Protein 5HLD (pdb70)

Foldseek 3Di:
DCCVVVVVVVVLVVLLVVVCVQVVPPVDQAFEWEWAAKDKAAAFAQAALVQVVLQLVLQQADEDCDDDAASYWYDDPFKIWHFQAWDCDLVHGDHTFTWMFGDDPRGTHFIAGPVVRDTDRIDIHGTATADTPQAPVLEHWDADALVLADPLLVVLVVPVDLLVLCCQRPHVHVVSVSSSVSVPVPDPPSNSVSSVQGRQFQDDDPPHTHDHQQSNCCVPPNDGNRPADNLRSLLSSQSVVSLVSSCVSDVVVHVVSSVDHQVQLVVQVVVVCCVFFNPVQSSFGHKYFYWNEASLLAVLLLCLLLPVFVVLCVVLVNPDKWKWKWKAWLAAQGTHYTAQTSCRVDDDGRQLAPVFAFFFLLLLLLLLLLQLLPQVGHDQLDKFFFDWDWDADPDPDTDTDAFPVSDTDPVRIDGNLVCSLASGDRRLLRSDVVSAQVSSLLLLVLLPADPVQDDRDSCSSGTSGTGRNSSSQQSLSCLSNLQKRNHHHTGQFMAHPVSDTSDHDDTDIHRRGHSQSSLQSQLSLLSSCCPYVNNVNCVVCVQLSKRKTWGADPQRQKTWMWIDGQTITMIMIMHGPVSHHSVDTNNRGRVSSVSSSCVSHPTHRHDRDRDPQWDWFAAAPSSFTAPDHHPDTGIGRHPDVCVRVVRVD

B-factor: mean 61.42, std 32.15, range [8.36, 188.17]

Secondary structure (DSSP, 8-state):
-TTHHHHHHHHHHHHHTHHHHHHSS----PPPEEE----EE-TT-S--HHHHHHHHHHTTPEE-SS--SSSEEEE-SSEEEEEE---B-SS-B---EEEEEEEETTEEEEEEETTTTEE-S-EE-PPPEEEE---SSSEE-----GGGS-HHHHHHHSS---HHHHHHHH---HHHHHHHHHHHHHS-HHHHHHHHTTTSEEEEETTEEEESHHHHHHHHTSS-GGG--HHHHHHHHHT--HHHHHHHHHHH--TTTTT---HHHHHHHHHHHHHHT-SSTTTSSS-EEEE---HHHHHHHHHHHHHHHHHHHHHTT-S--EEEEEEEETTT-BEEEEE-SS-SSS-S--HHHH--EE-GGGGHHHHHHHHHT-TTT--SS-EEE-S---EE-SSS-EE----TTS---TTSEEEHHHHHHHT-HHHHHHHHHHH-HHHHHHHHHHHT--GGG---SGGGGTT--EE-HHHHHHHHHHHHTTSEE---BSEEEEE-TTS-EEEE-----EE-S-HHHHHHHHHHHHHHHHTSTTHHHHHH-GGG--B--EEE-GGG-EEEEEEE-SSEEEEEEEE-TT----S--TTTTHHHHHHHHHHTS-PPP--PPP-TTEEEEEE-TT--EESS--SEEEEEE-SS-THHHHHH-

InterPro domains:
  IPR001264 Glycosyl transferase, family 51 [PF00912] (209-379)
  IPR001460 Penicillin-binding protein, transpeptidase [PF00905] (473-714)
  IPR011813 Penicillin-binding protein 1B [PIRSF002799] (51-820)
  IPR011813 Penicillin-binding protein 1B [TIGR02071] (68-795)
  IPR012338 Beta-lactamase/transpeptidase-like [G3DSA:3.40.710.10] (103-769)
  IPR012338 Beta-lactamase/transpeptidase-like [SSF56601] (362-777)
  IPR023346 Lysozyme-like domain superfamily [SSF53955] (196-403)
  IPR028166 Bifunctional transglycosylase second domain [PF14814] (113-197)
  IPR032730 Transglycosylase PBP1b, N-terminal transmembrane domain [PF14812] (1-79)
  IPR036950 Transglycosylase domain [G3DSA:1.10.3810.10] (201-404)
  IPR050396 Glycosyltransferase 51/Transpeptidase [PTHR32282] (46-830)

Organism: Escherichia coli (strain K12) (NCBI:txid83333)

GO terms:
  GO:0008955 peptidoglycan glycosyltransferase activity (F, EXP)
  GO:0005515 protein binding (F, IPI)
  GO:0005886 plasma membrane (C, IDA)
  GO:0030288 outer membrane-bounded periplasmic space (C, IDA)
  GO:0008658 penicillin binding (F, IDA)
  GO:0008955 peptidoglycan glycosyltransferase activity (F, IDA)
  GO:0009002 serine-type D-Ala-D-Ala carboxypeptidase activity (F, IDA)
  GO:0071433 cell wall repair (P, IDA)
  GO:0009252 peptidoglycan biosynthetic process (P, IDA)
  GO:0046677 response to antibiotic (P, IMP)
  GO:0009252 peptidoglycan biosynthetic process (P, IMP)
  GO:0051518 positive regulation of bipolar cell growth (P, IDA)
  GO:0016020 membrane (C, HDA)

CATH classification: 1.10.3810.10 (+1 more: 3.40.710.10)

Radius of gyration: 30.56 Å; Cα contacts (8 Å, |Δi|>4): 1353; chains: 1; bounding box: 87×51×104 Å

Structure (mmCIF, N/CA/C/O backbone):
data_5HLD
#
_entry.id   5HLD
#
_cell.length_a   62.340
_cell.length_b   63.940
_cell.length_c   294.630
_cell.angle_alpha   90.00
_cell.angle_beta   90.00
_cell.angle_gamma   90.00
#
_symmetry.space_group_name_H-M   'P 2 21 21'
#
loop_
_entity.id
_entity.type
_entity.pdbx_description
1 polymer 'Penicillin-binding protein 1B'
2 non-polymer '(2S)-5-methylidene-2-{(1R)-2-oxo-1-[(thiophen-2-ylacetyl)amino]ethyl}-5,6-dihydro-2H-1,3-thiazine-4-carboxylic acid'
3 non-polymer MOENOMYCIN
4 water water
#
loop_
_atom_site.group_PDB
_atom_site.id
_atom_site.type_symbol
_atom_site.lab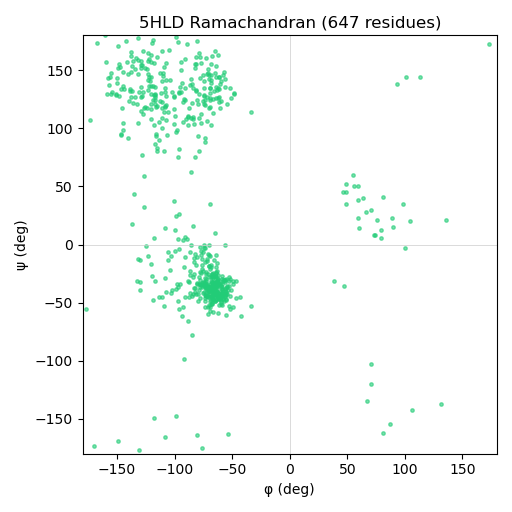el_atom_id
_atom_site.label_alt_id
_atom_site.label_comp_id
_atom_site.label_asym_id
_atom_site.label_entity_id
_atom_site.label_seq_id
_atom_site.pdbx_PDB_ins_code
_atom_site.Cartn_x
_atom_site.Cartn_y
_atom_site.Cartn_z
_atom_site.occupancy
_atom_site.B_iso_or_equiv
_atom_site.auth_seq_id
_atom_site.auth_comp_id
_atom_site.auth_asym_id
_atom_site.auth_atom_id
_atom_site.pdbx_PDB_model_num
ATOM 1 N N . ALA A 1 16 ? 62.515 35.821 -5.525 1.00 138.88 73 ALA A N 1
ATOM 2 C CA . ALA A 1 16 ? 62.096 36.740 -4.473 1.00 138.64 73 ALA A CA 1
ATOM 3 C C . ALA A 1 16 ? 62.229 36.081 -3.097 1.00 142.35 73 ALA A C 1
ATOM 4 O O . ALA A 1 16 ? 61.284 35.460 -2.598 1.00 141.89 73 ALA A O 1
ATOM 6 N N . ILE A 1 17 ? 63.426 36.211 -2.493 1.00 138.77 74 ILE A N 1
ATOM 7 C CA . ILE A 1 17 ? 63.749 35.642 -1.182 1.00 138.41 74 ILE A CA 1
ATOM 8 C C . ILE A 1 17 ? 63.104 36.401 0.006 1.00 141.30 74 ILE A C 1
ATOM 9 O O . ILE A 1 17 ? 63.232 35.980 1.159 1.00 140.79 74 ILE A O 1
ATOM 14 N N . VAL A 1 18 ? 62.351 37.477 -0.314 1.00 137.14 75 VAL A N 1
ATOM 15 C CA . VAL A 1 18 ? 61.605 38.341 0.611 1.00 136.47 75 VAL A CA 1
ATOM 16 C C . VAL A 1 18 ? 60.520 37.525 1.335 1.00 138.77 75 VAL A C 1
ATOM 17 O O . VAL A 1 18 ? 60.221 37.815 2.491 1.00 138.43 75 VAL A O 1
ATOM 21 N N . PHE A 1 19 ? 59.963 36.490 0.659 1.00 133.94 76 PHE A N 1
ATOM 22 C CA . PHE A 1 19 ? 58.925 35.593 1.181 1.00 133.05 76 PHE A CA 1
ATOM 23 C C . PHE A 1 19 ? 59.270 34.970 2.534 1.00 134.87 76 PHE A C 1
ATOM 24 O O . PHE A 1 19 ? 58.424 34.967 3.427 1.00 134.42 76 PHE A O 1
ATOM 32 N N . ALA A 1 20 ? 60.522 34.489 2.695 1.00 129.78 77 ALA A N 1
ATOM 33 C CA . ALA A 1 20 ? 61.024 33.880 3.933 1.00 128.73 77 ALA A CA 1
ATOM 34 C C . ALA A 1 20 ? 61.208 34.900 5.080 1.00 130.42 77 ALA A C 1
ATOM 35 O O . ALA A 1 20 ? 61.605 34.513 6.181 1.00 129.92 77 ALA A O 1
ATOM 37 N N . VAL A 1 21 ? 60.906 36.193 4.821 1.00 125.36 78 VAL A N 1
ATOM 38 C CA . VAL A 1 21 ? 60.977 37.290 5.795 1.00 124.42 78 VAL A CA 1
ATOM 39 C C . VAL A 1 21 ? 59.551 37.644 6.264 1.00 126.74 78 VAL A C 1
ATOM 40 O O . VAL A 1 21 ? 59.356 37.837 7.466 1.00 126.32 78 VAL A O 1
ATOM 44 N N . LEU A 1 22 ? 58.554 37.697 5.341 1.00 122.06 79 LEU A N 1
ATOM 45 C CA . LEU A 1 22 ? 57.171 37.968 5.755 1.00 121.32 79 LEU A CA 1
ATOM 46 C C . LEU A 1 22 ? 56.448 36.791 6.433 1.00 124.35 79 LEU A C 1
ATOM 47 O O . LEU A 1 22 ? 55.498 37.013 7.188 1.00 123.83 79 LEU A O 1
ATOM 52 N N . ILE A 1 23 ? 56.912 35.548 6.178 1.00 120.31 80 ILE A N 1
ATOM 53 C CA . ILE A 1 23 ? 56.363 34.342 6.815 1.00 119.84 80 ILE A CA 1
ATOM 54 C C . ILE A 1 23 ? 57.019 34.147 8.188 1.00 123.18 80 ILE A C 1
ATOM 55 O O . ILE A 1 23 ? 56.399 33.582 9.089 1.00 122.65 80 ILE A O 1
ATOM 60 N N . ALA A 1 24 ? 58.272 34.633 8.336 1.00 119.52 81 ALA A N 1
ATOM 61 C CA . ALA A 1 24 ? 59.040 34.589 9.580 1.00 119.26 81 ALA A CA 1
ATOM 62 C C . ALA A 1 24 ? 58.470 35.605 10.570 1.00 122.72 81 ALA A C 1
ATOM 63 O O . ALA A 1 24 ? 58.407 35.307 11.764 1.00 122.37 81 ALA A O 1
ATOM 65 N N . ILE A 1 25 ? 58.036 36.794 10.073 1.00 118.81 82 ILE A N 1
ATOM 66 C CA . ILE A 1 25 ? 57.416 37.833 10.907 1.00 118.42 82 ILE A CA 1
ATOM 67 C C . ILE A 1 25 ? 55.994 37.429 11.324 1.00 122.08 82 ILE A C 1
ATOM 68 O O . ILE A 1 25 ? 55.507 37.891 12.358 1.00 121.54 82 ILE A O 1
ATOM 73 N N . TYR A 1 26 ? 55.350 36.531 10.536 1.00 118.66 83 TYR A N 1
ATOM 74 C CA . TYR A 1 26 ? 54.032 35.972 10.849 1.00 118.49 83 TYR A CA 1
ATOM 75 C C . TYR A 1 26 ? 54.191 34.982 12.010 1.00 122.28 83 TYR A C 1
ATOM 76 O O . TYR A 1 26 ? 53.319 34.919 12.873 1.00 121.90 83 TYR A O 1
ATOM 85 N N . GLY A 1 27 ? 55.325 34.272 12.034 1.00 118.79 84 GLY A N 1
ATOM 86 C CA . GLY A 1 27 ? 55.696 33.323 13.082 1.00 118.61 84 GLY A CA 1
ATOM 87 C C . GLY A 1 27 ? 55.935 33.990 14.420 1.00 122.65 84 GLY A C 1
ATOM 88 O O . GLY A 1 27 ? 55.640 33.405 15.465 1.00 122.28 84 GLY A O 1
ATOM 89 N N . VAL A 1 28 ? 56.465 35.230 14.393 1.00 119.38 85 VAL A N 1
ATOM 90 C CA . VAL A 1 28 ? 56.708 36.053 15.583 1.00 119.35 85 VAL A CA 1
ATOM 91 C C . VAL A 1 28 ? 55.359 36.665 16.021 1.00 124.04 85 VAL A C 1
ATOM 92 O O . VAL A 1 28 ? 55.127 36.838 17.220 1.00 123.79 85 VAL A O 1
ATOM 96 N N . TYR A 1 29 ? 54.448 36.924 15.052 1.00 120.96 86 TYR A N 1
ATOM 97 C CA . TYR A 1 29 ? 53.107 37.438 15.350 1.00 120.90 86 TYR A CA 1
ATOM 98 C C . TYR A 1 29 ? 52.068 36.332 15.599 1.00 124.02 86 TYR A C 1
ATOM 99 O O . TYR A 1 29 ? 50.884 36.620 15.801 1.00 123.57 86 TYR A O 1
ATOM 108 N N . LEU A 1 30 ? 52.534 35.065 15.605 1.00 119.90 87 LEU A N 1
ATOM 109 C CA . LEU A 1 30 ? 51.770 33.869 15.956 1.00 119.35 87 LEU A CA 1
ATOM 110 C C . LEU A 1 30 ? 52.201 33.518 17.372 1.00 121.90 87 LEU A C 1
ATOM 111 O O . LEU A 1 30 ? 51.362 33.163 18.196 1.00 121.61 87 LEU A O 1
ATOM 116 N N . ASP A 1 31 ? 53.517 33.679 17.661 1.00 117.22 88 ASP A N 1
ATOM 117 C CA . ASP A 1 31 ? 54.134 33.471 18.973 1.00 116.45 88 ASP A CA 1
ATOM 118 C C . ASP A 1 31 ? 53.562 34.482 19.978 1.00 118.76 88 ASP A C 1
ATOM 119 O O . ASP A 1 31 ? 53.575 34.218 21.179 1.00 118.25 88 ASP A O 1
ATOM 124 N N . GLN A 1 32 ? 53.040 35.622 19.474 1.00 114.19 89 GLN A N 1
ATOM 125 C CA . GLN A 1 32 ? 52.387 36.669 20.258 1.00 113.43 89 GLN A CA 1
ATOM 126 C C . GLN A 1 32 ? 51.003 36.169 20.714 1.00 115.30 89 GLN A C 1
ATOM 127 O O . GLN A 1 32 ? 50.617 36.403 21.862 1.00 114.77 89 GLN A O 1
ATOM 133 N N . LYS A 1 33 ? 50.268 35.482 19.809 1.00 110.39 90 LYS A N 1
ATOM 134 C CA . LYS A 1 33 ? 48.932 34.919 20.047 1.00 109.51 90 LYS A CA 1
ATOM 135 C C . LYS A 1 33 ? 48.964 33.689 20.964 1.00 111.69 90 LYS A C 1
ATOM 136 O O . LYS A 1 33 ? 48.050 33.513 21.771 1.00 111.23 90 LYS A O 1
ATOM 142 N N . ILE A 1 34 ? 50.020 32.849 20.848 1.00 106.82 91 ILE A N 1
ATOM 143 C CA . ILE A 1 34 ? 50.227 31.645 21.671 1.00 105.88 91 ILE A CA 1
ATOM 144 C C . ILE A 1 34 ? 50.756 32.054 23.081 1.00 108.11 91 ILE A C 1
ATOM 145 O O . ILE A 1 34 ? 50.848 31.217 23.982 1.00 107.57 91 ILE A O 1
ATOM 150 N N . ARG A 1 35 ? 51.035 33.363 23.273 1.00 103.57 92 ARG A N 1
ATOM 151 C CA . ARG A 1 35 ? 51.472 33.957 24.538 1.00 102.82 92 ARG A CA 1
ATOM 152 C C . ARG A 1 35 ? 50.275 34.550 25.287 1.00 105.22 92 ARG A C 1
ATOM 153 O O . ARG A 1 35 ? 50.025 34.149 26.420 1.00 104.82 92 ARG A O 1
ATOM 161 N N . SER A 1 36 ? 49.511 35.467 24.637 1.00 100.56 93 SER A N 1
ATOM 162 C CA . SER A 1 36 ? 48.314 36.125 25.189 1.00 99.76 93 SER A CA 1
ATOM 163 C C . SER A 1 36 ? 47.279 35.126 25.733 1.00 101.87 93 SER A C 1
ATOM 164 O O . SER A 1 36 ? 46.531 35.452 26.659 1.00 101.65 93 SER A O 1
ATOM 167 N N . ARG A 1 37 ? 47.256 33.909 25.161 1.00 96.67 94 ARG A N 1
ATOM 168 C CA . ARG A 1 37 ? 46.355 32.836 25.553 1.00 95.61 94 ARG A CA 1
ATOM 169 C C . ARG A 1 37 ? 46.950 31.971 26.676 1.00 98.28 94 ARG A C 1
ATOM 170 O O . ARG A 1 37 ? 46.412 31.989 27.783 1.00 98.10 94 ARG A O 1
ATOM 178 N N . ILE A 1 38 ? 48.055 31.239 26.397 1.00 93.64 95 ILE A N 1
ATOM 179 C CA . ILE A 1 38 ? 48.724 30.321 27.335 1.00 92.92 95 ILE A CA 1
ATOM 180 C C . ILE A 1 38 ? 49.340 30.991 28.586 1.00 96.22 95 ILE A C 1
ATOM 181 O O . ILE A 1 38 ? 49.395 30.362 29.647 1.00 95.97 95 ILE A O 1
ATOM 186 N N . ASP A 1 39 ? 49.729 32.274 28.484 1.00 92.11 96 ASP A N 1
ATOM 187 C CA . ASP A 1 39 ? 50.244 33.020 29.633 1.00 91.72 96 ASP A CA 1
ATOM 188 C C . ASP A 1 39 ? 49.083 33.828 30.229 1.00 94.99 96 ASP A C 1
ATOM 189 O O . ASP A 1 39 ? 48.889 35.006 29.905 1.00 94.75 96 ASP A O 1
ATOM 194 N N . GLY A 1 40 ? 48.287 33.146 31.049 1.00 90.76 97 GLY A N 1
ATOM 195 C CA . GLY A 1 40 ? 47.103 33.698 31.697 1.00 90.18 97 GLY A CA 1
ATOM 196 C C . GLY A 1 40 ? 45.895 32.797 31.542 1.00 92.95 97 GLY A C 1
ATOM 197 O O . GLY A 1 40 ? 46.015 31.572 31.670 1.00 92.47 97 GLY A O 1
ATOM 198 N N . LYS A 1 41 ? 44.722 33.398 31.256 1.00 88.66 98 LYS A N 1
ATOM 199 C CA . LYS A 1 41 ? 43.466 32.664 31.078 1.00 87.98 98 LYS A CA 1
ATOM 200 C C . LYS A 1 41 ? 43.430 31.864 29.772 1.00 90.05 98 LYS A C 1
ATOM 201 O O . LYS A 1 41 ? 43.314 32.441 28.684 1.00 89.55 98 LYS A O 1
ATOM 207 N N . VAL A 1 42 ? 43.561 30.529 29.896 1.00 85.07 99 VAL A N 1
ATOM 208 C CA . VAL A 1 42 ? 43.534 29.582 28.775 1.00 84.13 99 VAL A CA 1
ATOM 209 C C . VAL A 1 42 ? 42.062 29.257 28.471 1.00 86.33 99 VAL A C 1
ATOM 210 O O . VAL A 1 42 ? 41.662 29.245 27.304 1.00 86.03 99 VAL A O 1
ATOM 214 N N . TRP A 1 43 ? 41.261 29.019 29.533 1.00 81.14 100 TRP A N 1
ATOM 215 C CA . TRP A 1 43 ? 39.836 28.695 29.441 1.00 79.97 100 TRP A CA 1
ATOM 216 C C . TRP A 1 43 ? 39.005 29.428 30.493 1.00 81.27 100 TRP A C 1
ATOM 217 O O . TRP A 1 43 ? 39.542 29.895 31.501 1.00 80.63 100 TRP A O 1
ATOM 228 N N . GLN A 1 44 ? 37.679 29.488 30.263 1.00 76.08 101 GLN A N 1
ATOM 229 C CA . GLN A 1 44 ? 36.701 30.034 31.198 1.00 75.03 101 GLN A CA 1
ATOM 230 C C . GLN A 1 44 ? 36.152 28.788 31.917 1.00 76.60 101 GLN A C 1
ATOM 231 O O . GLN A 1 44 ? 35.072 28.284 31.588 1.00 76.63 101 GLN A O 1
ATOM 237 N N . LEU A 1 45 ? 36.975 28.238 32.836 1.00 70.59 102 LEU A N 1
ATOM 238 C CA . LEU A 1 45 ? 36.692 27.022 33.596 1.00 69.23 102 LEU A CA 1
ATOM 239 C C . LEU A 1 45 ? 35.436 27.159 34.467 1.00 70.73 102 LEU A C 1
ATOM 240 O O . LEU A 1 45 ? 35.405 28.017 35.355 1.00 70.41 102 LEU A O 1
ATOM 245 N N . PRO A 1 46 ? 34.387 26.335 34.211 1.00 65.16 103 PRO A N 1
ATOM 246 C CA . PRO A 1 46 ? 33.150 26.437 35.008 1.00 64.08 103 PRO A CA 1
ATOM 247 C C . PRO A 1 46 ? 33.315 26.110 36.491 1.00 65.12 103 PRO A C 1
ATOM 248 O O . PRO A 1 46 ? 34.218 25.360 36.876 1.00 64.57 103 PRO A O 1
ATOM 252 N N . ALA A 1 47 ? 32.433 26.689 37.320 1.00 59.27 104 ALA A N 1
ATOM 253 C CA . ALA A 1 47 ? 32.426 26.514 38.767 1.00 57.70 104 ALA A CA 1
ATOM 254 C C . ALA A 1 47 ? 32.021 25.097 39.155 1.00 59.13 104 ALA A C 1
ATOM 255 O O . ALA A 1 47 ? 30.990 24.597 38.696 1.00 58.29 104 ALA A O 1
ATOM 257 N N . ALA A 1 48 ? 32.868 24.442 39.969 1.00 54.06 105 ALA A N 1
ATOM 258 C CA . ALA A 1 48 ? 32.674 23.078 40.446 1.00 52.85 105 ALA A CA 1
ATOM 259 C C . ALA A 1 48 ? 31.925 23.062 41.778 1.00 54.55 105 ALA A C 1
ATOM 260 O O . ALA A 1 48 ? 32.354 23.705 42.740 1.00 53.61 105 ALA A O 1
ATOM 262 N N . VAL A 1 49 ? 30.792 22.333 41.818 1.00 49.65 106 VAL A N 1
ATOM 263 C CA . VAL A 1 49 ? 29.923 22.213 42.994 1.00 48.83 106 VAL A CA 1
ATOM 264 C C . VAL A 1 49 ? 30.168 20.892 43.740 1.00 49.74 106 VAL A C 1
ATOM 265 O O . VAL A 1 49 ? 29.947 19.819 43.182 1.00 49.64 106 VAL A O 1
ATOM 269 N N . TYR A 1 50 ? 30.633 20.989 44.998 1.00 43.63 107 TYR A N 1
ATOM 270 C CA . TYR A 1 50 ? 30.926 19.843 45.866 1.00 42.63 107 TYR A CA 1
ATOM 271 C C . TYR A 1 50 ? 29.917 19.712 47.011 1.00 43.29 107 TYR A C 1
ATOM 272 O O . TYR A 1 50 ? 29.353 20.716 47.455 1.00 42.64 107 TYR A O 1
ATOM 281 N N . GLY A 1 51 ? 29.723 18.486 47.491 1.00 37.37 108 GLY A N 1
ATOM 282 C CA . GLY A 1 51 ? 28.825 18.204 48.606 1.00 36.14 108 GLY A CA 1
ATOM 283 C C . GLY A 1 51 ? 29.457 18.492 49.953 1.00 37.28 108 GLY A C 1
ATOM 284 O O . GLY A 1 51 ? 30.483 19.181 50.029 1.00 35.36 108 GLY A O 1
ATOM 285 N N . ARG A 1 52 ? 28.849 17.964 51.031 1.00 33.70 109 ARG A N 1
ATOM 286 C CA . ARG A 1 52 ? 29.356 18.139 52.393 1.00 33.55 109 ARG A CA 1
ATOM 287 C C . ARG A 1 52 ? 30.686 17.387 52.604 1.00 38.00 109 ARG A C 1
ATOM 288 O O . ARG A 1 52 ? 30.878 16.295 52.058 1.00 37.30 109 ARG A O 1
ATOM 296 N N . MET A 1 53 ? 31.612 18.004 53.358 1.00 35.07 110 MET A N 1
ATOM 297 C CA . MET A 1 53 ? 32.909 17.414 53.700 1.00 34.80 110 MET A CA 1
ATOM 298 C C . MET A 1 53 ? 32.767 16.815 55.088 1.00 36.40 110 MET A C 1
ATOM 299 O O . MET A 1 53 ? 32.809 17.542 56.084 1.00 35.91 110 MET A O 1
ATOM 304 N N . VAL A 1 54 ? 32.545 15.493 55.148 1.00 31.88 111 VAL A N 1
ATOM 305 C CA . VAL A 1 54 ? 32.318 14.763 56.397 1.00 30.99 111 VAL A CA 1
ATOM 306 C C . VAL A 1 54 ? 33.625 14.443 57.116 1.00 36.97 111 VAL A C 1
ATOM 307 O O . VAL A 1 54 ? 34.505 13.798 56.547 1.00 36.14 111 VAL A O 1
ATOM 311 N N . ASN A 1 55 ? 33.735 14.875 58.383 1.00 35.37 112 ASN A N 1
ATOM 312 C CA . ASN A 1 55 ? 34.902 14.594 59.215 1.00 35.39 112 ASN A CA 1
ATOM 313 C C . ASN A 1 55 ? 34.627 13.439 60.163 1.00 39.89 112 ASN A C 1
ATOM 314 O O . ASN A 1 55 ? 33.843 13.569 61.106 1.00 39.15 112 ASN A O 1
ATOM 319 N N . LEU A 1 56 ? 35.287 12.306 59.910 1.00 38.09 113 LEU A N 1
ATOM 320 C CA . LEU A 1 56 ? 35.192 11.117 60.752 1.00 38.61 113 LEU A CA 1
ATOM 321 C C . LEU A 1 56 ? 36.016 11.374 61.998 1.00 42.72 113 LEU A C 1
ATOM 322 O O . LEU A 1 56 ? 36.997 12.105 61.931 1.00 40.81 113 LEU A O 1
ATOM 327 N N . GLU A 1 57 ? 35.579 10.848 63.147 1.00 42.03 114 GLU A N 1
ATOM 328 C CA . GLU A 1 57 ? 36.234 11.102 64.428 1.00 43.15 114 GLU A CA 1
ATOM 329 C C . GLU A 1 57 ? 36.062 9.904 65.383 1.00 50.44 114 GLU A C 1
ATOM 330 O O . GLU A 1 57 ? 34.977 9.326 65.384 1.00 50.88 114 GLU A O 1
ATOM 336 N N . PRO A 1 58 ? 37.075 9.538 66.230 1.00 48.25 115 PRO A N 1
ATOM 337 C CA . PRO A 1 58 ? 36.874 8.442 67.202 1.00 48.40 115 PRO A CA 1
ATOM 338 C C . PRO A 1 58 ? 35.674 8.682 68.122 1.00 54.27 115 PRO A C 1
ATOM 339 O O . PRO A 1 58 ? 35.416 9.824 68.510 1.00 54.12 115 PRO A O 1
ATOM 343 N N . ASP A 1 59 ? 34.936 7.599 68.450 1.00 52.39 116 ASP A N 1
ATOM 344 C CA . ASP A 1 59 ? 33.727 7.565 69.292 1.00 52.91 116 ASP A CA 1
ATOM 345 C C . ASP A 1 59 ? 32.449 8.132 68.645 1.00 58.58 116 ASP A C 1
ATOM 346 O O . ASP A 1 59 ? 31.416 8.230 69.307 1.00 58.45 116 ASP A O 1
ATOM 351 N N . MET A 1 60 ? 32.509 8.450 67.339 1.00 56.40 117 MET A N 1
ATOM 352 C CA . MET A 1 60 ? 31.368 8.955 66.573 1.00 56.51 117 MET A CA 1
ATOM 353 C C . MET A 1 60 ? 30.385 7.810 66.281 1.00 61.60 117 MET A C 1
ATOM 354 O O . MET A 1 60 ? 30.808 6.720 65.882 1.00 60.81 117 MET A O 1
ATOM 359 N N . THR A 1 61 ? 29.078 8.074 66.479 1.00 58.93 118 THR A N 1
ATOM 360 C CA . THR A 1 61 ? 28.000 7.107 66.276 1.00 58.92 118 THR A CA 1
ATOM 361 C C . THR A 1 61 ? 27.717 6.850 64.791 1.00 63.23 118 THR A C 1
ATOM 362 O O . THR A 1 61 ? 26.892 7.527 64.176 1.00 62.99 118 THR A O 1
ATOM 366 N N . ILE A 1 62 ? 28.439 5.874 64.223 1.00 60.33 119 ILE A N 1
ATOM 367 C CA . ILE A 1 62 ? 28.341 5.405 62.837 1.00 60.19 119 ILE A CA 1
ATOM 368 C C . ILE A 1 62 ? 28.734 3.921 62.793 1.00 63.75 119 ILE A C 1
ATOM 369 O O . ILE A 1 62 ? 29.757 3.545 63.371 1.00 63.94 119 ILE A O 1
ATOM 374 N N . SER A 1 63 ? 27.901 3.077 62.163 1.00 59.62 120 SER A N 1
ATOM 375 C CA . SER A 1 63 ? 28.176 1.640 62.078 1.00 58.94 120 SER A CA 1
ATOM 376 C C . SER A 1 63 ? 29.009 1.290 60.839 1.00 62.23 120 SER A C 1
ATOM 377 O O . SER A 1 63 ? 29.270 2.162 60.003 1.00 61.38 120 SER A O 1
ATOM 380 N N . LYS A 1 64 ? 29.442 0.016 60.745 1.00 58.75 121 LYS A N 1
ATOM 381 C CA . LYS A 1 64 ? 30.238 -0.530 59.643 1.00 58.15 121 LYS A CA 1
ATOM 382 C C . LYS A 1 64 ? 29.458 -0.441 58.322 1.00 60.39 121 LYS A C 1
ATOM 383 O O . LYS A 1 64 ? 30.014 0.012 57.325 1.00 59.77 121 LYS A O 1
ATOM 389 N N . ASN A 1 65 ? 28.163 -0.843 58.339 1.00 55.97 122 ASN A N 1
ATOM 390 C CA . ASN A 1 65 ? 27.244 -0.828 57.195 1.00 55.18 122 ASN A CA 1
ATOM 391 C C . ASN A 1 65 ? 26.929 0.604 56.744 1.00 57.97 122 ASN A C 1
ATOM 392 O O . ASN A 1 65 ? 26.822 0.871 55.541 1.00 56.91 122 ASN A O 1
ATOM 397 N N . GLU A 1 66 ? 26.785 1.518 57.725 1.00 54.18 123 GLU A N 1
ATOM 398 C CA . GLU A 1 66 ? 26.509 2.943 57.543 1.00 53.62 123 GLU A CA 1
ATOM 399 C C . GLU A 1 66 ? 27.703 3.630 56.874 1.00 55.57 123 GLU A C 1
ATOM 400 O O . GLU A 1 66 ? 27.508 4.552 56.084 1.00 54.98 123 GLU A O 1
ATOM 406 N N . MET A 1 67 ? 28.931 3.173 57.195 1.00 50.92 124 MET A N 1
ATOM 407 C CA . MET A 1 67 ? 30.186 3.688 56.649 1.00 50.01 124 MET A CA 1
ATOM 408 C C . MET A 1 67 ? 30.405 3.225 55.202 1.00 52.44 124 MET A C 1
ATOM 409 O O . MET A 1 67 ? 30.848 4.028 54.388 1.00 52.67 124 MET A O 1
ATOM 414 N N . VAL A 1 68 ? 30.080 1.949 54.877 1.00 48.07 125 VAL A N 1
ATOM 415 C CA . VAL A 1 68 ? 30.189 1.369 53.521 1.00 47.37 125 VAL A CA 1
ATOM 416 C C . VAL A 1 68 ? 29.278 2.159 52.567 1.00 50.56 125 VAL A C 1
ATOM 417 O O . VAL A 1 68 ? 29.706 2.530 51.475 1.00 50.62 125 VAL A O 1
ATOM 421 N N . LYS A 1 69 ? 28.040 2.443 53.013 1.00 46.50 126 LYS A N 1
ATOM 422 C CA . LYS A 1 69 ? 27.036 3.223 52.295 1.00 45.79 126 LYS A CA 1
ATOM 423 C C . LYS A 1 69 ? 27.528 4.650 52.081 1.00 49.00 126 LYS A C 1
ATOM 424 O O . LYS A 1 69 ? 27.376 5.177 50.976 1.00 49.13 126 LYS A O 1
ATOM 430 N N . LEU A 1 70 ? 28.132 5.267 53.130 1.00 44.42 127 LEU A N 1
ATOM 431 C CA . LEU A 1 70 ? 28.694 6.621 53.077 1.00 43.84 127 LEU A CA 1
ATOM 432 C C . LEU A 1 70 ? 29.838 6.670 52.068 1.00 47.71 127 LEU A C 1
ATOM 433 O O . LEU A 1 70 ? 29.910 7.620 51.289 1.00 47.54 127 LEU A O 1
ATOM 438 N N . LEU A 1 71 ? 30.691 5.622 52.050 1.00 43.91 128 LEU A N 1
ATOM 439 C CA . LEU A 1 71 ? 31.819 5.501 51.124 1.00 43.58 128 LEU A CA 1
ATOM 440 C C . LEU A 1 71 ? 31.354 5.325 49.685 1.00 48.05 128 LEU A C 1
ATOM 441 O O . LEU A 1 71 ? 31.781 6.092 48.821 1.00 47.59 128 LEU A O 1
ATOM 446 N N . GLU A 1 72 ? 30.448 4.355 49.432 1.00 45.27 129 GLU A N 1
ATOM 447 C CA . GLU A 1 72 ? 29.885 4.080 48.100 1.00 45.39 129 GLU A CA 1
ATOM 448 C C . GLU A 1 72 ? 29.231 5.327 47.494 1.00 50.07 129 GLU A C 1
ATOM 449 O O . GLU A 1 72 ? 29.417 5.604 46.300 1.00 49.89 129 GLU A O 1
ATOM 455 N N . ALA A 1 73 ? 28.527 6.111 48.340 1.00 46.67 130 ALA A N 1
ATOM 456 C CA . ALA A 1 73 ? 27.880 7.364 47.951 1.00 46.68 130 ALA A CA 1
ATOM 457 C C . ALA A 1 73 ? 28.910 8.453 47.599 1.00 50.35 130 ALA A C 1
ATOM 458 O O . ALA A 1 73 ? 28.591 9.341 46.823 1.00 48.99 130 ALA A O 1
ATOM 460 N N . THR A 1 74 ? 30.140 8.368 48.160 1.00 47.87 131 THR A N 1
ATOM 461 C CA . THR A 1 74 ? 31.233 9.323 47.929 1.00 48.06 131 THR A CA 1
ATOM 462 C C . THR A 1 74 ? 32.214 8.832 46.827 1.00 53.49 131 THR A C 1
ATOM 463 O O . THR A 1 74 ? 33.378 9.240 46.789 1.00 52.46 131 THR A O 1
ATOM 467 N N . GLN A 1 75 ? 31.705 7.989 45.901 1.00 51.84 132 GLN A N 1
ATOM 468 C CA . GLN A 1 75 ? 32.416 7.401 44.752 1.00 52.24 132 GLN A CA 1
ATOM 469 C C . GLN A 1 75 ? 33.536 6.407 45.105 1.00 57.60 132 GLN A C 1
ATOM 470 O O . GLN A 1 75 ? 34.478 6.229 44.325 1.00 57.39 132 GLN A O 1
ATOM 476 N N . TYR A 1 76 ? 33.408 5.728 46.264 1.00 54.86 133 TYR A N 1
ATOM 477 C CA . TYR A 1 76 ? 34.367 4.718 46.719 1.00 54.91 133 TYR A CA 1
ATOM 478 C C . TYR A 1 76 ? 33.911 3.322 46.299 1.00 60.72 133 TYR A C 1
ATOM 479 O O . TYR A 1 76 ? 32.743 2.964 46.491 1.00 60.62 133 TYR A O 1
ATOM 488 N N . ARG A 1 77 ? 34.831 2.548 45.700 1.00 58.18 134 ARG A N 1
ATOM 489 C CA . ARG A 1 77 ? 34.550 1.210 45.178 1.00 58.39 134 ARG A CA 1
ATOM 490 C C . ARG A 1 77 ? 35.053 0.108 46.098 1.00 63.93 134 ARG A C 1
ATOM 491 O O . ARG A 1 77 ? 36.211 0.141 46.517 1.00 63.65 134 ARG A O 1
ATOM 499 N N . GLN A 1 78 ? 34.191 -0.879 46.394 1.00 61.69 135 GLN A N 1
ATOM 500 C CA . GLN A 1 78 ? 34.587 -2.006 47.232 1.00 62.28 135 GLN A CA 1
ATOM 501 C C . GLN A 1 78 ? 35.392 -3.010 46.410 1.00 67.75 135 GLN A C 1
ATOM 502 O O . GLN A 1 78 ? 34.970 -3.399 45.316 1.00 67.72 135 GLN A O 1
ATOM 508 N N . VAL A 1 79 ? 36.564 -3.403 46.937 1.00 64.66 136 VAL A N 1
ATOM 509 C CA . VAL A 1 79 ? 37.487 -4.374 46.334 1.00 64.60 136 VAL A CA 1
ATOM 510 C C . VAL A 1 79 ? 37.926 -5.418 47.382 1.00 68.32 136 VAL A C 1
ATOM 511 O O . VAL A 1 79 ? 37.526 -5.329 48.547 1.00 67.22 136 VAL A O 1
ATOM 515 N N . SER A 1 80 ? 38.735 -6.407 46.962 1.00 65.69 137 SER A N 1
ATOM 516 C CA . SER A 1 80 ? 39.274 -7.449 47.842 1.00 65.89 137 SER A CA 1
ATOM 517 C C . SER A 1 80 ? 40.706 -7.099 48.281 1.00 70.89 137 SER A C 1
ATOM 518 O O . SER A 1 80 ? 41.088 -7.397 49.417 1.00 70.75 137 SER A O 1
ATOM 521 N N . LYS A 1 81 ? 41.479 -6.443 47.379 1.00 67.74 138 LYS A N 1
ATOM 522 C CA . LYS A 1 81 ? 42.853 -5.964 47.590 1.00 67.67 138 LYS A CA 1
ATOM 523 C C . LYS A 1 81 ? 43.004 -4.577 46.948 1.00 71.05 138 LYS A C 1
ATOM 524 O O . LYS A 1 81 ? 42.723 -4.420 45.756 1.00 70.34 138 LYS A O 1
ATOM 530 N N . MET A 1 82 ? 43.417 -3.570 47.743 1.00 67.60 139 MET A N 1
ATOM 531 C CA . MET A 1 82 ? 43.563 -2.182 47.278 1.00 67.27 139 MET A CA 1
ATOM 532 C C . MET A 1 82 ? 44.865 -1.927 46.538 1.00 71.22 139 MET A C 1
ATOM 533 O O . MET A 1 82 ? 45.939 -2.314 47.008 1.00 71.13 139 MET A O 1
ATOM 538 N N . THR A 1 83 ? 44.760 -1.254 45.386 1.00 67.41 140 THR A N 1
ATOM 539 C CA . THR A 1 83 ? 45.884 -0.911 44.513 1.00 67.08 140 THR A CA 1
ATOM 540 C C . THR A 1 83 ? 45.861 0.578 44.146 1.00 70.41 140 THR A C 1
ATOM 541 O O . THR A 1 83 ? 46.918 1.183 43.956 1.00 70.13 140 THR A O 1
ATOM 545 N N . ARG A 1 84 ? 44.648 1.154 44.037 1.00 66.25 141 ARG A N 1
ATOM 546 C CA . ARG A 1 84 ? 44.403 2.539 43.628 1.00 65.44 141 ARG A CA 1
ATOM 547 C C . ARG A 1 84 ? 43.650 3.345 44.698 1.00 67.10 141 ARG A C 1
ATOM 548 O O . ARG A 1 84 ? 42.899 2.744 45.471 1.00 66.19 141 ARG A O 1
ATOM 556 N N . PRO A 1 85 ? 43.741 4.710 44.706 1.00 62.61 142 PRO A N 1
ATOM 557 C CA . PRO A 1 85 ? 42.933 5.491 45.664 1.00 62.04 142 PRO A CA 1
ATOM 558 C C . PRO A 1 85 ? 41.438 5.397 45.337 1.00 64.56 142 PRO A C 1
ATOM 559 O O . PRO A 1 85 ? 41.067 4.969 44.243 1.00 63.80 142 PRO A O 1
ATOM 563 N N . GLY A 1 86 ? 40.593 5.738 46.299 1.00 60.50 143 GLY A N 1
ATOM 564 C CA . GLY A 1 86 ? 39.149 5.656 46.111 1.00 60.30 143 GLY A CA 1
ATOM 565 C C . GLY A 1 86 ? 38.601 4.240 46.163 1.00 63.66 143 GLY A C 1
ATOM 566 O O . GLY A 1 86 ? 37.511 3.980 45.647 1.00 63.31 143 GLY A O 1
ATOM 567 N N . GLU A 1 87 ? 39.357 3.316 46.788 1.00 59.53 144 GLU A N 1
ATOM 568 C CA . GLU A 1 87 ? 38.991 1.905 46.952 1.00 59.10 144 GLU A CA 1
ATOM 569 C C . GLU A 1 87 ? 38.862 1.577 48.430 1.00 61.45 144 GLU A C 1
ATOM 570 O O . GLU A 1 87 ? 39.455 2.268 49.260 1.00 61.21 144 GLU A O 1
ATOM 576 N N . PHE A 1 88 ? 38.088 0.528 48.761 1.00 56.83 145 PHE A N 1
ATOM 577 C CA . PHE A 1 88 ? 37.912 0.079 50.141 1.00 55.99 145 PHE A CA 1
ATOM 578 C C . PHE A 1 88 ? 37.662 -1.427 50.281 1.00 58.59 145 PHE A C 1
ATOM 579 O O . PHE A 1 88 ? 37.141 -2.054 49.360 1.00 58.16 145 PHE A O 1
ATOM 587 N N . THR A 1 89 ? 38.058 -2.006 51.430 1.00 53.85 146 THR A N 1
ATOM 588 C CA . THR A 1 89 ? 37.862 -3.428 51.725 1.00 53.08 146 THR A CA 1
ATOM 589 C C . THR A 1 89 ? 37.011 -3.578 52.976 1.00 55.33 146 THR A C 1
ATOM 590 O O . THR A 1 89 ? 37.118 -2.764 53.898 1.00 54.13 146 THR A O 1
ATOM 594 N N . VAL A 1 90 ? 36.159 -4.608 52.998 1.00 51.75 147 VAL A N 1
ATOM 595 C CA . VAL A 1 90 ? 35.263 -4.870 54.124 1.00 51.65 147 VAL A CA 1
ATOM 596 C C . VAL A 1 90 ? 35.726 -6.094 54.925 1.00 55.92 147 VAL A C 1
ATOM 597 O O . VAL A 1 90 ? 35.963 -7.162 54.356 1.00 55.14 147 VAL A O 1
ATOM 601 N N . GLN A 1 91 ? 35.866 -5.912 56.247 1.00 53.06 148 GLN A N 1
ATOM 602 C CA . GLN A 1 91 ? 36.271 -6.939 57.209 1.00 52.94 148 GLN A CA 1
ATOM 603 C C . GLN A 1 91 ? 35.141 -7.133 58.227 1.00 57.55 148 GLN A C 1
ATOM 604 O O . GLN A 1 91 ? 34.139 -6.421 58.155 1.00 57.12 148 GLN A O 1
ATOM 610 N N . ALA A 1 92 ? 35.296 -8.100 59.161 1.00 55.05 149 ALA A N 1
ATOM 611 C CA . ALA A 1 92 ? 34.308 -8.428 60.200 1.00 54.92 149 ALA A CA 1
ATOM 612 C C . ALA A 1 92 ? 33.972 -7.249 61.128 1.00 58.79 149 ALA A C 1
ATOM 613 O O . ALA A 1 92 ? 32.797 -7.048 61.444 1.00 58.38 149 ALA A O 1
ATOM 615 N N . ASN A 1 93 ? 34.993 -6.469 61.550 1.00 55.10 150 ASN A N 1
ATOM 616 C CA . ASN A 1 93 ? 34.801 -5.323 62.443 1.00 54.96 150 ASN A CA 1
ATOM 617 C C . ASN A 1 93 ? 35.596 -4.071 62.045 1.00 58.49 150 ASN A C 1
ATOM 618 O O . ASN A 1 93 ? 35.747 -3.156 62.859 1.00 58.05 150 ASN A O 1
ATOM 623 N N . SER A 1 94 ? 36.072 -4.012 60.784 1.00 54.97 151 SER A N 1
ATOM 624 C CA . SER A 1 94 ? 36.817 -2.862 60.264 1.00 54.41 151 SER A CA 1
ATOM 625 C C . SER A 1 94 ? 36.629 -2.606 58.757 1.00 57.38 151 SER A C 1
ATOM 626 O O . SER A 1 94 ? 36.024 -3.419 58.052 1.00 56.75 151 SER A O 1
ATOM 629 N N . ILE A 1 95 ? 37.141 -1.451 58.284 1.00 53.31 152 ILE A N 1
ATOM 630 C CA . ILE A 1 95 ? 37.144 -1.007 56.887 1.00 52.68 152 ILE A CA 1
ATOM 631 C C . ILE A 1 95 ? 38.519 -0.383 56.601 1.00 55.13 152 ILE A C 1
ATOM 632 O O . ILE A 1 95 ? 39.002 0.426 57.393 1.00 54.10 152 ILE A O 1
ATOM 637 N N . GLU A 1 96 ? 39.142 -0.775 55.481 1.00 51.31 153 GLU A N 1
ATOM 638 C CA . GLU A 1 96 ? 40.444 -0.261 55.045 1.00 50.79 153 GLU A CA 1
ATOM 639 C C . GLU A 1 96 ? 40.223 0.567 53.790 1.00 54.13 153 GLU A C 1
ATOM 640 O O . GLU A 1 96 ? 39.543 0.103 52.877 1.00 53.38 153 GLU A O 1
ATOM 646 N N . MET A 1 97 ? 40.770 1.794 53.745 1.00 50.56 154 MET A N 1
ATOM 647 C CA . MET A 1 97 ? 40.547 2.689 52.611 1.00 50.29 154 MET A CA 1
ATOM 648 C C . MET A 1 97 ? 41.727 3.583 52.220 1.00 53.96 154 MET A C 1
ATOM 649 O O . MET A 1 97 ? 42.494 4.011 53.084 1.00 53.55 154 MET A O 1
ATOM 654 N N . ILE A 1 98 ? 41.833 3.901 50.918 1.00 50.07 155 ILE A N 1
ATOM 655 C CA . ILE A 1 98 ? 42.815 4.857 50.419 1.00 49.78 155 ILE A CA 1
ATOM 656 C C . ILE A 1 98 ? 42.003 6.112 50.062 1.00 53.07 155 ILE A C 1
ATOM 657 O O . ILE A 1 98 ? 41.388 6.186 48.989 1.00 52.47 155 ILE A O 1
ATOM 662 N N . ARG A 1 99 ? 41.932 7.055 51.015 1.00 49.29 156 ARG A N 1
ATOM 663 C CA . ARG A 1 99 ? 41.226 8.317 50.855 1.00 48.90 156 ARG A CA 1
ATOM 664 C C . ARG A 1 99 ? 41.968 9.111 49.788 1.00 52.46 156 ARG A C 1
ATOM 665 O O . ARG A 1 99 ? 43.137 9.469 49.977 1.00 52.01 156 ARG A O 1
ATOM 673 N N . ARG A 1 100 ? 41.299 9.311 48.639 1.00 48.44 157 ARG A N 1
ATOM 674 C CA . ARG A 1 100 ? 41.830 10.006 47.469 1.00 47.73 157 ARG A CA 1
ATOM 675 C C . ARG A 1 100 ? 42.291 11.433 47.772 1.00 50.70 157 ARG A C 1
ATOM 676 O O . ARG A 1 100 ? 41.707 12.080 48.650 1.00 50.06 157 ARG A O 1
ATOM 684 N N . PRO A 1 101 ? 43.325 11.942 47.061 1.00 46.88 158 PRO A N 1
ATOM 685 C CA . PRO A 1 101 ? 43.784 13.317 47.317 1.00 46.18 158 PRO A CA 1
ATOM 686 C C . PRO A 1 101 ? 42.722 14.364 46.999 1.00 47.24 158 PRO A C 1
ATOM 687 O O . PRO A 1 101 ? 42.065 14.297 45.955 1.00 46.66 158 PRO A O 1
ATOM 691 N N . PHE A 1 102 ? 42.532 15.303 47.927 1.00 42.05 159 PHE A N 1
ATOM 692 C CA . PHE A 1 102 ? 41.589 16.394 47.750 1.00 41.48 159 PHE A CA 1
ATOM 693 C C . PHE A 1 102 ? 42.162 17.703 48.249 1.00 45.51 159 PHE A C 1
ATOM 694 O O . PHE A 1 102 ? 42.703 17.769 49.355 1.00 44.04 159 PHE A O 1
ATOM 702 N N . ASP A 1 103 ? 42.000 18.753 47.438 1.00 43.94 160 ASP A N 1
ATOM 703 C CA . ASP A 1 103 ? 42.453 20.095 47.769 1.00 44.70 160 ASP A CA 1
ATOM 704 C C . ASP A 1 103 ? 41.397 20.764 48.660 1.00 48.99 160 ASP A C 1
ATOM 705 O O . ASP A 1 103 ? 40.622 21.602 48.187 1.00 48.12 160 ASP A O 1
ATOM 710 N N . PHE A 1 104 ? 41.349 20.343 49.951 1.00 46.22 161 PHE A N 1
ATOM 711 C CA . PHE A 1 104 ? 40.415 20.861 50.959 1.00 46.47 161 PHE A CA 1
ATOM 712 C C . PHE A 1 104 ? 40.695 22.351 51.216 1.00 51.72 161 PHE A C 1
ATOM 713 O O . PHE A 1 104 ? 41.864 22.738 51.194 1.00 51.04 161 PHE A O 1
ATOM 721 N N . PRO A 1 105 ? 39.663 23.199 51.474 1.00 50.00 162 PRO A N 1
ATOM 722 C CA . PRO A 1 105 ? 39.932 24.631 51.739 1.00 50.34 162 PRO A CA 1
ATOM 723 C C . PRO A 1 105 ? 40.790 24.872 52.986 1.00 56.71 162 PRO A C 1
ATOM 724 O O . PRO A 1 105 ? 41.584 25.814 53.000 1.00 56.40 162 PRO A O 1
ATOM 728 N N . ASP A 1 106 ? 40.643 24.006 54.019 1.00 54.48 163 ASP A N 1
ATOM 729 C CA . ASP A 1 106 ? 41.406 24.079 55.267 1.00 54.91 163 ASP A CA 1
ATOM 730 C C . ASP A 1 106 ? 42.887 23.779 55.026 1.00 59.27 163 ASP A C 1
ATOM 731 O O . ASP A 1 106 ? 43.738 24.625 55.308 1.00 58.76 163 ASP A O 1
ATOM 736 N N . SER A 1 107 ? 43.181 22.581 54.477 1.00 56.08 164 SER A N 1
ATOM 737 C CA . SER A 1 107 ? 44.533 22.099 54.189 1.00 55.88 164 SER A CA 1
ATOM 738 C C . SER A 1 107 ? 44.497 21.050 53.069 1.00 59.03 164 SER A C 1
ATOM 739 O O . SER A 1 107 ? 43.709 20.096 53.153 1.00 59.05 164 SER A O 1
ATOM 742 N N . LYS A 1 108 ? 45.343 21.227 52.027 1.00 53.67 165 LYS A N 1
ATOM 743 C CA . LYS A 1 108 ? 45.469 20.282 50.910 1.00 52.66 165 LYS A CA 1
ATOM 744 C C . LYS A 1 108 ? 46.125 18.986 51.427 1.00 53.68 165 LYS A C 1
ATOM 745 O O . LYS A 1 108 ? 47.103 19.042 52.178 1.00 53.11 165 LYS A O 1
ATOM 751 N N . GLU A 1 109 ? 45.564 17.831 51.037 1.00 48.48 166 GLU A N 1
ATOM 752 C CA . GLU A 1 109 ? 46.019 16.503 51.448 1.00 47.63 166 GLU A CA 1
ATOM 753 C C . GLU A 1 109 ? 46.268 15.587 50.240 1.00 50.76 166 GLU A C 1
ATOM 754 O O . GLU A 1 109 ? 45.872 15.918 49.119 1.00 50.18 166 GLU A O 1
ATOM 760 N N . GLY A 1 110 ? 46.937 14.458 50.483 1.00 46.85 167 GLY A N 1
ATOM 761 C CA . GLY A 1 110 ? 47.247 13.456 49.465 1.00 46.45 167 GLY A CA 1
ATOM 762 C C . GLY A 1 110 ? 46.611 12.110 49.755 1.00 49.34 167 GLY A C 1
ATOM 763 O O . GLY A 1 110 ? 45.539 12.050 50.359 1.00 48.70 167 GLY A O 1
ATOM 764 N N . GLN A 1 111 ? 47.271 11.019 49.324 1.00 45.63 168 GLN A N 1
ATOM 765 C CA . GLN A 1 111 ? 46.807 9.643 49.541 1.00 45.49 168 GLN A CA 1
ATOM 766 C C . GLN A 1 111 ? 47.008 9.232 51.000 1.00 49.10 168 GLN A C 1
ATOM 767 O O . GLN A 1 111 ? 48.126 9.321 51.514 1.00 48.36 168 GLN A O 1
ATOM 773 N N . VAL A 1 112 ? 45.931 8.790 51.670 1.00 45.90 169 VAL A N 1
ATOM 774 C CA . VAL A 1 112 ? 46.015 8.331 53.059 1.00 45.40 169 VAL A CA 1
ATOM 775 C C . VAL A 1 112 ? 45.396 6.942 53.166 1.00 49.29 169 VAL A C 1
ATOM 776 O O . VAL A 1 112 ? 44.186 6.788 52.992 1.00 49.64 169 VAL A O 1
ATOM 780 N N . ARG A 1 113 ? 46.232 5.931 53.434 1.00 45.34 170 ARG A N 1
ATOM 781 C CA . ARG A 1 113 ? 45.791 4.550 53.620 1.00 44.66 170 ARG A CA 1
ATOM 782 C C . ARG A 1 113 ? 45.363 4.466 55.089 1.00 47.60 170 ARG A C 1
ATOM 783 O O . ARG A 1 113 ? 46.210 4.570 55.981 1.00 47.09 170 ARG A O 1
ATOM 791 N N . ALA A 1 114 ? 44.043 4.374 55.342 1.00 43.11 171 ALA A N 1
ATOM 792 C CA . ALA A 1 114 ? 43.504 4.358 56.699 1.00 42.37 171 ALA A CA 1
ATOM 793 C C . ALA A 1 114 ? 42.607 3.167 57.013 1.00 45.63 171 ALA A C 1
ATOM 794 O O . ALA A 1 114 ? 41.960 2.619 56.117 1.00 44.26 171 ALA A O 1
ATOM 796 N N . ARG A 1 115 ? 42.575 2.779 58.305 1.00 42.48 172 ARG A N 1
ATOM 797 C CA . ARG A 1 115 ? 41.728 1.710 58.823 1.00 42.77 172 ARG A CA 1
ATOM 798 C C . ARG A 1 115 ? 40.746 2.289 59.835 1.00 47.50 172 ARG A C 1
ATOM 799 O O . ARG A 1 115 ? 41.141 2.999 60.762 1.00 47.23 172 ARG A O 1
ATOM 807 N N . LEU A 1 116 ? 39.466 1.966 59.652 1.00 44.42 173 LEU A N 1
ATOM 808 C CA . LEU A 1 116 ? 38.372 2.414 60.499 1.00 44.17 173 LEU A CA 1
ATOM 809 C C . LEU A 1 116 ? 37.860 1.193 61.259 1.00 47.72 173 LEU A C 1
ATOM 810 O O . LEU A 1 116 ? 37.282 0.289 60.660 1.00 46.86 173 LEU A O 1
ATOM 815 N N . THR A 1 117 ? 38.127 1.149 62.568 1.00 44.75 174 THR A N 1
ATOM 816 C CA . THR A 1 117 ? 37.744 0.042 63.442 1.00 45.17 174 THR A CA 1
ATOM 817 C C . THR A 1 117 ? 36.493 0.419 64.225 1.00 50.03 174 THR A C 1
ATOM 818 O O . THR A 1 117 ? 36.464 1.461 64.873 1.00 48.26 174 THR A O 1
ATOM 822 N N . PHE A 1 118 ? 35.460 -0.439 64.153 1.00 49.60 175 PHE A N 1
ATOM 823 C CA . PHE A 1 118 ? 34.151 -0.209 64.769 1.00 50.57 175 PHE A CA 1
ATOM 824 C C . PHE A 1 118 ? 33.860 -1.061 66.000 1.00 56.51 175 PHE A C 1
ATOM 825 O O . PHE A 1 118 ? 34.424 -2.141 66.159 1.00 56.18 175 PHE A O 1
ATOM 833 N N . ASP A 1 119 ? 32.944 -0.564 66.851 1.00 54.73 176 ASP A N 1
ATOM 834 C CA . ASP A 1 119 ? 32.452 -1.215 68.062 1.00 55.19 176 ASP A CA 1
ATOM 835 C C . ASP A 1 119 ? 30.943 -0.935 68.139 1.00 59.89 176 ASP A C 1
ATOM 836 O O . ASP A 1 119 ? 30.525 0.107 68.645 1.00 59.59 176 ASP A O 1
ATOM 841 N N . GLY A 1 120 ? 30.152 -1.846 67.578 1.00 57.08 177 GLY A N 1
ATOM 842 C CA . GLY A 1 120 ? 28.699 -1.738 67.537 1.00 57.33 177 GLY A CA 1
ATOM 843 C C . GLY A 1 120 ? 28.228 -0.656 66.591 1.00 62.79 177 GLY A C 1
ATOM 844 O O . GLY A 1 120 ? 28.545 -0.695 65.400 1.00 62.64 177 GLY A O 1
ATOM 845 N N . ASP A 1 121 ? 27.494 0.332 67.126 1.00 60.31 178 ASP A N 1
ATOM 846 C CA . ASP A 1 121 ? 26.967 1.449 66.348 1.00 60.58 178 ASP A CA 1
ATOM 847 C C . ASP A 1 121 ? 27.892 2.680 66.289 1.00 64.34 178 ASP A C 1
ATOM 848 O O . ASP A 1 121 ? 27.499 3.706 65.727 1.00 64.04 178 ASP A O 1
ATOM 853 N N . HIS A 1 122 ? 29.123 2.572 66.834 1.00 60.49 179 HIS A N 1
ATOM 854 C CA . HIS A 1 122 ? 30.088 3.675 66.834 1.00 59.92 179 HIS A CA 1
ATOM 855 C C . HIS A 1 122 ? 31.485 3.306 66.315 1.00 60.92 179 HIS A C 1
ATOM 856 O O . HIS A 1 122 ? 31.896 2.148 66.416 1.00 60.28 179 HIS A O 1
ATOM 863 N N . LEU A 1 123 ? 32.203 4.299 65.741 1.00 55.70 180 LEU A N 1
ATOM 864 C CA . LEU A 1 123 ? 33.570 4.163 65.223 1.00 54.06 180 LEU A CA 1
ATOM 865 C C . LEU A 1 123 ? 34.515 4.285 66.416 1.00 54.21 180 LEU A C 1
ATOM 866 O O . LEU A 1 123 ? 34.363 5.210 67.208 1.00 54.07 180 LEU A O 1
ATOM 871 N N . ALA A 1 124 ? 35.484 3.369 66.547 1.00 47.85 181 ALA A N 1
ATOM 872 C CA . ALA A 1 124 ? 36.431 3.418 67.659 1.00 46.29 181 ALA A CA 1
ATOM 873 C C . ALA A 1 124 ? 37.706 4.174 67.280 1.00 47.26 181 ALA A C 1
ATOM 874 O O . ALA A 1 124 ? 38.009 5.195 67.895 1.00 45.95 181 ALA A O 1
ATOM 876 N N . THR A 1 125 ? 38.447 3.676 66.274 1.00 42.67 182 THR A N 1
ATOM 877 C CA . THR A 1 125 ? 39.715 4.269 65.858 1.00 42.52 182 THR A CA 1
ATOM 878 C C . THR A 1 125 ? 39.818 4.478 64.349 1.00 46.46 182 THR A C 1
ATOM 879 O O . THR A 1 125 ? 39.291 3.688 63.561 1.00 45.76 182 THR A O 1
ATOM 883 N N . ILE A 1 126 ? 40.518 5.549 63.962 1.00 42.57 183 ILE A N 1
ATOM 884 C CA . ILE A 1 126 ? 40.866 5.831 62.579 1.00 42.44 183 ILE A CA 1
ATOM 885 C C . ILE A 1 126 ? 42.383 5.857 62.641 1.00 47.28 183 ILE A C 1
ATOM 886 O O . ILE A 1 126 ? 42.957 6.727 63.296 1.00 46.88 183 ILE A O 1
ATOM 891 N N . VAL A 1 127 ? 43.019 4.816 62.087 1.00 44.82 184 VAL A N 1
ATOM 892 C CA . VAL A 1 127 ? 44.466 4.611 62.153 1.00 44.84 184 VAL A CA 1
ATOM 893 C C . VAL A 1 127 ? 45.118 4.652 60.767 1.00 48.49 184 VAL A C 1
ATOM 894 O O . VAL A 1 127 ? 44.689 3.927 59.870 1.00 47.90 184 VAL A O 1
ATOM 898 N N . ASN A 1 128 ? 46.157 5.501 60.604 1.00 45.38 185 ASN A N 1
ATOM 899 C CA . ASN A 1 128 ? 46.930 5.621 59.363 1.00 45.50 185 ASN A CA 1
ATOM 900 C C . ASN A 1 128 ? 47.745 4.339 59.214 1.00 50.54 185 ASN A C 1
ATOM 901 O O . ASN A 1 128 ? 48.572 4.031 60.069 1.00 50.21 185 ASN A O 1
ATOM 906 N N . MET A 1 129 ? 47.486 3.586 58.145 1.00 47.46 186 MET A N 1
ATOM 907 C CA . MET A 1 129 ? 48.130 2.306 57.867 1.00 47.33 186 MET A CA 1
ATOM 908 C C . MET A 1 129 ? 49.621 2.387 57.474 1.00 52.90 186 MET A C 1
ATOM 909 O O . MET A 1 129 ? 50.282 1.348 57.410 1.00 51.98 186 MET A O 1
ATOM 914 N N . GLU A 1 130 ? 50.147 3.612 57.247 1.00 51.43 187 GLU A N 1
ATOM 915 C CA . GLU A 1 130 ? 51.543 3.882 56.876 1.00 51.74 187 GLU A CA 1
ATOM 916 C C . GLU A 1 130 ? 52.466 3.908 58.107 1.00 56.23 187 GLU A C 1
ATOM 917 O O . GLU A 1 130 ? 53.604 3.441 58.019 1.00 55.94 187 GLU A O 1
ATOM 923 N N . ASN A 1 131 ? 51.979 4.453 59.245 1.00 53.30 188 ASN A N 1
ATOM 924 C CA . ASN A 1 131 ? 52.741 4.564 60.493 1.00 53.00 188 ASN A CA 1
ATOM 925 C C . ASN A 1 131 ? 52.048 3.937 61.700 1.00 57.31 188 ASN A C 1
ATOM 926 O O . ASN A 1 131 ? 52.616 3.954 62.794 1.00 57.47 188 ASN A O 1
ATOM 931 N N . ASN A 1 132 ? 50.825 3.392 61.507 1.00 53.76 189 ASN A N 1
ATOM 932 C CA . ASN A 1 132 ? 49.999 2.732 62.537 1.00 53.19 189 ASN A CA 1
ATOM 933 C C . ASN A 1 132 ? 49.637 3.644 63.738 1.00 55.54 189 ASN A C 1
ATOM 934 O O . ASN A 1 132 ? 49.573 3.186 64.887 1.00 55.09 189 ASN A O 1
ATOM 939 N N . ARG A 1 133 ? 49.355 4.935 63.442 1.00 50.89 190 ARG A N 1
ATOM 940 C CA . ARG A 1 133 ? 48.999 5.971 64.421 1.00 50.06 190 ARG A CA 1
ATOM 941 C C . ARG A 1 133 ? 47.529 6.407 64.336 1.00 52.15 190 ARG A C 1
ATOM 942 O O . ARG A 1 133 ? 46.967 6.498 63.243 1.00 51.47 190 ARG A O 1
ATOM 950 N N . GLN A 1 134 ? 46.932 6.725 65.498 1.00 47.13 191 GLN A N 1
ATOM 951 C CA . GLN A 1 134 ? 45.545 7.180 65.614 1.00 46.08 191 GLN A CA 1
ATOM 952 C C . GLN A 1 134 ? 45.322 8.599 65.072 1.00 46.63 191 GLN A C 1
ATOM 953 O O . GLN A 1 134 ? 46.225 9.428 65.109 1.00 46.21 191 GLN A O 1
ATOM 959 N N . PHE A 1 135 ? 44.107 8.870 64.582 1.00 41.31 192 PHE A N 1
ATOM 960 C CA . PHE A 1 135 ? 43.702 10.175 64.058 1.00 40.08 192 PHE A CA 1
ATOM 961 C C . PHE A 1 135 ? 42.722 10.855 65.003 1.00 41.41 192 PHE A C 1
ATOM 962 O O . PHE A 1 135 ? 41.770 10.220 65.455 1.00 40.70 192 PHE A O 1
ATOM 970 N N . GLY A 1 136 ? 42.948 12.141 65.260 1.00 37.37 193 GLY A N 1
ATOM 971 C CA . GLY A 1 136 ? 42.075 12.986 66.074 1.00 36.93 193 GLY A CA 1
ATOM 972 C C . GLY A 1 136 ? 40.744 13.159 65.376 1.00 39.99 193 GLY A C 1
ATOM 973 O O . GLY A 1 136 ? 39.683 13.075 66.002 1.00 39.16 193 GLY A O 1
ATOM 974 N N . PHE A 1 137 ? 40.824 13.361 64.047 1.00 36.46 194 PHE A N 1
ATOM 975 C CA . PHE A 1 137 ? 39.738 13.447 63.079 1.00 36.55 194 PHE A CA 1
ATOM 976 C C . PHE A 1 137 ? 40.290 13.129 61.689 1.00 41.62 194 PHE A C 1
ATOM 977 O O . PHE A 1 137 ? 41.425 13.501 61.374 1.00 41.54 194 PHE A O 1
ATOM 985 N N . PHE A 1 138 ? 39.494 12.440 60.866 1.00 38.83 195 PHE A N 1
ATOM 986 C CA . PHE A 1 138 ? 39.890 12.048 59.516 1.00 39.13 195 PHE A CA 1
ATOM 987 C C . PHE A 1 138 ? 38.934 12.645 58.520 1.00 43.70 195 PHE A C 1
ATOM 988 O O . PHE A 1 138 ? 37.719 12.525 58.676 1.00 42.82 195 PHE A O 1
ATOM 996 N N . ARG A 1 139 ? 39.483 13.299 57.504 1.00 41.34 196 ARG A N 1
ATOM 997 C CA . ARG A 1 139 ? 38.697 13.984 56.490 1.00 42.09 196 ARG A CA 1
ATOM 998 C C . ARG A 1 139 ? 38.284 13.079 55.345 1.00 46.20 196 ARG A C 1
ATOM 999 O O . ARG A 1 139 ? 39.081 12.282 54.849 1.00 45.75 196 ARG A O 1
ATOM 1007 N N . LEU A 1 140 ? 37.024 13.214 54.931 1.00 43.00 197 LEU A N 1
ATOM 1008 C CA . LEU A 1 140 ? 36.452 12.522 53.784 1.00 42.32 197 LEU A CA 1
ATOM 1009 C C . LEU A 1 140 ? 36.276 13.599 52.739 1.00 42.99 197 LEU A C 1
ATOM 1010 O O . LEU A 1 140 ? 35.791 14.689 53.050 1.00 40.74 197 LEU A O 1
ATOM 1015 N N . ASP A 1 141 ? 36.736 13.313 51.522 1.00 39.50 198 ASP A N 1
ATOM 1016 C CA . ASP A 1 141 ? 36.641 14.208 50.379 1.00 38.93 198 ASP A CA 1
ATOM 1017 C C . ASP A 1 141 ? 35.173 14.308 49.947 1.00 43.75 198 ASP A C 1
ATOM 1018 O O . ASP A 1 141 ? 34.452 13.313 50.075 1.00 42.57 198 ASP A O 1
ATOM 1023 N N . PRO A 1 142 ? 34.695 15.478 49.458 1.00 41.64 199 PRO A N 1
ATOM 1024 C CA . PRO A 1 142 ? 33.294 15.562 49.021 1.00 41.77 199 PRO A CA 1
ATOM 1025 C C . PRO A 1 142 ? 33.101 15.036 47.603 1.00 47.14 199 PRO A C 1
ATOM 1026 O O . PRO A 1 142 ? 34.039 15.035 46.802 1.00 46.93 199 PRO A O 1
ATOM 1030 N N . ARG A 1 143 ? 31.882 14.590 47.296 1.00 45.45 200 ARG A N 1
ATOM 1031 C CA . ARG A 1 143 ? 31.536 14.123 45.960 1.00 46.03 200 ARG A CA 1
ATOM 1032 C C . ARG A 1 143 ? 31.146 15.340 45.107 1.00 51.06 200 ARG A C 1
ATOM 1033 O O . ARG A 1 143 ? 30.452 16.239 45.590 1.00 50.37 200 ARG A O 1
ATOM 1041 N N . LEU A 1 144 ? 31.612 15.365 43.847 1.00 48.64 201 LEU A N 1
ATOM 1042 C CA . LEU A 1 144 ? 31.291 16.421 42.900 1.00 48.81 201 LEU A CA 1
ATOM 1043 C C . LEU A 1 144 ? 29.873 16.168 42.386 1.00 54.70 201 LEU A C 1
ATOM 1044 O O . LEU A 1 144 ? 29.625 15.158 41.720 1.00 54.11 201 LEU A O 1
ATOM 1049 N N . ILE A 1 145 ? 28.938 17.062 42.758 1.00 53.02 202 ILE A N 1
ATOM 1050 C CA . ILE A 1 145 ? 27.519 16.998 42.393 1.00 53.70 202 ILE A CA 1
ATOM 1051 C C . ILE A 1 145 ? 27.322 17.317 40.908 1.00 60.11 202 ILE A C 1
ATOM 1052 O O . ILE A 1 145 ? 26.775 16.493 40.171 1.00 59.36 202 ILE A O 1
ATOM 1057 N N . THR A 1 146 ? 27.744 18.535 40.488 1.00 58.78 203 THR A N 1
ATOM 1058 C CA . THR A 1 146 ? 27.595 19.070 39.133 1.00 59.44 203 THR A CA 1
ATOM 1059 C C . THR A 1 146 ? 28.581 20.220 38.862 1.00 66.09 203 THR A C 1
ATOM 1060 O O . THR A 1 146 ? 29.360 20.596 39.743 1.00 65.67 203 THR A O 1
ATOM 1064 N N . MET A 1 147 ? 28.521 20.778 37.636 1.00 64.87 204 MET A N 1
ATOM 1065 C CA . MET A 1 147 ? 29.293 21.930 37.170 1.00 65.58 204 MET A CA 1
ATOM 1066 C C . MET A 1 147 ? 28.276 22.991 36.755 1.00 72.74 204 MET A C 1
ATOM 1067 O O . MET A 1 147 ? 27.279 22.655 36.108 1.00 72.14 204 MET A O 1
ATOM 1072 N N . ILE A 1 148 ? 28.509 24.260 37.132 1.00 72.11 205 ILE A N 1
ATOM 1073 C CA . ILE A 1 148 ? 27.609 25.352 36.760 1.00 73.12 205 ILE A CA 1
ATOM 1074 C C . ILE A 1 148 ? 27.901 25.770 35.319 1.00 80.05 205 ILE A C 1
ATOM 1075 O O . ILE A 1 148 ? 29.034 26.133 34.999 1.00 79.28 205 ILE A O 1
ATOM 1080 N N . SER A 1 149 ? 26.868 25.667 34.456 1.00 79.36 206 SER A N 1
ATOM 1081 C CA . SER A 1 149 ? 26.860 25.969 33.021 1.00 80.48 206 SER A CA 1
ATOM 1082 C C . SER A 1 149 ? 27.776 27.130 32.598 1.00 86.79 206 SER A C 1
ATOM 1083 O O . SER A 1 149 ? 27.571 28.276 33.007 1.00 86.50 206 SER A O 1
ATOM 1086 N N . SER A 1 150 ? 28.813 26.802 31.809 1.00 84.93 207 SER A N 1
ATOM 1087 C CA . SER A 1 150 ? 29.823 27.733 31.300 1.00 85.46 207 SER A CA 1
ATOM 1088 C C . SER A 1 150 ? 29.240 28.656 30.204 1.00 90.89 207 SER A C 1
ATOM 1089 O O . SER A 1 150 ? 28.385 28.193 29.440 1.00 90.30 207 SER A O 1
ATOM 1092 N N . PRO A 1 151 ? 29.690 29.942 30.087 1.00 88.78 208 PRO A N 1
ATOM 1093 C CA . PRO A 1 151 ? 29.155 30.824 29.023 1.00 89.16 208 PRO A CA 1
ATOM 1094 C C . PRO A 1 151 ? 29.374 30.291 27.602 1.00 93.97 208 PRO A C 1
ATOM 1095 O O . PRO A 1 151 ? 28.504 30.462 26.745 1.00 93.76 208 PRO A O 1
ATOM 1099 N N . ASN A 1 152 ? 30.534 29.639 27.367 1.00 90.76 209 ASN A N 1
ATOM 1100 C CA . ASN A 1 152 ? 30.925 29.005 26.104 1.00 90.52 209 ASN A CA 1
ATOM 1101 C C . ASN A 1 152 ? 30.030 27.802 25.803 1.00 93.73 209 ASN A C 1
ATOM 1102 O O . ASN A 1 152 ? 29.667 27.570 24.648 1.00 93.34 209 ASN A O 1
ATOM 1107 N N . GLY A 1 153 ? 29.713 27.046 26.852 1.00 89.45 210 GLY A N 1
ATOM 1108 C CA . GLY A 1 153 ? 28.966 25.798 26.778 1.00 88.73 210 GLY A CA 1
ATOM 1109 C C . GLY A 1 153 ? 29.943 24.642 26.853 1.00 91.15 210 GLY A C 1
ATOM 1110 O O . GLY A 1 153 ? 29.542 23.478 26.868 1.00 90.76 210 GLY A O 1
ATOM 1111 N N . GLU A 1 154 ? 31.246 24.973 26.899 1.00 86.60 211 GLU A N 1
ATOM 1112 C CA . GLU A 1 154 ? 32.348 24.023 26.985 1.00 85.89 211 GLU A CA 1
ATOM 1113 C C . GLU A 1 154 ? 32.647 23.776 28.463 1.00 87.85 211 GLU A C 1
ATOM 1114 O O . GLU A 1 154 ? 33.141 24.666 29.160 1.00 87.26 211 GLU A O 1
ATOM 1120 N N . GLN A 1 155 ? 32.291 22.579 28.948 1.00 83.22 212 GLN A N 1
ATOM 1121 C CA . GLN A 1 155 ? 32.474 22.169 30.339 1.00 82.46 212 GLN A CA 1
ATOM 1122 C C . GLN A 1 155 ? 33.809 21.447 30.537 1.00 84.86 212 GLN A C 1
ATOM 1123 O O . GLN A 1 155 ? 34.085 20.453 29.860 1.00 84.23 212 GLN A O 1
ATOM 1129 N N . ARG A 1 156 ? 34.647 21.980 31.449 1.00 80.66 213 ARG A N 1
ATOM 1130 C CA . ARG A 1 156 ? 35.982 21.460 31.767 1.00 80.24 213 ARG A CA 1
ATOM 1131 C C . ARG A 1 156 ? 36.253 21.435 33.277 1.00 83.68 213 ARG A C 1
ATOM 1132 O O . ARG A 1 156 ? 35.699 22.244 34.024 1.00 83.30 213 ARG A O 1
ATOM 1140 N N . LEU A 1 157 ? 37.143 20.527 33.711 1.00 79.71 214 LEU A N 1
ATOM 1141 C CA . LEU A 1 157 ? 37.602 20.414 35.093 1.00 79.40 214 LEU A CA 1
ATOM 1142 C C . LEU A 1 157 ? 39.124 20.320 35.022 1.00 82.76 214 LEU A C 1
ATOM 1143 O O . LEU A 1 157 ? 39.657 19.294 34.598 1.00 82.22 214 LEU A O 1
ATOM 1148 N N . PHE A 1 158 ? 39.813 21.423 35.360 1.00 79.18 215 PHE A N 1
ATOM 1149 C CA . PHE A 1 158 ? 41.270 21.515 35.279 1.00 78.95 215 PHE A CA 1
ATOM 1150 C C . PHE A 1 158 ? 42.027 20.663 36.287 1.00 83.23 215 PHE A C 1
ATOM 1151 O O . PHE A 1 158 ? 41.750 20.705 37.488 1.00 82.44 215 PHE A O 1
ATOM 1159 N N . VAL A 1 159 ? 42.999 19.903 35.767 1.00 80.43 216 VAL A N 1
ATOM 1160 C CA . VAL A 1 159 ? 43.913 19.036 36.506 1.00 80.70 216 VAL A CA 1
ATOM 1161 C C . VAL A 1 159 ? 45.323 19.237 35.891 1.00 85.68 216 VAL A C 1
ATOM 1162 O O . VAL A 1 159 ? 45.462 19.128 34.665 1.00 85.08 216 VAL A O 1
ATOM 1166 N N . PRO A 1 160 ? 46.367 19.554 36.704 1.00 82.92 217 PRO A N 1
ATOM 1167 C CA . PRO A 1 160 ? 47.717 19.717 36.135 1.00 82.81 217 PRO A CA 1
ATOM 1168 C C . PRO A 1 160 ? 48.317 18.365 35.729 1.00 86.93 217 PRO A C 1
ATOM 1169 O O . PRO A 1 160 ? 47.851 17.327 36.207 1.00 86.37 217 PRO A O 1
ATOM 1173 N N . ARG A 1 161 ? 49.340 18.386 34.842 1.00 83.85 218 ARG A N 1
ATOM 1174 C CA . ARG A 1 161 ? 50.054 17.227 34.278 1.00 83.91 218 ARG A CA 1
ATOM 1175 C C . ARG A 1 161 ? 50.195 16.026 35.239 1.00 88.42 218 ARG A C 1
ATOM 1176 O O . ARG A 1 161 ? 49.837 14.903 34.875 1.00 87.94 218 ARG A O 1
ATOM 1184 N N . SER A 1 162 ? 50.731 16.277 36.445 1.00 85.39 219 SER A N 1
ATOM 1185 C CA . SER A 1 162 ? 50.991 15.289 37.496 1.00 85.38 219 SER A CA 1
ATOM 1186 C C . SER A 1 162 ? 49.787 14.471 37.957 1.00 89.15 219 SER A C 1
ATOM 1187 O O . SER A 1 162 ? 49.957 13.316 38.352 1.00 88.70 219 SER A O 1
ATOM 1190 N N . GLY A 1 163 ? 48.600 15.077 37.921 1.00 85.79 220 GLY A N 1
ATOM 1191 C CA . GLY A 1 163 ? 47.347 14.449 38.332 1.00 85.77 220 GLY A CA 1
ATOM 1192 C C . GLY A 1 163 ? 46.940 13.233 37.521 1.00 89.81 220 GLY A C 1
ATOM 1193 O O . GLY A 1 163 ? 46.224 12.366 38.030 1.00 89.05 220 GLY A O 1
ATOM 1194 N N . PHE A 1 164 ? 47.395 13.165 36.254 1.00 86.95 221 PHE A N 1
ATOM 1195 C CA . PHE A 1 164 ? 47.112 12.065 35.333 1.00 87.05 221 PHE A CA 1
ATOM 1196 C C . PHE A 1 164 ? 48.101 10.909 35.548 1.00 92.54 221 PHE A C 1
ATOM 1197 O O . PHE A 1 164 ? 49.304 11.165 35.676 1.00 92.07 221 PHE A O 1
ATOM 1205 N N . PRO A 1 165 ? 47.628 9.635 35.599 1.00 90.41 222 PRO A N 1
ATOM 1206 C CA . PRO A 1 165 ? 48.560 8.509 35.795 1.00 90.66 222 PRO A CA 1
ATOM 1207 C C . PRO A 1 165 ? 49.476 8.287 34.594 1.00 95.90 222 PRO A C 1
ATOM 1208 O O . PRO A 1 165 ? 49.122 8.659 33.472 1.00 95.54 222 PRO A O 1
ATOM 1212 N N . ASP A 1 166 ? 50.654 7.677 34.837 1.00 93.41 223 ASP A N 1
ATOM 1213 C CA . ASP A 1 166 ? 51.664 7.380 33.814 1.00 93.49 223 ASP A CA 1
ATOM 1214 C C . ASP A 1 166 ? 51.150 6.416 32.735 1.00 97.87 223 ASP A C 1
ATOM 1215 O O . ASP A 1 166 ? 51.538 6.558 31.574 1.00 97.32 223 ASP A O 1
ATOM 1220 N N . LEU A 1 167 ? 50.269 5.459 33.112 1.00 94.86 224 LEU A N 1
ATOM 1221 C CA . LEU A 1 167 ? 49.675 4.477 32.195 1.00 94.88 224 LEU A CA 1
ATOM 1222 C C . LEU A 1 167 ? 48.700 5.129 31.204 1.00 99.21 224 LEU A C 1
ATOM 1223 O O . LEU A 1 167 ? 48.759 4.817 30.012 1.00 98.92 224 LEU A O 1
ATOM 1228 N N . LEU A 1 168 ? 47.820 6.037 31.695 1.00 95.78 225 LEU A N 1
ATOM 1229 C CA . LEU A 1 168 ? 46.844 6.791 30.891 1.00 95.50 225 LEU A CA 1
ATOM 1230 C C . LEU A 1 168 ? 47.574 7.632 29.834 1.00 99.23 225 LEU A C 1
ATOM 1231 O O . LEU A 1 168 ? 47.147 7.673 28.679 1.00 98.96 225 LEU A O 1
ATOM 1236 N N . VAL A 1 169 ? 48.686 8.280 30.245 1.00 95.53 226 VAL A N 1
ATOM 1237 C CA . VAL A 1 169 ? 49.574 9.101 29.417 1.00 95.21 226 VAL A CA 1
ATOM 1238 C C . VAL A 1 169 ? 50.172 8.228 28.293 1.00 99.49 226 VAL A C 1
ATOM 1239 O O . VAL A 1 169 ? 50.176 8.652 27.139 1.00 98.98 226 VAL A O 1
ATOM 1243 N N . ASP A 1 170 ? 50.619 6.999 28.631 1.00 96.58 227 ASP A N 1
ATOM 1244 C CA . ASP A 1 170 ? 51.200 6.038 27.687 1.00 96.69 227 ASP A CA 1
ATOM 1245 C C . ASP A 1 170 ? 50.172 5.379 26.763 1.00 101.11 227 ASP A C 1
ATOM 1246 O O . ASP A 1 170 ? 50.520 5.018 25.638 1.00 100.47 227 ASP A O 1
ATOM 1251 N N . THR A 1 171 ? 48.909 5.239 27.225 1.00 98.60 228 THR A N 1
ATOM 1252 C CA . THR A 1 171 ? 47.800 4.695 26.427 1.00 98.89 228 THR A CA 1
ATOM 1253 C C . THR A 1 171 ? 47.453 5.739 25.345 1.00 103.59 228 THR A C 1
ATOM 1254 O O . THR A 1 171 ? 46.996 5.387 24.255 1.00 103.20 228 THR A O 1
ATOM 1258 N N . LEU A 1 172 ? 47.720 7.019 25.657 1.00 100.75 229 LEU A N 1
ATOM 1259 C CA . LEU A 1 172 ? 47.529 8.177 24.793 1.00 100.83 229 LEU A CA 1
ATOM 1260 C C . LEU A 1 172 ? 48.771 8.415 23.923 1.00 105.33 229 LEU A C 1
ATOM 1261 O O . LEU A 1 172 ? 48.637 8.901 22.806 1.00 104.92 229 LEU A O 1
ATOM 1266 N N . LEU A 1 173 ? 49.970 8.096 24.434 1.00 102.39 230 LEU A N 1
ATOM 1267 C CA . LEU A 1 173 ? 51.227 8.301 23.711 1.00 102.41 230 LEU A CA 1
ATOM 1268 C C . LEU A 1 173 ? 51.937 6.950 23.434 1.00 106.38 230 LEU A C 1
ATOM 1269 O O . LEU A 1 173 ? 52.790 6.550 24.227 1.00 106.09 230 LEU A O 1
ATOM 1274 N N . ALA A 1 174 ? 51.614 6.230 22.327 1.00 102.80 231 ALA A N 1
ATOM 1275 C CA . ALA A 1 174 ? 50.620 6.513 21.277 1.00 102.53 231 ALA A CA 1
ATOM 1276 C C . ALA A 1 174 ? 49.301 5.738 21.599 1.00 105.93 231 ALA A C 1
ATOM 1277 O O . ALA A 1 174 ? 49.314 5.005 22.588 1.00 105.59 231 ALA A O 1
ATOM 1279 N N . THR A 1 175 ? 48.152 5.885 20.861 1.00 101.99 232 THR A N 1
ATOM 1280 C CA . THR A 1 175 ? 47.824 6.638 19.631 1.00 101.52 232 THR A CA 1
ATOM 1281 C C . THR A 1 175 ? 48.015 8.159 19.691 1.00 104.16 232 THR A C 1
ATOM 1282 O O . THR A 1 175 ? 47.393 8.828 20.516 1.00 103.65 232 THR A O 1
ATOM 1286 N N . GLU A 1 176 ? 48.841 8.686 18.753 1.00 99.79 233 GLU A N 1
ATOM 1287 C CA . GLU A 1 176 ? 49.257 10.090 18.572 1.00 111.70 233 GLU A CA 1
ATOM 1288 C C . GLU A 1 176 ? 50.392 10.449 19.522 1.00 134.85 233 GLU A C 1
ATOM 1289 O O . GLU A 1 176 ? 51.446 9.819 19.477 1.00 94.92 233 GLU A O 1
ATOM 1295 N N . THR A 1 212 ? 51.068 17.855 20.212 1.00 105.74 269 THR A N 1
ATOM 1296 C CA . THR A 1 212 ? 51.269 19.274 19.907 1.00 105.61 269 THR A CA 1
ATOM 1297 C C . THR A 1 212 ? 50.465 19.752 18.695 1.00 109.08 269 THR A C 1
ATOM 1298 O O . THR A 1 212 ? 50.005 20.895 18.688 1.00 108.74 269 THR A O 1
ATOM 1302 N N . GLN A 1 213 ? 50.311 18.879 17.677 1.00 105.12 270 GLN A N 1
ATOM 1303 C CA . GLN A 1 213 ? 49.580 19.153 16.439 1.00 104.61 270 GLN A CA 1
ATOM 1304 C C . GLN A 1 213 ? 48.082 19.305 16.726 1.00 107.22 270 GLN A C 1
ATOM 1305 O O . GLN A 1 213 ? 47.461 20.256 16.248 1.00 106.82 270 GLN A O 1
ATOM 1311 N N . GLN A 1 214 ? 47.517 18.412 17.531 1.00 102.60 271 GLN A N 1
ATOM 1312 C CA . GLN A 1 214 ? 46.100 18.497 17.883 1.00 101.70 271 GLN A CA 1
ATOM 1313 C C . GLN A 1 214 ? 45.782 19.715 18.759 1.00 104.14 271 GLN A C 1
ATOM 1314 O O . GLN A 1 214 ? 44.781 20.400 18.545 1.00 103.55 271 GLN A O 1
ATOM 1320 N N . LEU A 1 215 ? 46.639 19.971 19.742 1.00 99.75 272 LEU A N 1
ATOM 1321 C CA . LEU A 1 215 ? 46.452 21.064 20.701 1.00 99.20 272 LEU A CA 1
ATOM 1322 C C . LEU A 1 215 ? 45.963 22.368 20.055 1.00 102.26 272 LEU A C 1
ATOM 1323 O O . LEU A 1 215 ? 44.867 22.826 20.377 1.00 101.84 272 LEU A O 1
ATOM 1328 N N . VAL A 1 216 ? 46.769 22.942 19.134 1.00 98.14 273 VAL A N 1
ATOM 1329 C CA . VAL A 1 216 ? 46.488 24.188 18.406 1.00 97.69 273 VAL A CA 1
ATOM 1330 C C . VAL A 1 216 ? 45.201 24.149 17.573 1.00 100.54 273 VAL A C 1
ATOM 1331 O O . VAL A 1 216 ? 44.529 25.174 17.450 1.00 99.93 273 VAL A O 1
ATOM 1335 N N . LYS A 1 217 ? 44.864 22.968 17.011 1.00 96.62 274 LYS A N 1
ATOM 1336 C CA . LYS A 1 217 ? 43.672 22.733 16.190 1.00 96.26 274 LYS A CA 1
ATOM 1337 C C . LYS A 1 217 ? 42.382 23.026 16.968 1.00 100.22 274 LYS A C 1
ATOM 1338 O O . LYS A 1 217 ? 41.526 23.762 16.473 1.00 99.93 274 LYS A O 1
ATOM 1344 N N . ASN A 1 218 ? 42.266 22.467 18.190 1.00 96.60 275 ASN A N 1
ATOM 1345 C CA . ASN A 1 218 ? 41.117 22.640 19.083 1.00 96.11 275 ASN A CA 1
ATOM 1346 C C . ASN A 1 218 ? 41.181 23.961 19.868 1.00 99.22 275 ASN A C 1
ATOM 1347 O O . ASN A 1 218 ? 40.160 24.395 20.408 1.00 98.90 275 ASN A O 1
ATOM 1352 N N . LEU A 1 219 ? 42.373 24.589 19.938 1.00 94.91 276 LEU A N 1
ATOM 1353 C CA . LEU A 1 219 ? 42.590 25.825 20.692 1.00 94.30 276 LEU A CA 1
ATOM 1354 C C . LEU A 1 219 ? 42.394 27.123 19.909 1.00 97.67 276 LEU A C 1
ATOM 1355 O O . LEU A 1 219 ? 41.786 28.051 20.445 1.00 97.10 276 LEU A O 1
ATOM 1360 N N . PHE A 1 220 ? 42.937 27.213 18.677 1.00 94.03 277 PHE A N 1
ATOM 1361 C CA . PHE A 1 220 ? 42.880 28.445 17.881 1.00 93.69 277 PHE A CA 1
ATOM 1362 C C . PHE A 1 220 ? 42.231 28.323 16.490 1.00 97.73 277 PHE A C 1
ATOM 1363 O O . PHE A 1 220 ? 42.009 29.351 15.845 1.00 97.23 277 PHE A O 1
ATOM 1371 N N . LEU A 1 221 ? 41.946 27.095 16.016 1.00 94.50 278 LEU A N 1
ATOM 1372 C CA . LEU A 1 221 ? 41.417 26.898 14.662 1.00 94.42 278 LEU A CA 1
ATOM 1373 C C . LEU A 1 221 ? 39.932 26.564 14.530 1.00 98.32 278 LEU A C 1
ATOM 1374 O O . LEU A 1 221 ? 39.273 26.215 15.512 1.00 98.11 278 LEU A O 1
ATOM 1379 N N . SER A 1 222 ? 39.426 26.657 13.280 1.00 94.51 279 SER A N 1
ATOM 1380 C CA . SER A 1 222 ? 38.056 26.351 12.868 1.00 116.41 279 SER A CA 1
ATOM 1381 C C . SER A 1 222 ? 37.806 24.840 12.948 1.00 134.24 279 SER A C 1
ATOM 1382 O O . SER A 1 222 ? 38.714 24.041 12.708 1.00 90.12 279 SER A O 1
ATOM 1385 N N . LYS A 1 230 ? 45.845 23.240 7.470 1.00 102.14 287 LYS A N 1
ATOM 1386 C CA . LYS A 1 230 ? 46.850 22.238 7.819 1.00 101.96 287 LYS A CA 1
ATOM 1387 C C . LYS A 1 230 ? 48.230 22.869 8.055 1.00 106.02 287 LYS A C 1
ATOM 1388 O O . LYS A 1 230 ? 48.888 22.543 9.041 1.00 105.43 287 LYS A O 1
ATOM 1394 N N . ALA A 1 231 ? 48.672 23.746 7.133 1.00 103.04 288 ALA A N 1
ATOM 1395 C CA . ALA A 1 231 ? 49.972 24.423 7.196 1.00 103.04 288 ALA A CA 1
ATOM 1396 C C . ALA A 1 231 ? 50.068 25.433 8.343 1.00 106.82 288 ALA A C 1
ATOM 1397 O O . ALA A 1 231 ? 51.160 25.636 8.879 1.00 106.25 288 ALA A O 1
ATOM 1399 N N . ASN A 1 232 ? 48.932 26.063 8.714 1.00 103.53 289 ASN A N 1
ATOM 1400 C CA . ASN A 1 232 ? 48.863 27.057 9.787 1.00 103.40 289 ASN A CA 1
ATOM 1401 C C . ASN A 1 232 ? 49.122 26.437 11.160 1.00 107.80 289 ASN A C 1
ATOM 1402 O O . ASN A 1 232 ? 49.913 26.989 11.926 1.00 107.36 289 ASN A O 1
ATOM 1407 N N . GLU A 1 233 ? 48.478 25.286 11.460 1.00 104.72 290 GLU A N 1
ATOM 1408 C CA . GLU A 1 233 ? 48.654 24.571 12.731 1.00 104.73 290 GLU A CA 1
ATOM 1409 C C . GLU A 1 233 ? 50.046 23.970 12.870 1.00 108.70 290 GLU A C 1
ATOM 1410 O O . GLU A 1 233 ? 50.588 23.971 13.972 1.00 108.40 290 GLU A O 1
ATOM 1416 N N . ALA A 1 234 ? 50.620 23.465 11.754 1.00 105.19 291 ALA A N 1
ATOM 1417 C CA . ALA A 1 234 ? 51.957 22.867 11.691 1.00 104.94 291 ALA A CA 1
ATOM 1418 C C . ALA A 1 234 ? 53.028 23.903 12.024 1.00 108.67 291 ALA A C 1
ATOM 1419 O O . ALA A 1 234 ? 54.022 23.567 12.671 1.00 108.16 291 ALA A O 1
ATOM 1421 N N . TYR A 1 235 ? 52.805 25.168 11.604 1.00 105.35 292 TYR A N 1
ATOM 1422 C CA . TYR A 1 235 ? 53.688 26.297 11.881 1.00 105.22 292 TYR A CA 1
ATOM 1423 C C . TYR A 1 235 ? 53.568 26.654 13.364 1.00 108.72 292 TYR A C 1
ATOM 1424 O O . TYR A 1 235 ? 54.591 26.794 14.031 1.00 108.21 292 TYR A O 1
ATOM 1433 N N . MET A 1 236 ? 52.320 26.710 13.887 1.00 105.10 293 MET A N 1
ATOM 1434 C CA . MET A 1 236 ? 52.006 26.980 15.296 1.00 104.81 293 MET A CA 1
ATOM 1435 C C . MET A 1 236 ? 52.562 25.878 16.215 1.00 108.12 293 MET A C 1
ATOM 1436 O O . MET A 1 236 ? 52.995 26.184 17.326 1.00 107.53 293 MET A O 1
ATOM 1441 N N . ALA A 1 237 ? 52.543 24.605 15.748 1.00 104.44 294 ALA A N 1
ATOM 1442 C CA . ALA A 1 237 ? 53.035 23.423 16.467 1.00 104.20 294 ALA A CA 1
ATOM 1443 C C . ALA A 1 237 ? 54.543 23.481 16.716 1.00 108.30 294 ALA A C 1
ATOM 1444 O O . ALA A 1 237 ? 54.998 23.017 17.762 1.00 107.82 294 ALA A O 1
ATOM 1446 N N . LEU A 1 238 ? 55.312 24.047 15.760 1.00 105.18 295 LEU A N 1
ATOM 1447 C CA . LEU A 1 238 ? 56.765 24.206 15.880 1.00 105.13 295 LEU A CA 1
ATOM 1448 C C . LEU A 1 238 ? 57.154 25.465 16.675 1.00 109.18 295 LEU A C 1
ATOM 1449 O O . LEU A 1 238 ? 58.315 25.617 17.064 1.00 108.78 295 LEU A O 1
ATOM 1454 N N . ILE A 1 239 ? 56.168 26.351 16.937 1.00 105.76 296 ILE A N 1
ATOM 1455 C CA . ILE A 1 239 ? 56.312 27.566 17.746 1.00 105.48 296 ILE A CA 1
ATOM 1456 C C . ILE A 1 239 ? 56.048 27.157 19.213 1.00 108.98 296 ILE A C 1
ATOM 1457 O O . ILE A 1 239 ? 56.806 27.536 20.110 1.00 108.50 296 ILE A O 1
ATOM 1462 N N . MET A 1 240 ? 54.981 26.355 19.427 1.00 105.25 297 MET A N 1
ATOM 1463 C CA . MET A 1 240 ? 54.508 25.824 20.708 1.00 104.92 297 MET A CA 1
ATOM 1464 C C . MET A 1 240 ? 55.540 24.905 21.383 1.00 108.44 297 MET A C 1
ATOM 1465 O O . MET A 1 240 ? 55.945 25.182 22.513 1.00 108.10 297 MET A O 1
ATOM 1470 N N . ASP A 1 241 ? 55.945 23.816 20.695 1.00 104.58 298 ASP A N 1
ATOM 1471 C CA . ASP A 1 241 ? 56.897 22.806 21.173 1.00 104.22 298 ASP A CA 1
ATOM 1472 C C . ASP A 1 241 ? 58.272 23.383 21.552 1.00 107.64 298 ASP A C 1
ATOM 1473 O O . ASP A 1 241 ? 58.921 22.854 22.457 1.00 107.41 298 ASP A O 1
ATOM 1478 N N . ALA A 1 242 ? 58.699 24.472 20.884 1.00 103.56 299 ALA A N 1
ATOM 1479 C CA . ALA A 1 242 ? 59.973 25.143 21.148 1.00 103.07 299 ALA A CA 1
ATOM 1480 C C . ALA A 1 242 ? 59.920 26.037 22.394 1.00 105.85 299 ALA A C 1
ATOM 1481 O O . ALA A 1 242 ? 60.911 26.116 23.122 1.00 105.40 299 ALA A O 1
ATOM 1483 N N . ARG A 1 243 ? 58.775 26.708 22.632 1.00 101.59 300 ARG A N 1
ATOM 1484 C CA . ARG A 1 243 ? 58.583 27.630 23.758 1.00 101.04 300 ARG A CA 1
ATOM 1485 C C . ARG A 1 243 ? 58.215 26.985 25.095 1.00 104.28 300 ARG A C 1
ATOM 1486 O O . ARG A 1 243 ? 58.711 27.430 26.132 1.00 103.89 300 ARG A O 1
ATOM 1494 N N . TYR A 1 244 ? 57.341 25.963 25.081 1.00 100.16 301 TYR A N 1
ATOM 1495 C CA . TYR A 1 244 ? 56.901 25.276 26.296 1.00 99.60 301 TYR A CA 1
ATOM 1496 C C . TYR A 1 244 ? 57.396 23.830 26.343 1.00 102.84 301 TYR A C 1
ATOM 1497 O O . TYR A 1 244 ? 57.544 23.198 25.295 1.00 102.40 301 TYR A O 1
ATOM 1506 N N . SER A 1 245 ? 57.661 23.318 27.563 1.00 98.94 302 SER A N 1
ATOM 1507 C CA . SER A 1 245 ? 58.145 21.952 27.804 1.00 98.58 302 SER A CA 1
ATOM 1508 C C . SER A 1 245 ? 57.148 20.906 27.317 1.00 101.09 302 SER A C 1
ATOM 1509 O O . SER A 1 245 ? 55.941 21.114 27.441 1.00 100.51 302 SER A O 1
ATOM 1512 N N . LYS A 1 246 ? 57.660 19.775 26.784 1.00 96.74 303 LYS A N 1
ATOM 1513 C CA . LYS A 1 246 ? 56.879 18.641 26.265 1.00 96.10 303 LYS A CA 1
ATOM 1514 C C . LYS A 1 246 ? 55.783 18.131 27.216 1.00 98.39 303 LYS A C 1
ATOM 1515 O O . LYS A 1 246 ? 54.740 17.675 26.742 1.00 97.94 303 LYS A O 1
ATOM 1521 N N . ASP A 1 247 ? 56.012 18.236 28.546 1.00 93.68 304 ASP A N 1
ATOM 1522 C CA . ASP A 1 247 ? 55.057 17.839 29.585 1.00 92.82 304 ASP A CA 1
ATOM 1523 C C . ASP A 1 247 ? 53.929 18.854 29.774 1.00 94.81 304 ASP A C 1
ATOM 1524 O O . ASP A 1 247 ? 52.795 18.456 30.049 1.00 94.29 304 ASP A O 1
ATOM 1529 N N . ARG A 1 248 ? 54.240 20.162 29.614 1.00 89.97 305 ARG A N 1
ATOM 1530 C CA . ARG A 1 248 ? 53.280 21.273 29.689 1.00 89.13 305 ARG A CA 1
ATOM 1531 C C . ARG A 1 248 ? 52.293 21.160 28.509 1.00 92.16 305 ARG A C 1
ATOM 1532 O O . ARG A 1 248 ? 51.112 21.481 28.661 1.00 91.58 305 ARG A O 1
ATOM 1540 N N . ILE A 1 249 ? 52.793 20.682 27.346 1.00 88.13 306 ILE A N 1
ATOM 1541 C CA . ILE A 1 249 ? 52.034 20.466 26.110 1.00 87.59 306 ILE A CA 1
ATOM 1542 C C . ILE A 1 249 ? 50.886 19.480 26.359 1.00 90.47 306 ILE A C 1
ATOM 1543 O O . ILE A 1 249 ? 49.739 19.814 26.057 1.00 90.32 306 ILE A O 1
ATOM 1548 N N . LEU A 1 250 ? 51.178 18.295 26.938 1.00 85.88 307 LEU A N 1
ATOM 1549 C CA . LEU A 1 250 ? 50.124 17.322 27.214 1.00 85.24 307 LEU A CA 1
ATOM 1550 C C . LEU A 1 250 ? 49.168 17.720 28.343 1.00 88.18 307 LEU A C 1
ATOM 1551 O O . LEU A 1 250 ? 48.010 17.311 28.300 1.00 87.97 307 LEU A O 1
ATOM 1556 N N . GLU A 1 251 ? 49.620 18.572 29.303 1.00 83.64 308 GLU A N 1
ATOM 1557 C CA . GLU A 1 251 ? 48.779 19.092 30.394 1.00 82.82 308 GLU A CA 1
ATOM 1558 C C . GLU A 1 251 ? 47.575 19.830 29.782 1.00 85.54 308 GLU A C 1
ATOM 1559 O O . GLU A 1 251 ? 46.437 19.579 30.182 1.00 85.39 308 GLU A O 1
ATOM 1565 N N . LEU A 1 252 ? 47.840 20.698 28.781 1.00 80.71 309 LEU A N 1
ATOM 1566 C CA . LEU A 1 252 ? 46.839 21.477 28.051 1.00 79.82 309 LEU A CA 1
ATOM 1567 C C . LEU A 1 252 ? 45.975 20.572 27.170 1.00 82.98 309 LEU A C 1
ATOM 1568 O O . LEU A 1 252 ? 44.766 20.782 27.102 1.00 82.16 309 LEU A O 1
ATOM 1573 N N . TYR A 1 253 ? 46.596 19.560 26.516 1.00 79.59 310 TYR A N 1
ATOM 1574 C CA . TYR A 1 253 ? 45.937 18.581 25.639 1.00 79.43 310 TYR A CA 1
ATOM 1575 C C . TYR A 1 253 ? 44.906 17.736 26.390 1.00 83.60 310 TYR A C 1
ATOM 1576 O O . TYR A 1 253 ? 43.816 17.502 25.869 1.00 83.34 310 TYR A O 1
ATOM 1585 N N . MET A 1 254 ? 45.270 17.248 27.587 1.00 80.39 311 MET A N 1
ATOM 1586 C CA . MET A 1 254 ? 44.419 16.398 28.425 1.00 80.34 311 MET A CA 1
ATOM 1587 C C . MET A 1 254 ? 43.225 17.142 29.049 1.00 84.02 311 MET A C 1
ATOM 1588 O O . MET A 1 254 ? 42.343 16.506 29.630 1.00 83.11 311 MET A O 1
ATOM 1593 N N . ASN A 1 255 ? 43.192 18.481 28.899 1.00 81.10 312 ASN A N 1
ATOM 1594 C CA . ASN A 1 255 ? 42.136 19.365 29.401 1.00 81.18 312 ASN A CA 1
ATOM 1595 C C . ASN A 1 255 ? 41.410 20.112 28.257 1.00 85.20 312 ASN A C 1
ATOM 1596 O O . ASN A 1 255 ? 40.559 20.961 28.530 1.00 84.59 312 ASN A O 1
ATOM 1601 N N . GLU A 1 256 ? 41.732 19.784 26.984 1.00 82.00 313 GLU A N 1
ATOM 1602 C CA . GLU A 1 256 ? 41.158 20.432 25.800 1.00 81.94 313 GLU A CA 1
ATOM 1603 C C . GLU A 1 256 ? 40.269 19.516 24.941 1.00 86.06 313 GLU A C 1
ATOM 1604 O O . GLU A 1 256 ? 39.196 19.944 24.510 1.00 85.65 313 GLU A O 1
ATOM 1610 N N . VAL A 1 257 ? 40.737 18.279 24.678 1.00 82.85 314 VAL A N 1
ATOM 1611 C CA . VAL A 1 257 ? 40.095 17.255 23.838 1.00 82.81 314 VAL A CA 1
ATOM 1612 C C . VAL A 1 257 ? 38.609 16.978 24.098 1.00 86.92 314 VAL A C 1
ATOM 1613 O O . VAL A 1 257 ? 38.221 16.753 25.240 1.00 86.57 314 VAL A O 1
ATOM 1617 N N . TYR A 1 258 ? 37.789 16.972 23.022 1.00 83.62 315 TYR A N 1
ATOM 1618 C CA . TYR A 1 258 ? 36.350 16.700 23.087 1.00 83.40 315 TYR A CA 1
ATOM 1619 C C . TYR A 1 258 ? 36.108 15.212 23.366 1.00 87.49 315 TYR A C 1
ATOM 1620 O O . TYR A 1 258 ? 36.644 14.360 22.652 1.00 86.86 315 TYR A O 1
ATOM 1629 N N . LEU A 1 259 ? 35.313 14.903 24.413 1.00 84.42 316 LEU A N 1
ATOM 1630 C CA . LEU A 1 259 ? 35.031 13.521 24.809 1.00 84.35 316 LEU A CA 1
ATOM 1631 C C . LEU A 1 259 ? 33.558 13.157 25.065 1.00 88.68 316 LEU A C 1
ATOM 1632 O O . LEU A 1 259 ? 33.242 11.967 25.159 1.00 88.29 316 LEU A O 1
ATOM 1637 N N . GLY A 1 260 ? 32.676 14.155 25.160 1.00 85.54 317 GLY A N 1
ATOM 1638 C CA . GLY A 1 260 ? 31.257 13.908 25.406 1.00 85.47 317 GLY A CA 1
ATOM 1639 C C . GLY A 1 260 ? 30.306 15.070 25.212 1.00 89.62 317 GLY A C 1
ATOM 1640 O O . GLY A 1 260 ? 30.736 16.206 24.999 1.00 89.26 317 GLY A O 1
ATOM 1641 N N . GLN A 1 261 ? 28.993 14.782 25.307 1.00 86.41 318 GLN A N 1
ATOM 1642 C CA . GLN A 1 261 ? 27.925 15.769 25.148 1.00 86.39 318 GLN A CA 1
ATOM 1643 C C . GLN A 1 261 ? 26.827 15.615 26.210 1.00 91.69 318 GLN A C 1
ATOM 1644 O O . GLN A 1 261 ? 26.215 14.549 26.327 1.00 91.14 318 GLN A O 1
ATOM 1650 N N . SER A 1 262 ? 26.590 16.694 26.979 1.00 89.39 319 SER A N 1
ATOM 1651 C CA . SER A 1 262 ? 25.569 16.773 28.024 1.00 89.69 319 SER A CA 1
ATOM 1652 C C . SER A 1 262 ? 24.518 17.785 27.573 1.00 94.41 319 SER A C 1
ATOM 1653 O O . SER A 1 262 ? 24.658 18.988 27.821 1.00 94.12 319 SER A O 1
ATOM 1656 N N . GLY A 1 263 ? 23.503 17.285 26.867 1.00 91.37 320 GLY A N 1
ATOM 1657 C CA . GLY A 1 263 ? 22.445 18.100 26.281 1.00 91.33 320 GLY A CA 1
ATOM 1658 C C . GLY A 1 263 ? 23.030 18.892 25.132 1.00 95.45 320 GLY A C 1
ATOM 1659 O O . GLY A 1 263 ? 23.306 18.328 24.068 1.00 95.12 320 GLY A O 1
ATOM 1660 N N . ASP A 1 264 ? 23.294 20.187 25.370 1.00 92.05 321 ASP A N 1
ATOM 1661 C CA . ASP A 1 264 ? 23.950 21.064 24.400 1.00 91.82 321 ASP A CA 1
ATOM 1662 C C . ASP A 1 264 ? 25.174 21.764 25.034 1.00 95.32 321 ASP A C 1
ATOM 1663 O O . ASP A 1 264 ? 25.532 22.890 24.669 1.00 94.79 321 ASP A O 1
ATOM 1668 N N . ASN A 1 265 ? 25.834 21.037 25.972 1.00 91.47 322 ASN A N 1
ATOM 1669 C CA . ASN A 1 265 ? 27.038 21.444 26.699 1.00 90.95 322 ASN A CA 1
ATOM 1670 C C . ASN A 1 265 ? 28.169 20.448 26.432 1.00 93.67 322 ASN A C 1
ATOM 1671 O O . ASN A 1 265 ? 28.034 19.263 26.753 1.00 93.16 322 ASN A O 1
ATOM 1676 N N . GLU A 1 266 ? 29.259 20.923 25.804 1.00 89.41 323 GLU A N 1
ATOM 1677 C CA . GLU A 1 266 ? 30.423 20.109 25.440 1.00 88.87 323 GLU A CA 1
ATOM 1678 C C . GLU A 1 266 ? 31.179 19.598 26.663 1.00 91.82 323 GLU A C 1
ATOM 1679 O O . GLU A 1 266 ? 31.580 20.396 27.510 1.00 91.41 323 GLU A O 1
ATOM 1685 N N . ILE A 1 267 ? 31.374 18.268 26.753 1.00 87.59 324 ILE A N 1
ATOM 1686 C CA . ILE A 1 267 ? 32.133 17.625 27.834 1.00 86.90 324 ILE A CA 1
ATOM 1687 C C . ILE A 1 267 ? 33.536 17.357 27.279 1.00 89.25 324 ILE A C 1
ATOM 1688 O O . ILE A 1 267 ? 33.750 16.385 26.547 1.00 88.50 324 ILE A O 1
ATOM 1693 N N . ARG A 1 268 ? 34.470 18.273 27.572 1.00 85.12 325 ARG A N 1
ATOM 1694 C CA . ARG A 1 268 ? 35.839 18.182 27.075 1.00 84.63 325 ARG A CA 1
ATOM 1695 C C . ARG A 1 268 ? 36.924 18.128 28.140 1.00 87.74 325 ARG A C 1
ATOM 1696 O O . ARG A 1 268 ? 36.833 18.804 29.165 1.00 87.20 325 ARG A O 1
ATOM 1704 N N . GLY A 1 269 ? 37.931 17.301 27.871 1.00 83.94 326 GLY A N 1
ATOM 1705 C CA . GLY A 1 269 ? 39.061 17.044 28.754 1.00 83.55 326 GLY A CA 1
ATOM 1706 C C . GLY A 1 269 ? 38.887 15.735 29.496 1.00 86.76 326 GLY A C 1
ATOM 1707 O O . GLY A 1 269 ? 37.764 15.378 29.860 1.00 86.22 326 GLY A O 1
ATOM 1708 N N . PHE A 1 270 ? 40.001 15.014 29.730 1.00 83.04 327 PHE A N 1
ATOM 1709 C CA . PHE A 1 270 ? 40.034 13.731 30.447 1.00 82.71 327 PHE A CA 1
ATOM 1710 C C . PHE A 1 270 ? 39.480 13.738 31.897 1.00 85.57 327 PHE A C 1
ATOM 1711 O O . PHE A 1 270 ? 38.811 12.761 32.243 1.00 84.96 327 PHE A O 1
ATOM 1719 N N . PRO A 1 271 ? 39.716 14.775 32.759 1.00 81.57 328 PRO A N 1
ATOM 1720 C CA . PRO A 1 271 ? 39.185 14.718 34.135 1.00 81.29 328 PRO A CA 1
ATOM 1721 C C . PRO A 1 271 ? 37.663 14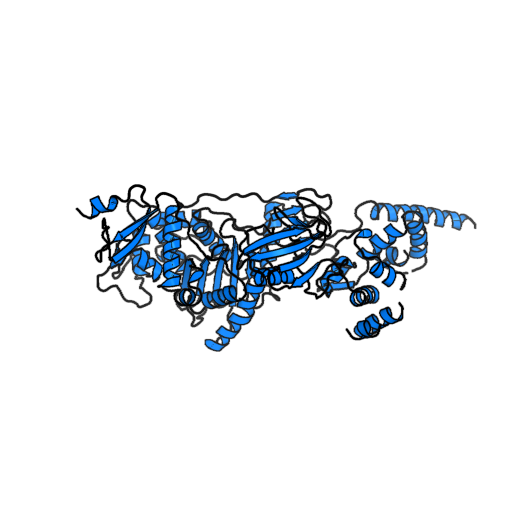.747 34.247 1.00 84.95 328 PRO A C 1
ATOM 1722 O O . PRO A 1 271 ? 37.107 13.995 35.051 1.00 84.37 328 PRO A O 1
ATOM 1726 N N . LEU A 1 272 ? 36.990 15.607 33.453 1.00 81.38 329 LEU A N 1
ATOM 1727 C CA . LEU A 1 272 ? 35.532 15.695 33.484 1.00 81.08 329 LEU A CA 1
ATOM 1728 C C . LEU A 1 272 ? 34.869 14.508 32.786 1.00 85.05 329 LEU A C 1
ATOM 1729 O O . LEU A 1 272 ? 33.802 14.083 33.222 1.00 84.65 329 LEU A O 1
ATOM 1734 N N . ALA A 1 273 ? 35.516 13.949 31.740 1.00 81.78 330 ALA A N 1
ATOM 1735 C CA . ALA A 1 273 ? 35.010 12.789 30.997 1.00 81.84 330 ALA A CA 1
ATOM 1736 C C . ALA A 1 273 ? 34.983 11.524 31.856 1.00 86.28 330 ALA A C 1
ATOM 1737 O O . ALA A 1 273 ? 34.008 10.779 31.795 1.00 85.74 330 ALA A O 1
ATOM 1739 N N . SER A 1 274 ? 36.041 11.303 32.672 1.00 83.59 331 SER A N 1
ATOM 1740 C CA . SER A 1 274 ? 36.178 10.163 33.588 1.00 83.79 331 SER A CA 1
ATOM 1741 C C . SER A 1 274 ? 35.040 10.101 34.613 1.00 87.90 331 SER A C 1
ATOM 1742 O O . SER A 1 274 ? 34.554 9.011 34.918 1.00 87.42 331 SER A O 1
ATOM 1745 N N . LEU A 1 275 ? 34.601 11.271 35.111 1.00 84.71 332 LEU A N 1
ATOM 1746 C CA . LEU A 1 275 ? 33.496 11.396 36.060 1.00 84.80 332 LEU A CA 1
ATOM 1747 C C . LEU A 1 275 ? 32.152 11.339 35.320 1.00 89.56 332 LEU A C 1
ATOM 1748 O O . LEU A 1 275 ? 31.229 10.675 35.796 1.00 89.39 332 LEU A O 1
ATOM 1753 N N . TYR A 1 276 ? 32.050 12.026 34.154 1.00 86.41 333 TYR A N 1
ATOM 1754 C CA . TYR A 1 276 ? 30.845 12.082 33.312 1.00 86.40 333 TYR A CA 1
ATOM 1755 C C . TYR A 1 276 ? 30.452 10.715 32.721 1.00 90.85 333 TYR A C 1
ATOM 1756 O O . TYR A 1 276 ? 29.275 10.506 32.405 1.00 90.32 333 TYR A O 1
ATOM 1765 N N . TYR A 1 277 ? 31.421 9.787 32.586 1.00 87.90 334 TYR A N 1
ATOM 1766 C CA . TYR A 1 277 ? 31.170 8.452 32.044 1.00 87.92 334 TYR A CA 1
ATOM 1767 C C . TYR A 1 277 ? 31.204 7.315 33.070 1.00 91.93 334 TYR A C 1
ATOM 1768 O O . TYR A 1 277 ? 30.364 6.414 32.997 1.00 91.42 334 TYR A O 1
ATOM 1777 N N . PHE A 1 278 ? 32.163 7.347 34.013 1.00 88.65 335 PHE A N 1
ATOM 1778 C CA . PHE A 1 278 ? 32.315 6.281 35.007 1.00 88.52 335 PHE A CA 1
ATOM 1779 C C . PHE A 1 278 ? 31.904 6.625 36.445 1.00 91.47 335 PHE A C 1
ATOM 1780 O O . PHE A 1 278 ? 31.492 5.731 37.187 1.00 90.77 335 PHE A O 1
ATOM 1788 N N . GLY A 1 279 ? 32.023 7.898 36.817 1.00 87.45 336 GLY A N 1
ATOM 1789 C CA . GLY A 1 279 ? 31.712 8.366 38.165 1.00 86.85 336 GLY A CA 1
ATOM 1790 C C . GLY A 1 279 ? 32.858 8.101 39.119 1.00 89.54 336 GLY A C 1
ATOM 1791 O O . GLY A 1 279 ? 32.640 7.675 40.256 1.00 89.23 336 GLY A O 1
ATOM 1792 N N . ARG A 1 280 ? 34.094 8.333 38.637 1.00 84.97 337 ARG A N 1
ATOM 1793 C CA . ARG A 1 280 ? 35.357 8.149 39.358 1.00 84.21 337 ARG A CA 1
ATOM 1794 C C . ARG A 1 280 ? 36.456 9.046 38.753 1.00 86.82 337 ARG A C 1
ATOM 1795 O O . ARG A 1 280 ? 36.454 9.240 37.535 1.00 86.34 337 ARG A O 1
ATOM 1803 N N . PRO A 1 281 ? 37.390 9.607 39.566 1.00 82.59 338 PRO A N 1
ATOM 1804 C CA . PRO A 1 281 ? 38.419 10.505 39.005 1.00 82.12 338 PRO A CA 1
ATOM 1805 C C . PRO A 1 281 ? 39.373 9.890 37.979 1.00 85.00 338 PRO A C 1
ATOM 1806 O O . PRO A 1 281 ? 39.477 8.666 37.872 1.00 84.71 338 PRO A O 1
ATOM 1810 N N . VAL A 1 282 ? 40.063 10.770 37.219 1.00 80.38 339 VAL A N 1
ATOM 1811 C CA . VAL A 1 282 ? 41.029 10.445 36.162 1.00 79.71 339 VAL A CA 1
ATOM 1812 C C . VAL A 1 282 ? 42.220 9.613 36.678 1.00 83.00 339 VAL A C 1
ATOM 1813 O O . VAL A 1 282 ? 42.692 8.712 35.981 1.00 82.35 339 VAL A O 1
ATOM 1817 N N . GLU A 1 283 ? 42.659 9.899 37.916 1.00 79.44 340 GLU A N 1
ATOM 1818 C CA . GLU A 1 283 ? 43.748 9.233 38.626 1.00 79.23 340 GLU A CA 1
ATOM 1819 C C . GLU A 1 283 ? 43.387 7.762 38.917 1.00 83.44 340 GLU A C 1
ATOM 1820 O O . GLU A 1 283 ? 44.261 6.891 38.864 1.00 83.02 340 GLU A O 1
ATOM 1826 N N . GLU A 1 284 ? 42.095 7.498 39.197 1.00 80.10 341 GLU A N 1
ATOM 1827 C CA . GLU A 1 284 ? 41.551 6.177 39.540 1.00 79.70 341 GLU A CA 1
ATOM 1828 C C . GLU A 1 284 ? 40.854 5.482 38.359 1.00 84.70 341 GLU A C 1
ATOM 1829 O O . GLU A 1 284 ? 39.837 4.805 38.552 1.00 84.21 341 GLU A O 1
ATOM 1835 N N . LEU A 1 285 ? 41.407 5.635 37.145 1.00 82.22 342 LEU A N 1
ATOM 1836 C CA . LEU A 1 285 ? 40.871 4.995 35.945 1.00 82.47 342 LEU A CA 1
ATOM 1837 C C . LEU A 1 285 ? 41.628 3.695 35.679 1.00 88.01 342 LEU A C 1
ATOM 1838 O O . LEU A 1 285 ? 42.865 3.696 35.677 1.00 87.59 342 LEU A O 1
ATOM 1843 N N . SER A 1 286 ? 40.891 2.587 35.457 1.00 85.53 343 SER A N 1
ATOM 1844 C CA . SER A 1 286 ? 41.496 1.292 35.125 1.00 85.57 343 SER A CA 1
ATOM 1845 C C . SER A 1 286 ? 41.919 1.336 33.650 1.00 89.99 343 SER A C 1
ATOM 1846 O O . SER A 1 286 ? 41.372 2.142 32.893 1.00 89.44 343 SER A O 1
ATOM 1849 N N . LEU A 1 287 ? 42.901 0.502 33.248 1.00 87.17 344 LEU A N 1
ATOM 1850 C CA . LEU A 1 287 ? 43.439 0.472 31.879 1.00 87.32 344 LEU A CA 1
ATOM 1851 C C . LEU A 1 287 ? 42.388 0.348 30.774 1.00 92.61 344 LEU A C 1
ATOM 1852 O O . LEU A 1 287 ? 42.524 1.011 29.743 1.00 92.39 344 LEU A O 1
ATOM 1857 N N . ASP A 1 288 ? 41.336 -0.468 30.997 1.00 90.14 345 ASP A N 1
ATOM 1858 C CA . ASP A 1 288 ? 40.218 -0.650 30.061 1.00 90.48 345 ASP A CA 1
ATOM 1859 C C . ASP A 1 288 ? 39.428 0.655 29.903 1.00 94.92 345 ASP A C 1
ATOM 1860 O O . ASP A 1 288 ? 39.024 0.991 28.790 1.00 94.52 345 ASP A O 1
ATOM 1865 N N . GLN A 1 289 ? 39.242 1.395 31.018 1.00 91.98 346 GLN A N 1
ATOM 1866 C CA . GLN A 1 289 ? 38.550 2.686 31.066 1.00 92.07 346 GLN A CA 1
ATOM 1867 C C . GLN A 1 289 ? 39.445 3.789 30.492 1.00 96.59 346 GLN A C 1
ATOM 1868 O O . GLN A 1 289 ? 38.935 4.708 29.849 1.00 96.31 346 GLN A O 1
ATOM 1874 N N . GLN A 1 290 ? 40.779 3.681 30.718 1.00 93.44 347 GLN A N 1
ATOM 1875 C CA . GLN A 1 290 ? 41.802 4.603 30.207 1.00 93.38 347 GLN A CA 1
ATOM 1876 C C . GLN A 1 290 ? 41.858 4.513 28.681 1.00 98.12 347 GLN A C 1
ATOM 1877 O O . GLN A 1 290 ? 41.988 5.539 28.013 1.00 97.63 347 GLN A O 1
ATOM 1883 N N . ALA A 1 291 ? 41.728 3.278 28.141 1.00 95.39 348 ALA A N 1
ATOM 1884 C CA . ALA A 1 291 ? 41.722 2.977 26.708 1.00 95.43 348 ALA A CA 1
ATOM 1885 C C . ALA A 1 291 ? 40.505 3.586 26.009 1.00 99.35 348 ALA A C 1
ATOM 1886 O O . ALA A 1 291 ? 40.659 4.148 24.924 1.00 98.93 348 ALA A O 1
ATOM 1888 N N . LEU A 1 292 ? 39.308 3.487 26.638 1.00 95.86 349 LEU A N 1
ATOM 1889 C CA . LEU A 1 292 ? 38.050 4.027 26.119 1.00 95.61 349 LEU A CA 1
ATOM 1890 C C . LEU A 1 292 ? 38.100 5.553 26.025 1.00 99.72 349 LEU A C 1
ATOM 1891 O O . LEU A 1 292 ? 37.676 6.105 25.009 1.00 99.39 349 LEU A O 1
ATOM 1896 N N . LEU A 1 293 ? 38.644 6.226 27.064 1.00 96.24 350 LEU A N 1
ATOM 1897 C CA . LEU A 1 293 ? 38.792 7.682 27.099 1.00 95.98 350 LEU A CA 1
ATOM 1898 C C . LEU A 1 293 ? 39.782 8.171 26.039 1.00 99.86 350 LEU A C 1
ATOM 1899 O O . LEU A 1 293 ? 39.582 9.242 25.473 1.00 99.33 350 LEU A O 1
ATOM 1904 N N . VAL A 1 294 ? 40.825 7.370 25.750 1.00 96.57 351 VAL A N 1
ATOM 1905 C CA . VAL A 1 294 ? 41.820 7.664 24.712 1.00 96.41 351 VAL A CA 1
ATOM 1906 C C . VAL A 1 294 ? 41.188 7.383 23.327 1.00 100.14 351 VAL A C 1
ATOM 1907 O O . VAL A 1 294 ? 41.345 8.187 22.409 1.00 99.66 351 VAL A O 1
ATOM 1911 N N . GLY A 1 295 ? 40.447 6.277 23.225 1.00 96.51 352 GLY A N 1
ATOM 1912 C CA . GLY A 1 295 ? 39.778 5.832 22.005 1.00 96.20 352 GLY A CA 1
ATOM 1913 C C . GLY A 1 295 ? 38.706 6.745 21.444 1.00 99.79 352 GLY A C 1
ATOM 1914 O O . GLY A 1 295 ? 38.507 6.778 20.228 1.00 99.53 352 GLY A O 1
ATOM 1915 N N . MET A 1 296 ? 38.007 7.488 22.323 1.00 95.99 353 MET A N 1
ATOM 1916 C CA . MET A 1 296 ? 36.937 8.419 21.944 1.00 95.58 353 MET A CA 1
ATOM 1917 C C . MET A 1 296 ? 37.451 9.674 21.214 1.00 98.91 353 MET A C 1
ATOM 1918 O O . MET A 1 296 ? 36.663 10.348 20.546 1.00 98.71 353 MET A O 1
ATOM 1923 N N . VAL A 1 297 ? 38.765 9.976 21.338 1.00 94.75 354 VAL A N 1
ATOM 1924 C CA . VAL A 1 297 ? 39.429 11.131 20.725 1.00 109.90 354 VAL A CA 1
ATOM 1925 C C . VAL A 1 297 ? 39.433 11.076 19.188 1.00 117.87 354 VAL A C 1
ATOM 1926 O O . VAL A 1 297 ? 38.536 11.618 18.545 1.00 71.84 354 VAL A O 1
ATOM 1930 N N . LEU A 1 311 ? 29.773 -0.715 17.903 1.00 133.76 368 LEU A N 1
ATOM 1931 C CA . LEU A 1 311 ? 30.971 -0.021 17.440 1.00 133.57 368 LEU A CA 1
ATOM 1932 C C . LEU A 1 311 ? 31.795 0.593 18.573 1.00 137.19 368 LEU A C 1
ATOM 1933 O O . LEU A 1 311 ? 33.015 0.697 18.441 1.00 136.64 368 LEU A O 1
ATOM 1938 N N . ALA A 1 312 ? 31.128 1.025 19.664 1.00 133.73 369 ALA A N 1
ATOM 1939 C CA . ALA A 1 312 ? 31.762 1.646 20.833 1.00 133.56 369 ALA A CA 1
ATOM 1940 C C . ALA A 1 312 ? 32.658 0.666 21.601 1.00 137.45 369 ALA A C 1
ATOM 1941 O O . ALA A 1 312 ? 33.747 1.050 22.034 1.00 136.85 369 ALA A O 1
ATOM 1943 N N . LEU A 1 313 ? 32.202 -0.596 21.755 1.00 134.31 370 LEU A N 1
ATOM 1944 C CA . LEU A 1 313 ? 32.931 -1.677 22.427 1.00 134.27 370 LEU A CA 1
ATOM 1945 C C . LEU A 1 313 ? 34.133 -2.090 21.568 1.00 138.57 370 LEU A C 1
ATOM 1946 O O . LEU A 1 313 ? 35.197 -2.405 22.107 1.00 137.99 370 LEU A O 1
ATOM 1951 N N . GLU A 1 314 ? 33.942 -2.083 20.229 1.00 135.67 371 GLU A N 1
ATOM 1952 C CA . GLU A 1 314 ? 34.933 -2.428 19.208 1.00 135.73 371 GLU A CA 1
ATOM 1953 C C . GLU A 1 314 ? 36.148 -1.497 19.278 1.00 140.25 371 GLU A C 1
ATOM 1954 O O . GLU A 1 314 ? 37.279 -1.985 19.242 1.00 139.80 371 GLU A O 1
ATOM 1960 N N . ARG A 1 315 ? 35.913 -0.167 19.399 1.00 137.26 372 ARG A N 1
ATOM 1961 C CA . ARG A 1 315 ? 36.976 0.838 19.491 1.00 137.20 372 ARG A CA 1
ATOM 1962 C C . ARG A 1 315 ? 37.773 0.740 20.794 1.00 142.00 372 ARG A C 1
ATOM 1963 O O . ARG A 1 315 ? 38.971 1.018 20.782 1.00 141.51 372 ARG A O 1
ATOM 1971 N N . ARG A 1 316 ? 37.119 0.327 21.904 1.00 139.35 373 ARG A N 1
ATOM 1972 C CA . ARG A 1 316 ? 37.773 0.133 23.202 1.00 139.49 373 ARG A CA 1
ATOM 1973 C C . ARG A 1 316 ? 38.796 -0.998 23.046 1.00 143.95 373 ARG A C 1
ATOM 1974 O O . ARG A 1 316 ? 39.954 -0.827 23.428 1.00 143.48 373 ARG A O 1
ATOM 1982 N N . ASN A 1 317 ? 38.371 -2.121 22.421 1.00 141.03 374 ASN A N 1
ATOM 1983 C CA . ASN A 1 317 ? 39.200 -3.295 22.129 1.00 141.08 374 ASN A CA 1
ATOM 1984 C C . ASN A 1 317 ? 40.257 -2.982 21.060 1.00 144.96 374 ASN A C 1
ATOM 1985 O O . ASN A 1 317 ? 41.322 -3.605 21.064 1.00 144.52 374 ASN A O 1
ATOM 1990 N N . LEU A 1 318 ? 39.961 -2.014 20.157 1.00 141.43 375 LEU A N 1
ATOM 1991 C CA . LEU A 1 318 ? 40.872 -1.557 19.102 1.00 141.14 375 LEU A CA 1
ATOM 1992 C C . LEU A 1 318 ? 42.078 -0.860 19.738 1.00 144.49 375 LEU A C 1
ATOM 1993 O O . LEU A 1 318 ? 43.196 -1.081 19.288 1.00 144.21 375 LEU A O 1
ATOM 1998 N N . VAL A 1 319 ? 41.852 -0.053 20.801 1.00 140.37 376 VAL A N 1
ATOM 1999 C CA . VAL A 1 319 ? 42.910 0.643 21.551 1.00 139.78 376 VAL A CA 1
ATOM 2000 C C . VAL A 1 319 ? 43.719 -0.400 22.338 1.00 142.27 376 VAL A C 1
ATOM 2001 O O . VAL A 1 319 ? 44.947 -0.310 22.371 1.00 141.83 376 VAL A O 1
ATOM 2005 N N . LEU A 1 320 ? 43.027 -1.407 22.923 1.00 137.72 377 LEU A N 1
ATOM 2006 C CA . LEU A 1 320 ? 43.636 -2.504 23.689 1.00 136.99 377 LEU A CA 1
ATOM 2007 C C . LEU A 1 320 ? 44.605 -3.331 22.837 1.00 139.12 377 LEU A C 1
ATOM 2008 O O . LEU A 1 320 ? 45.677 -3.691 23.326 1.00 138.46 377 LEU A O 1
ATOM 2013 N N . ARG A 1 321 ? 44.235 -3.619 21.568 1.00 134.54 378 ARG A N 1
ATOM 2014 C CA . ARG A 1 321 ? 45.100 -4.376 20.657 1.00 133.77 378 ARG A CA 1
ATOM 2015 C C . ARG A 1 321 ? 46.297 -3.543 20.174 1.00 136.41 378 ARG A C 1
ATOM 2016 O O . ARG A 1 321 ? 47.367 -4.109 19.944 1.00 135.82 378 ARG A O 1
ATOM 2024 N N . LEU A 1 322 ? 46.113 -2.201 20.043 1.00 132.20 379 LEU A N 1
ATOM 2025 C CA . LEU A 1 322 ? 47.159 -1.255 19.628 1.00 131.60 379 LEU A CA 1
ATOM 2026 C C . LEU A 1 322 ? 48.302 -1.252 20.648 1.00 134.14 379 LEU A C 1
ATOM 2027 O O . LEU A 1 322 ? 49.470 -1.276 20.252 1.00 133.68 379 LEU A O 1
ATOM 2032 N N . LEU A 1 323 ? 47.962 -1.254 21.956 1.00 129.62 380 LEU A N 1
ATOM 2033 C CA . LEU A 1 323 ? 48.929 -1.280 23.054 1.00 140.17 380 LEU A CA 1
ATOM 2034 C C . LEU A 1 323 ? 49.368 -2.709 23.373 1.00 156.48 380 LEU A C 1
ATOM 2035 O O . LEU A 1 323 ? 50.520 -3.067 23.138 1.00 113.95 380 LEU A O 1
ATOM 2040 N N . TYR A 1 334 ? 45.081 -9.090 27.989 1.00 145.37 391 TYR A N 1
ATOM 2041 C CA . TYR A 1 334 ? 44.305 -8.413 26.954 1.00 145.14 391 TYR A CA 1
ATOM 2042 C C . TYR A 1 334 ? 42.852 -8.893 26.920 1.00 147.95 391 TYR A C 1
ATOM 2043 O O . TYR A 1 334 ? 41.939 -8.066 26.994 1.00 147.61 391 TYR A O 1
ATOM 2052 N N . ASP A 1 335 ? 42.648 -10.223 26.779 1.00 143.46 392 ASP A N 1
ATOM 2053 C CA . ASP A 1 335 ? 41.339 -10.883 26.687 1.00 142.74 392 ASP A CA 1
ATOM 2054 C C . ASP A 1 335 ? 40.361 -10.552 27.811 1.00 145.01 392 ASP A C 1
ATOM 2055 O O . ASP A 1 335 ? 39.155 -10.522 27.561 1.00 144.62 392 ASP A O 1
ATOM 2060 N N . MET A 1 336 ? 40.874 -10.289 29.033 1.00 140.20 393 MET A N 1
ATOM 2061 C CA . MET A 1 336 ? 40.067 -9.903 30.193 1.00 139.34 393 MET A CA 1
ATOM 2062 C C . MET A 1 336 ? 39.456 -8.516 29.953 1.00 141.62 393 MET A C 1
ATOM 2063 O O . MET A 1 336 ? 38.242 -8.353 30.101 1.00 141.21 393 MET A O 1
ATOM 2068 N N . LEU A 1 337 ? 40.298 -7.537 29.555 1.00 136.79 394 LEU A N 1
ATOM 2069 C CA . LEU A 1 337 ? 39.909 -6.152 29.281 1.00 135.90 394 LEU A CA 1
ATOM 2070 C C . LEU A 1 337 ? 38.947 -6.045 28.097 1.00 137.79 394 LEU A C 1
ATOM 2071 O O . LEU A 1 337 ? 38.034 -5.218 28.136 1.00 137.44 394 LEU A O 1
ATOM 2076 N N . SER A 1 338 ? 39.128 -6.895 27.064 1.00 132.66 395 SER A N 1
ATOM 2077 C CA . SER A 1 338 ? 38.262 -6.928 25.882 1.00 131.66 395 SER A CA 1
ATOM 2078 C C . SER A 1 338 ? 36.919 -7.644 26.138 1.00 133.71 395 SER A C 1
ATOM 2079 O O . SER A 1 338 ? 36.022 -7.580 25.293 1.00 133.26 395 SER A O 1
ATOM 2082 N N . ALA A 1 339 ? 36.777 -8.298 27.311 1.00 128.85 396 ALA A N 1
ATOM 2083 C CA . ALA A 1 339 ? 35.557 -8.998 27.724 1.00 127.97 396 ALA A CA 1
ATOM 2084 C C . ALA A 1 339 ? 34.686 -8.122 28.640 1.00 129.92 396 ALA A C 1
ATOM 2085 O O . ALA A 1 339 ? 33.459 -8.182 28.543 1.00 129.36 396 ALA A O 1
ATOM 2087 N N . ARG A 1 340 ? 35.331 -7.308 29.515 1.00 125.02 397 ARG A N 1
ATOM 2088 C CA . ARG A 1 340 ? 34.701 -6.406 30.492 1.00 128.62 397 ARG A CA 1
ATOM 2089 C C . ARG A 1 340 ? 33.671 -5.446 29.879 1.00 144.60 397 ARG A C 1
ATOM 2090 O O . ARG A 1 340 ? 34.009 -4.600 29.053 1.00 102.54 397 ARG A O 1
ATOM 2098 N N . PRO A 1 353 ? 21.272 17.203 36.916 1.00 43.55 410 PRO A N 1
ATOM 2099 C CA . PRO A 1 353 ? 21.917 16.678 38.129 1.00 43.50 410 PRO A CA 1
ATOM 2100 C C . PRO A 1 353 ? 21.535 17.484 39.372 1.00 46.62 410 PRO A C 1
ATOM 2101 O O . PRO A 1 353 ? 21.979 18.626 39.535 1.00 46.63 410 PRO A O 1
ATOM 2105 N N . GLN A 1 354 ? 20.683 16.886 40.234 1.00 41.79 411 GLN A N 1
ATOM 2106 C CA . GLN A 1 354 ? 20.117 17.480 41.455 1.00 41.29 411 GLN A CA 1
ATOM 2107 C C . GLN A 1 354 ? 19.403 18.818 41.146 1.00 45.04 411 GLN A C 1
ATOM 2108 O O . GLN A 1 354 ? 19.823 19.861 41.654 1.00 44.28 411 GLN A O 1
ATOM 2114 N N . PRO A 1 355 ? 18.353 18.823 40.276 1.00 42.20 412 PRO A N 1
ATOM 2115 C CA . PRO A 1 355 ? 17.695 20.099 39.920 1.00 41.77 412 PRO A CA 1
ATOM 2116 C C . PRO A 1 355 ? 16.978 20.836 41.054 1.00 44.91 412 PRO A C 1
ATOM 2117 O O . PRO A 1 355 ? 16.860 22.060 40.993 1.00 44.92 412 PRO A O 1
ATOM 2121 N N . ALA A 1 356 ? 16.508 20.105 42.081 1.00 40.56 413 ALA A N 1
ATOM 2122 C CA . ALA A 1 356 ? 15.819 20.698 43.226 1.00 39.83 413 ALA A CA 1
ATOM 2123 C C . ALA A 1 356 ? 16.809 21.432 44.143 1.00 42.83 413 ALA A C 1
ATOM 2124 O O . ALA A 1 356 ? 16.621 22.621 44.404 1.00 41.89 413 ALA A O 1
ATOM 2126 N N . PHE A 1 357 ? 17.884 20.737 44.585 1.00 39.29 414 PHE A N 1
ATOM 2127 C CA . PHE A 1 357 ? 18.925 21.278 45.462 1.00 38.93 414 PHE A CA 1
ATOM 2128 C C . PHE A 1 357 ? 19.704 22.431 44.822 1.00 41.82 414 PHE A C 1
ATOM 2129 O O . PHE A 1 357 ? 19.993 23.417 45.508 1.00 41.26 414 PHE A O 1
ATOM 2137 N N . MET A 1 358 ? 20.039 22.316 43.517 1.00 37.58 415 MET A N 1
ATOM 2138 C CA . MET A 1 358 ? 20.780 23.355 42.800 1.00 37.17 415 MET A CA 1
ATOM 2139 C C . MET A 1 358 ? 20.031 24.680 42.665 1.00 40.64 415 MET A C 1
ATOM 2140 O O . MET A 1 358 ? 20.669 25.731 42.624 1.00 39.73 415 MET A O 1
ATOM 2145 N N . GLN A 1 359 ? 18.684 24.640 42.648 1.00 37.43 416 GLN A N 1
ATOM 2146 C CA . GLN A 1 359 ? 17.847 25.835 42.618 1.00 38.03 416 GLN A CA 1
ATOM 2147 C C . GLN A 1 359 ? 18.195 26.715 43.819 1.00 44.18 416 GLN A C 1
ATOM 2148 O O . GLN A 1 359 ? 18.475 27.899 43.642 1.00 44.43 416 GLN A O 1
ATOM 2154 N N . LEU A 1 360 ? 18.259 26.111 45.026 1.00 42.00 417 LEU A N 1
ATOM 2155 C CA . LEU A 1 360 ? 18.620 26.779 46.275 1.00 42.14 417 LEU A CA 1
ATOM 2156 C C . LEU A 1 360 ? 20.082 27.269 46.269 1.00 46.65 417 LEU A C 1
ATOM 2157 O O . LEU A 1 360 ? 20.346 28.372 46.751 1.00 45.80 417 LEU A O 1
ATOM 2162 N N . VAL A 1 361 ? 21.012 26.463 45.703 1.00 44.31 418 VAL A N 1
ATOM 2163 C CA . VAL A 1 361 ? 22.447 26.767 45.578 1.00 44.88 418 VAL A CA 1
ATOM 2164 C C . VAL A 1 361 ? 22.674 28.019 44.720 1.00 50.03 418 VAL A C 1
ATOM 2165 O O . VAL A 1 361 ? 23.357 28.940 45.172 1.00 49.69 418 VAL A O 1
ATOM 2169 N N . ARG A 1 362 ? 22.085 28.049 43.499 1.00 47.43 419 ARG A N 1
ATOM 2170 C CA . ARG A 1 362 ? 22.180 29.153 42.536 1.00 47.83 419 ARG A CA 1
ATOM 2171 C C . ARG A 1 362 ? 21.526 30.429 43.077 1.00 52.03 419 ARG A C 1
ATOM 2172 O O . ARG A 1 362 ? 22.013 31.529 42.795 1.00 51.53 419 ARG A O 1
ATOM 2180 N N . GLN A 1 363 ? 20.424 30.272 43.845 1.00 48.66 420 GLN A N 1
ATOM 2181 C CA . GLN A 1 363 ? 19.677 31.364 44.476 1.00 48.74 420 GLN A CA 1
ATOM 2182 C C . GLN A 1 363 ? 20.524 31.980 45.596 1.00 54.08 420 GLN A C 1
ATOM 2183 O O . GLN A 1 363 ? 20.571 33.206 45.718 1.00 53.72 420 GLN A O 1
ATOM 2189 N N . GLU A 1 364 ? 21.199 31.128 46.398 1.00 51.65 421 GLU A N 1
ATOM 2190 C CA . GLU A 1 364 ? 22.062 31.559 47.496 1.00 51.92 421 GLU A CA 1
ATOM 2191 C C . GLU A 1 364 ? 23.376 32.189 47.014 1.00 56.25 421 GLU A C 1
ATOM 2192 O O . GLU A 1 364 ? 23.871 33.096 47.674 1.00 55.59 421 GLU A O 1
ATOM 2198 N N . LEU A 1 365 ? 23.942 31.709 45.881 1.00 53.74 422 LEU A N 1
ATOM 2199 C CA . LEU A 1 365 ? 25.173 32.261 45.298 1.00 54.31 422 LEU A CA 1
ATOM 2200 C C . LEU A 1 365 ? 24.937 33.709 44.850 1.00 59.76 422 LEU A C 1
ATOM 2201 O O . LEU A 1 365 ? 25.797 34.566 45.063 1.00 58.91 422 LEU A O 1
ATOM 2206 N N . GLN A 1 366 ? 23.753 33.964 44.247 1.00 58.00 423 GLN A N 1
ATOM 2207 C CA . GLN A 1 366 ? 23.285 35.262 43.753 1.00 58.52 423 GLN A CA 1
ATOM 2208 C C . GLN A 1 366 ? 23.072 36.244 44.913 1.00 63.58 423 GLN A C 1
ATOM 2209 O O . GLN A 1 366 ? 23.447 37.410 44.797 1.00 63.01 423 GLN A O 1
ATOM 2215 N N . ALA A 1 367 ? 22.465 35.770 46.017 1.00 61.24 424 ALA A N 1
ATOM 2216 C CA . ALA A 1 367 ? 22.168 36.593 47.189 1.00 61.91 424 ALA A CA 1
ATOM 2217 C C . ALA A 1 367 ? 23.400 36.963 48.020 1.00 68.83 424 ALA A C 1
ATOM 2218 O O . ALA A 1 367 ? 23.476 38.091 48.510 1.00 68.54 424 ALA A O 1
ATOM 2220 N N . LYS A 1 368 ? 24.357 36.026 48.177 1.00 67.66 425 LYS A N 1
ATOM 2221 C CA . LYS A 1 368 ? 25.561 36.221 48.991 1.00 68.56 425 LYS A CA 1
ATOM 2222 C C . LYS A 1 368 ? 26.717 36.946 48.296 1.00 75.91 425 LYS A C 1
ATOM 2223 O O . LYS A 1 368 ? 27.415 37.722 48.952 1.00 75.63 425 LYS A O 1
ATOM 2229 N N . LEU A 1 369 ? 26.935 36.685 46.991 1.00 74.74 426 LEU A N 1
ATOM 2230 C CA . LEU A 1 369 ? 28.035 37.293 46.235 1.00 75.60 426 LEU A CA 1
ATOM 2231 C C . LEU A 1 369 ? 27.591 38.300 45.172 1.00 81.86 426 LEU A C 1
ATOM 2232 O O . LEU A 1 369 ? 28.191 39.370 45.059 1.00 81.31 426 LEU A O 1
ATOM 2237 N N . GLY A 1 370 ? 26.573 37.934 44.396 1.00 80.35 427 GLY A N 1
ATOM 2238 C CA . GLY A 1 370 ? 26.042 38.755 43.316 1.00 81.13 427 GLY A CA 1
ATOM 2239 C C . GLY A 1 370 ? 26.431 38.226 41.952 1.00 87.23 427 GLY A C 1
ATOM 2240 O O . GLY A 1 370 ? 26.471 37.009 41.746 1.00 86.65 427 GLY A O 1
ATOM 2241 N N . ASP A 1 371 ? 26.722 39.145 41.009 1.00 85.48 428 ASP A N 1
ATOM 2242 C CA . ASP A 1 371 ? 27.129 38.825 39.637 1.00 85.96 428 ASP A CA 1
ATOM 2243 C C . ASP A 1 371 ? 28.663 38.754 39.498 1.00 90.59 428 ASP A C 1
ATOM 2244 O O . ASP A 1 371 ? 29.178 38.540 38.397 1.00 89.96 428 ASP A O 1
ATOM 2249 N N . LYS A 1 372 ? 29.382 38.912 40.622 1.00 88.08 429 LYS A N 1
ATOM 2250 C CA . LYS A 1 372 ? 30.842 38.893 40.696 1.00 88.34 429 LYS A CA 1
ATOM 2251 C C . LYS A 1 372 ? 31.476 37.507 40.523 1.00 92.88 429 LYS A C 1
ATOM 2252 O O . LYS A 1 372 ? 32.634 37.425 40.110 1.00 92.77 429 LYS A O 1
ATOM 2258 N N . VAL A 1 373 ? 30.732 36.429 40.845 1.00 89.48 430 VAL A N 1
ATOM 2259 C CA . VAL A 1 373 ? 31.203 35.040 40.767 1.00 89.20 430 VAL A CA 1
ATOM 2260 C C . VAL A 1 373 ? 31.416 34.511 39.333 1.00 91.92 430 VAL A C 1
ATOM 2261 O O . VAL A 1 373 ? 32.528 34.094 39.002 1.00 91.15 430 VAL A O 1
ATOM 2265 N N . LYS A 1 374 ? 30.356 34.549 38.497 1.00 88.06 431 LYS A N 1
ATOM 2266 C CA . LYS A 1 374 ? 30.307 34.055 37.113 1.00 87.58 431 LYS A CA 1
ATOM 2267 C C . LYS A 1 374 ? 31.466 34.440 36.183 1.00 90.61 431 LYS A C 1
ATOM 2268 O O . LYS A 1 374 ? 31.814 33.650 35.302 1.00 90.08 431 LYS A O 1
ATOM 2274 N N . ASP A 1 375 ? 32.069 35.606 36.387 1.00 86.53 432 ASP A N 1
ATOM 2275 C CA . ASP A 1 375 ? 33.207 36.023 35.571 1.00 85.96 432 ASP A CA 1
ATOM 2276 C C . ASP A 1 375 ? 34.467 35.227 35.917 1.00 87.83 432 ASP A C 1
ATOM 2277 O O . ASP A 1 375 ? 35.193 34.775 35.032 1.00 87.71 432 ASP A O 1
ATOM 2282 N N . LEU A 1 376 ? 34.712 35.066 37.212 1.00 82.17 433 LEU A N 1
ATOM 2283 C CA . LEU A 1 376 ? 35.879 34.341 37.724 1.00 80.74 433 LEU A CA 1
ATOM 2284 C C . LEU A 1 376 ? 35.914 32.893 37.243 1.00 80.99 433 LEU A C 1
ATOM 2285 O O . LEU A 1 376 ? 34.869 32.246 37.152 1.00 80.48 433 LEU A O 1
ATOM 2290 N N . SER A 1 377 ? 37.121 32.403 36.912 1.00 75.01 434 SER A N 1
ATOM 2291 C CA . SER A 1 377 ? 37.370 31.060 36.386 1.00 73.54 434 SER A CA 1
ATOM 2292 C C . SER A 1 377 ? 37.734 30.058 37.482 1.00 74.57 434 SER A C 1
ATOM 2293 O O . SER A 1 377 ? 38.315 30.448 38.496 1.00 74.57 434 SER A O 1
ATOM 2296 N N . GLY A 1 378 ? 37.383 28.787 37.253 1.00 68.12 435 GLY A N 1
ATOM 2297 C CA . GLY A 1 378 ? 37.669 27.649 38.128 1.00 66.46 435 GLY A CA 1
ATOM 2298 C C . GLY A 1 378 ? 37.328 27.809 39.596 1.00 66.71 435 GLY A C 1
ATOM 2299 O O . GLY A 1 378 ? 38.128 27.447 40.462 1.00 65.95 435 GLY A O 1
ATOM 2300 N N . VAL A 1 379 ? 36.134 28.347 39.880 1.00 60.87 436 VAL A N 1
ATOM 2301 C CA . VAL A 1 379 ? 35.627 28.571 41.236 1.00 59.38 436 VAL A CA 1
ATOM 2302 C C . VAL A 1 379 ? 35.201 27.227 41.861 1.00 59.14 436 VAL A C 1
ATOM 2303 O O . VAL A 1 379 ? 34.657 26.369 41.164 1.00 58.23 436 VAL A O 1
ATOM 2307 N N . LYS A 1 380 ? 35.484 27.043 43.164 1.00 52.94 437 LYS A N 1
ATOM 2308 C CA . LYS A 1 380 ? 35.122 25.848 43.927 1.00 51.34 437 LYS A CA 1
ATOM 2309 C C . LYS A 1 380 ? 33.989 26.185 44.905 1.00 51.47 437 LYS A C 1
ATOM 2310 O O . LYS A 1 380 ? 34.159 27.045 45.775 1.00 49.94 437 LYS A O 1
ATOM 2316 N N . ILE A 1 381 ? 32.826 25.525 44.739 1.00 46.46 438 ILE A N 1
ATOM 2317 C CA . ILE A 1 381 ? 31.650 25.745 45.587 1.00 45.18 438 ILE A CA 1
ATOM 2318 C C . ILE A 1 381 ? 31.412 24.546 46.501 1.00 45.57 438 ILE A C 1
ATOM 2319 O O . ILE A 1 381 ? 31.182 23.432 46.029 1.00 45.21 438 ILE A O 1
ATOM 2324 N N . PHE A 1 382 ? 31.462 24.796 47.809 1.00 39.30 439 PHE A N 1
ATOM 2325 C CA . PHE A 1 382 ? 31.270 23.773 48.829 1.00 37.92 439 PHE A CA 1
ATOM 2326 C C . PHE A 1 382 ? 29.897 23.899 49.490 1.00 37.27 439 PHE A C 1
ATOM 2327 O O . PHE A 1 382 ? 29.615 24.902 50.143 1.00 35.04 439 PHE A O 1
ATOM 2335 N N . THR A 1 383 ? 29.035 22.887 49.267 1.00 32.45 440 THR A N 1
ATOM 2336 C CA . THR A 1 383 ? 27.661 22.845 49.769 1.00 32.17 440 THR A CA 1
ATOM 2337 C C . THR A 1 383 ? 27.458 22.005 51.048 1.00 36.19 440 THR A C 1
ATOM 2338 O O . THR A 1 383 ? 28.390 21.385 51.576 1.00 36.49 440 THR A O 1
ATOM 2342 N N . THR A 1 384 ? 26.210 21.992 51.525 1.00 31.03 441 THR A N 1
ATOM 2343 C CA . THR A 1 384 ? 25.754 21.291 52.719 1.00 29.97 441 THR A CA 1
ATOM 2344 C C . THR A 1 384 ? 25.144 19.929 52.339 1.00 31.14 441 THR A C 1
ATOM 2345 O O . THR A 1 384 ? 24.810 19.139 53.226 1.00 31.36 441 THR A O 1
ATOM 2349 N N . PHE A 1 385 ? 25.052 19.661 51.018 1.00 25.66 442 PHE A N 1
ATOM 2350 C CA . PHE A 1 385 ? 24.507 18.479 50.355 1.00 25.88 442 PHE A CA 1
ATOM 2351 C C . PHE A 1 385 ? 25.041 17.152 50.855 1.00 31.56 442 PHE A C 1
ATOM 2352 O O . PHE A 1 385 ? 26.246 16.905 50.822 1.00 30.93 442 PHE A O 1
ATOM 2360 N N . ASP A 1 386 ? 24.110 16.272 51.245 1.00 29.63 443 ASP A N 1
ATOM 2361 C CA . ASP A 1 386 ? 24.368 14.931 51.756 1.00 29.55 443 ASP A CA 1
ATOM 2362 C C . ASP A 1 386 ? 23.917 13.917 50.702 1.00 33.14 443 ASP A C 1
ATOM 2363 O O . ASP A 1 386 ? 22.726 13.830 50.407 1.00 32.33 443 ASP A O 1
ATOM 2368 N N . SER A 1 387 ? 24.877 13.164 50.133 1.00 29.89 444 SER A N 1
ATOM 2369 C CA . SER A 1 387 ? 24.620 12.136 49.119 1.00 29.77 444 SER A CA 1
ATOM 2370 C C . SER A 1 387 ? 23.814 10.971 49.682 1.00 33.50 444 SER A C 1
ATOM 2371 O O . SER A 1 387 ? 22.962 10.432 48.978 1.00 33.50 444 SER A O 1
ATOM 2374 N N . VAL A 1 388 ? 24.072 10.599 50.958 1.00 29.35 445 VAL A N 1
ATOM 2375 C CA . VAL A 1 388 ? 23.409 9.502 51.670 1.00 29.11 445 VAL A CA 1
ATOM 2376 C C . VAL A 1 388 ? 21.931 9.831 51.956 1.00 33.42 445 VAL A C 1
ATOM 2377 O O . VAL A 1 388 ? 21.064 8.988 51.710 1.00 33.30 445 VAL A O 1
ATOM 2381 N N . ALA A 1 389 ? 21.653 11.041 52.478 1.00 31.32 446 ALA A N 1
ATOM 2382 C CA . ALA A 1 389 ? 20.293 11.502 52.785 1.00 32.11 446 ALA A CA 1
ATOM 2383 C C . ALA A 1 389 ? 19.467 11.709 51.514 1.00 36.97 446 ALA A C 1
ATOM 2384 O O . ALA A 1 389 ? 18.278 11.404 51.515 1.00 36.91 446 ALA A O 1
ATOM 2386 N N . GLN A 1 390 ? 20.103 12.192 50.432 1.00 34.49 447 GLN A N 1
ATOM 2387 C CA . GLN A 1 390 ? 19.451 12.440 49.147 1.00 35.06 447 GLN A CA 1
ATOM 2388 C C . GLN A 1 390 ? 19.016 11.160 48.452 1.00 40.72 447 GLN A C 1
ATOM 2389 O O . GLN A 1 390 ? 17.857 11.067 48.056 1.00 40.25 447 GLN A O 1
ATOM 2395 N N . ASP A 1 391 ? 19.941 10.183 48.303 1.00 38.95 448 ASP A N 1
ATOM 2396 C CA . ASP A 1 391 ? 19.685 8.883 47.675 1.00 39.19 448 ASP A CA 1
ATOM 2397 C C . ASP A 1 391 ? 18.541 8.175 48.375 1.00 42.12 448 ASP A C 1
ATOM 2398 O O . ASP A 1 391 ? 17.715 7.560 47.707 1.00 41.36 448 ASP A O 1
ATOM 2403 N N . ALA A 1 392 ? 18.477 8.305 49.716 1.00 39.08 449 ALA A N 1
ATOM 2404 C CA . ALA A 1 392 ? 17.442 7.739 50.583 1.00 39.24 449 ALA A CA 1
ATOM 2405 C C . ALA A 1 392 ? 16.102 8.450 50.389 1.00 44.69 449 ALA A C 1
ATOM 2406 O O . ALA A 1 392 ? 15.058 7.788 50.395 1.00 44.94 449 ALA A O 1
ATOM 2408 N N . ALA A 1 393 ? 16.127 9.796 50.238 1.00 41.00 450 ALA A N 1
ATOM 2409 C CA . ALA A 1 393 ? 14.924 10.605 50.034 1.00 40.67 450 ALA A CA 1
ATOM 2410 C C . ALA A 1 393 ? 14.359 10.415 48.630 1.00 43.20 450 ALA A C 1
ATOM 2411 O O . ALA A 1 393 ? 13.135 10.398 48.474 1.00 42.12 450 ALA A O 1
ATOM 2413 N N . GLU A 1 394 ? 15.247 10.263 47.613 1.00 39.32 451 GLU A N 1
ATOM 2414 C CA . GLU A 1 394 ? 14.870 10.022 46.214 1.00 38.92 451 GLU A CA 1
ATOM 2415 C C . GLU A 1 394 ? 14.174 8.665 46.103 1.00 43.39 451 GLU A C 1
ATOM 2416 O O . GLU A 1 394 ? 13.082 8.600 45.537 1.00 42.20 451 GLU A O 1
ATOM 2422 N N . LYS A 1 395 ? 14.785 7.601 46.702 1.00 40.95 452 LYS A N 1
ATOM 2423 C CA . LYS A 1 395 ? 14.285 6.217 46.762 1.00 41.20 452 LYS A CA 1
ATOM 2424 C C . LYS A 1 395 ? 12.901 6.149 47.424 1.00 45.73 452 LYS A C 1
ATOM 2425 O O . LYS A 1 395 ? 12.016 5.461 46.914 1.00 45.62 452 LYS A O 1
ATOM 2431 N N . ALA A 1 396 ? 12.707 6.894 48.528 1.00 42.57 453 ALA A N 1
ATOM 2432 C CA . ALA A 1 396 ? 11.430 6.976 49.238 1.00 42.83 453 ALA A CA 1
ATOM 2433 C C . ALA A 1 396 ? 10.332 7.616 48.366 1.00 47.39 453 ALA A C 1
ATOM 2434 O O . ALA A 1 396 ? 9.171 7.233 48.481 1.00 46.46 453 ALA A O 1
ATOM 2436 N N . ALA A 1 397 ? 10.713 8.565 47.483 1.00 45.30 454 ALA A N 1
ATOM 2437 C CA . ALA A 1 397 ? 9.827 9.275 46.551 1.00 45.71 454 ALA A CA 1
ATOM 2438 C C . ALA A 1 397 ? 9.497 8.436 45.301 1.00 51.30 454 ALA A C 1
ATOM 2439 O O . ALA A 1 397 ? 8.323 8.332 44.941 1.00 51.11 454 ALA A O 1
ATOM 2441 N N . VAL A 1 398 ? 10.533 7.841 44.653 1.00 48.88 455 VAL A N 1
ATOM 2442 C CA . VAL A 1 398 ? 10.434 6.990 43.449 1.00 49.06 455 VAL A CA 1
ATOM 2443 C C . VAL A 1 398 ? 9.663 5.677 43.733 1.00 53.69 455 VAL A C 1
ATOM 2444 O O . VAL A 1 398 ? 9.000 5.152 42.838 1.00 53.18 455 VAL A O 1
ATOM 2448 N N . GLU A 1 399 ? 9.763 5.143 44.957 1.00 51.00 456 GLU A N 1
ATOM 2449 C CA . GLU A 1 399 ? 9.097 3.889 45.304 1.00 51.27 456 GLU A CA 1
ATOM 2450 C C . GLU A 1 399 ? 7.773 4.062 46.042 1.00 56.38 456 GLU A C 1
ATOM 2451 O O . GLU A 1 399 ? 6.834 3.309 45.782 1.00 55.74 456 GLU A O 1
ATOM 2457 N N . GLY A 1 400 ? 7.714 5.043 46.942 1.00 53.86 457 GLY A N 1
ATOM 2458 C CA . GLY A 1 400 ? 6.540 5.347 47.750 1.00 53.90 457 GLY A CA 1
ATOM 2459 C C . GLY A 1 400 ? 5.337 5.876 46.997 1.00 58.61 457 GLY A C 1
ATOM 2460 O O . GLY A 1 400 ? 4.219 5.412 47.240 1.00 58.78 457 GLY A O 1
ATOM 2461 N N . ILE A 1 401 ? 5.547 6.858 46.094 1.00 55.18 458 ILE A N 1
ATOM 2462 C CA . ILE A 1 401 ? 4.481 7.468 45.286 1.00 55.01 458 ILE A CA 1
ATOM 2463 C C . ILE A 1 401 ? 3.724 6.461 44.382 1.00 59.89 458 ILE A C 1
ATOM 2464 O O . ILE A 1 401 ? 2.498 6.406 44.502 1.00 58.89 458 ILE A O 1
ATOM 2469 N N . PRO A 1 402 ? 4.391 5.614 43.543 1.00 57.86 459 PRO A N 1
ATOM 2470 C CA . PRO A 1 402 ? 3.634 4.637 42.737 1.00 57.81 459 PRO A CA 1
ATOM 2471 C C . PRO A 1 402 ? 2.953 3.567 43.586 1.00 60.94 459 PRO A C 1
ATOM 2472 O O . PRO A 1 402 ? 1.901 3.068 43.185 1.00 60.53 459 PRO A O 1
ATOM 2476 N N . ALA A 1 403 ? 3.530 3.241 44.768 1.00 57.39 460 ALA A N 1
ATOM 2477 C CA . ALA A 1 403 ? 2.961 2.280 45.723 1.00 57.17 460 ALA A CA 1
ATOM 2478 C C . ALA A 1 403 ? 1.682 2.851 46.341 1.00 60.07 460 ALA A C 1
ATOM 2479 O O . ALA A 1 403 ? 0.746 2.096 46.583 1.00 59.73 460 ALA A O 1
ATOM 2481 N N . LEU A 1 404 ? 1.635 4.182 46.562 1.00 56.03 461 LEU A N 1
ATOM 2482 C CA . LEU A 1 404 ? 0.460 4.882 47.084 1.00 55.79 461 LEU A CA 1
ATOM 2483 C C . LEU A 1 404 ? -0.577 5.096 45.971 1.00 59.90 461 LEU A C 1
ATOM 2484 O O . LEU A 1 404 ? -1.781 5.054 46.240 1.00 59.65 461 LEU A O 1
ATOM 2489 N N . LYS A 1 405 ? -0.107 5.316 44.724 1.00 56.14 462 LYS A N 1
ATOM 2490 C CA . LYS A 1 405 ? -0.950 5.501 43.539 1.00 55.84 462 LYS A CA 1
ATOM 2491 C C . LYS A 1 405 ? -1.733 4.228 43.206 1.00 60.17 462 LYS A C 1
ATOM 2492 O O . LYS A 1 405 ? -2.875 4.317 42.764 1.00 59.79 462 LYS A O 1
ATOM 2498 N N . LYS A 1 406 ? -1.126 3.051 43.431 1.00 57.04 463 LYS A N 1
ATOM 2499 C CA . LYS A 1 406 ? -1.767 1.763 43.178 1.00 57.07 463 LYS A CA 1
ATOM 2500 C C . LYS A 1 406 ? -2.709 1.345 44.307 1.00 61.34 463 LYS A C 1
ATOM 2501 O O . LYS A 1 406 ? -3.727 0.713 44.028 1.00 61.20 463 LYS A O 1
ATOM 2507 N N . GLN A 1 407 ? -2.373 1.688 45.571 1.00 57.80 464 GLN A N 1
ATOM 2508 C CA . GLN A 1 407 ? -3.172 1.365 46.761 1.00 57.32 464 GLN A CA 1
ATOM 2509 C C . GLN A 1 407 ? -4.477 2.176 46.864 1.00 61.41 464 GLN A C 1
ATOM 2510 O O . GLN A 1 407 ? -5.521 1.608 47.202 1.00 61.22 464 GLN A O 1
ATOM 2516 N N . ARG A 1 408 ? -4.420 3.494 46.583 1.00 57.84 465 ARG A N 1
ATOM 2517 C CA . ARG A 1 408 ? -5.587 4.382 46.649 1.00 57.70 465 ARG A CA 1
ATOM 2518 C C . ARG A 1 408 ? -6.234 4.596 45.270 1.00 62.93 465 ARG A C 1
ATOM 2519 O O . ARG A 1 408 ? -7.198 5.361 45.158 1.00 62.81 465 ARG A O 1
ATOM 2527 N N . LYS A 1 409 ? -5.726 3.882 44.236 1.00 60.17 466 LYS A N 1
ATOM 2528 C CA . LYS A 1 409 ? -6.173 3.919 42.834 1.00 60.43 466 LYS A CA 1
ATOM 2529 C C . LYS A 1 409 ? -6.138 5.354 42.263 1.00 64.94 466 LYS A C 1
ATOM 2530 O O . LYS A 1 409 ? -7.127 5.840 41.698 1.00 64.55 466 LYS A O 1
ATOM 2536 N N . LEU A 1 410 ? -4.981 6.032 42.434 1.00 61.58 467 LEU A N 1
ATOM 2537 C CA . LEU A 1 410 ? -4.768 7.412 41.985 1.00 61.16 467 LEU A CA 1
ATOM 2538 C C . LEU A 1 410 ? -4.140 7.501 40.606 1.00 64.71 467 LEU A C 1
ATOM 2539 O O . LEU A 1 410 ? -3.228 6.739 40.281 1.00 63.98 467 LEU A O 1
ATOM 2544 N N . SER A 1 411 ? -4.633 8.447 39.801 1.00 61.49 468 SER A N 1
ATOM 2545 C CA . SER A 1 411 ? -4.143 8.706 38.449 1.00 61.48 468 SER A CA 1
ATOM 2546 C C . SER A 1 411 ? -2.910 9.619 38.472 1.00 64.59 468 SER A C 1
ATOM 2547 O O . SER A 1 411 ? -2.098 9.586 37.542 1.00 64.32 468 SER A O 1
ATOM 2550 N N . ASP A 1 412 ? -2.782 10.440 39.534 1.00 60.11 469 ASP A N 1
ATOM 2551 C CA . ASP A 1 412 ? -1.682 11.387 39.723 1.00 59.22 469 ASP A CA 1
ATOM 2552 C C . ASP A 1 412 ? -1.447 11.693 41.201 1.00 60.74 469 ASP A C 1
ATOM 2553 O O . ASP A 1 412 ? -2.393 11.977 41.938 1.00 60.71 469 ASP A O 1
ATOM 2558 N N . LEU A 1 413 ? -0.177 11.607 41.632 1.00 54.57 470 LEU A N 1
ATOM 2559 C CA . LEU A 1 413 ? 0.257 11.915 42.993 1.00 52.85 470 LEU A CA 1
ATOM 2560 C C . LEU A 1 413 ? 1.694 12.438 42.979 1.00 53.62 470 LEU A C 1
ATOM 2561 O O . LEU A 1 413 ? 2.524 11.960 42.200 1.00 52.94 470 LEU A O 1
ATOM 2566 N N . GLU A 1 414 ? 1.957 13.473 43.793 1.00 47.76 471 GLU A N 1
ATOM 2567 C CA . GLU A 1 414 ? 3.261 14.119 43.897 1.00 46.20 471 GLU A CA 1
ATOM 2568 C C . GLU A 1 414 ? 3.731 14.313 45.333 1.00 46.07 471 GLU A C 1
ATOM 2569 O O . GLU A 1 414 ? 2.925 14.292 46.265 1.00 44.75 471 GLU A O 1
ATOM 2575 N N . THR A 1 415 ? 5.053 14.474 45.501 1.00 40.91 472 THR A N 1
ATOM 2576 C CA . THR A 1 415 ? 5.708 14.626 46.799 1.00 39.46 472 THR A CA 1
ATOM 2577 C C . THR A 1 415 ? 6.790 15.703 46.807 1.00 40.62 472 THR A C 1
ATOM 2578 O O . THR A 1 415 ? 7.241 16.150 45.753 1.00 39.31 472 THR A O 1
ATOM 2582 N N . ALA A 1 416 ? 7.211 16.091 48.017 1.00 36.51 473 ALA A N 1
ATOM 2583 C CA . ALA A 1 416 ? 8.281 17.041 48.297 1.00 35.94 473 ALA A CA 1
ATOM 2584 C C . ALA A 1 416 ? 8.929 16.679 49.648 1.00 38.78 473 ALA A C 1
ATOM 2585 O O . ALA A 1 416 ? 8.220 16.440 50.631 1.00 39.00 473 ALA A O 1
ATOM 2587 N N . ILE A 1 417 ? 10.268 16.551 49.667 1.00 33.72 474 ILE A N 1
ATOM 2588 C CA . ILE A 1 417 ? 11.045 16.197 50.864 1.00 32.91 474 ILE A CA 1
ATOM 2589 C C . ILE A 1 417 ? 12.189 17.199 51.058 1.00 35.38 474 ILE A C 1
ATOM 2590 O O . ILE A 1 417 ? 12.978 17.413 50.138 1.00 33.98 474 ILE A O 1
ATOM 2595 N N . VAL A 1 418 ? 12.277 17.801 52.261 1.00 31.68 475 VAL A N 1
ATOM 2596 C CA . VAL A 1 418 ? 13.342 18.738 52.635 1.00 31.01 475 VAL A CA 1
ATOM 2597 C C . VAL A 1 418 ? 13.996 18.235 53.923 1.00 35.33 475 VAL A C 1
ATOM 2598 O O . VAL A 1 418 ? 13.329 18.101 54.954 1.00 35.74 475 VAL A O 1
ATOM 2602 N N . VAL A 1 419 ? 15.298 17.933 53.851 1.00 30.72 476 VAL A N 1
ATOM 2603 C CA . VAL A 1 419 ? 16.071 17.470 55.002 1.00 29.52 476 VAL A CA 1
ATOM 2604 C C . VAL A 1 419 ? 17.057 18.578 55.360 1.00 31.48 476 VAL A C 1
ATOM 2605 O O . VAL A 1 419 ? 17.814 19.032 54.499 1.00 30.60 476 VAL A O 1
ATOM 2609 N N . VAL A 1 420 ? 16.989 19.059 56.611 1.00 27.44 477 VAL A N 1
ATOM 2610 C CA . VAL A 1 420 ? 17.874 20.111 57.127 1.00 26.82 477 VAL A CA 1
ATOM 2611 C C . VAL A 1 420 ? 18.506 19.664 58.447 1.00 29.54 477 VAL A C 1
ATOM 2612 O O . VAL A 1 420 ? 17.941 18.821 59.131 1.00 29.93 477 VAL A O 1
ATOM 2616 N N . ASP A 1 421 ? 19.679 20.213 58.789 1.00 25.57 478 ASP A N 1
ATOM 2617 C CA . ASP A 1 421 ? 20.403 19.910 60.018 1.00 25.96 478 ASP A CA 1
ATOM 2618 C C . ASP A 1 421 ? 19.631 20.484 61.215 1.00 28.87 478 ASP A C 1
ATOM 2619 O O . ASP A 1 421 ? 19.327 21.675 61.227 1.00 28.58 478 ASP A O 1
ATOM 2624 N N . ARG A 1 422 ? 19.293 19.629 62.197 1.00 25.09 479 ARG A N 1
ATOM 2625 C CA . ARG A 1 422 ? 18.544 19.985 63.417 1.00 24.35 479 ARG A CA 1
ATOM 2626 C C . ARG A 1 422 ? 19.078 21.269 64.092 1.00 27.40 479 ARG A C 1
ATOM 2627 O O . ARG A 1 422 ? 18.286 22.165 64.404 1.00 25.68 479 ARG A O 1
ATOM 2635 N N . PHE A 1 423 ? 20.423 21.373 64.243 1.00 24.17 480 PHE A N 1
ATOM 2636 C CA . PHE A 1 423 ? 21.106 22.482 64.917 1.00 24.38 480 PHE A CA 1
ATOM 2637 C C . PHE A 1 423 ? 21.643 23.650 64.088 1.00 30.09 480 PHE A C 1
ATOM 2638 O O . PHE A 1 423 ? 21.614 24.779 64.587 1.00 30.77 480 PHE A O 1
ATOM 2646 N N . SER A 1 424 ? 22.118 23.409 62.842 1.00 26.55 481 SER A N 1
ATOM 2647 C CA . SER A 1 424 ? 22.707 24.472 62.020 1.00 26.45 481 SER A CA 1
ATOM 2648 C C . SER A 1 424 ? 21.864 25.016 60.848 1.00 31.08 481 SER A C 1
ATOM 2649 O O . SER A 1 424 ? 22.212 26.060 60.284 1.00 32.36 481 SER A O 1
ATOM 2652 N N . GLY A 1 425 ? 20.788 24.316 60.497 1.00 25.38 482 GLY A N 1
ATOM 2653 C CA . GLY A 1 425 ? 19.906 24.694 59.402 1.00 23.90 482 GLY A CA 1
ATOM 2654 C C . GLY A 1 425 ? 20.426 24.329 58.022 1.00 26.78 482 GLY A C 1
ATOM 2655 O O . GLY A 1 425 ? 19.806 24.677 57.017 1.00 24.10 482 GLY A O 1
ATOM 2656 N N . GLU A 1 426 ? 21.559 23.608 57.960 1.00 25.21 483 GLU A N 1
ATOM 2657 C CA . GLU A 1 426 ? 22.200 23.179 56.717 1.00 25.36 483 GLU A CA 1
ATOM 2658 C C . GLU A 1 426 ? 21.300 22.220 55.949 1.00 27.96 483 GLU A C 1
ATOM 2659 O O . GLU A 1 426 ? 20.842 21.234 56.508 1.00 26.78 483 GLU A O 1
ATOM 2665 N N . VAL A 1 427 ? 21.028 22.523 54.677 1.00 25.21 484 VAL A N 1
ATOM 2666 C CA . VAL A 1 427 ? 20.132 21.719 53.844 1.00 24.80 484 VAL A CA 1
ATOM 2667 C C . VAL A 1 427 ? 20.872 20.491 53.339 1.00 27.24 484 VAL A C 1
ATOM 2668 O O . VAL A 1 427 ? 21.780 20.607 52.525 1.00 26.99 484 VAL A O 1
ATOM 2672 N N . ARG A 1 428 ? 20.506 19.325 53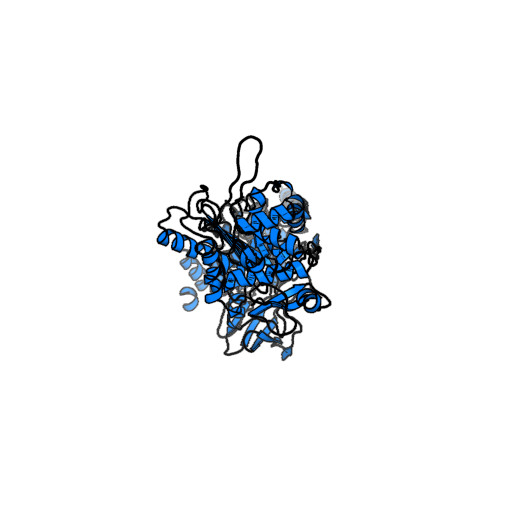.869 1.00 23.59 485 ARG A N 1
ATOM 2673 C CA . ARG A 1 428 ? 21.158 18.045 53.587 1.00 23.20 485 ARG A CA 1
ATOM 2674 C C . ARG A 1 428 ? 20.583 17.315 52.379 1.00 26.81 485 ARG A C 1
ATOM 2675 O O . ARG A 1 428 ? 21.315 16.605 51.700 1.00 25.50 485 ARG A O 1
ATOM 2683 N N . ALA A 1 429 ? 19.277 17.478 52.118 1.00 24.78 486 ALA A N 1
ATOM 2684 C CA . ALA A 1 429 ? 18.585 16.842 50.991 1.00 24.73 486 ALA A CA 1
ATOM 2685 C C . ALA A 1 429 ? 17.352 17.626 50.570 1.00 27.32 486 ALA A C 1
ATOM 2686 O O . ALA A 1 429 ? 16.694 18.239 51.414 1.00 25.34 486 ALA A O 1
ATOM 2688 N N . MET A 1 430 ? 17.040 17.596 49.255 1.00 25.34 487 MET A N 1
ATOM 2689 C CA . MET A 1 430 ? 15.876 18.253 48.666 1.00 25.46 487 MET A CA 1
ATOM 2690 C C . MET A 1 430 ? 15.273 17.481 47.481 1.00 27.31 487 MET A C 1
ATOM 2691 O O . MET A 1 430 ? 15.928 17.323 46.445 1.00 25.71 487 MET A O 1
ATOM 2696 N N . VAL A 1 431 ? 14.000 17.048 47.640 1.00 23.56 488 VAL A N 1
ATOM 2697 C CA . VAL A 1 431 ? 13.206 16.331 46.640 1.00 24.12 488 VAL A CA 1
ATOM 2698 C C . VAL A 1 431 ? 11.981 17.198 46.280 1.00 33.46 488 VAL A C 1
ATOM 2699 O O . VAL A 1 431 ? 11.202 17.566 47.161 1.00 33.08 488 VAL A O 1
ATOM 2703 N N . GLY A 1 432 ? 11.861 17.555 45.002 1.00 33.00 489 GLY A N 1
ATOM 2704 C CA . GLY A 1 432 ? 10.761 18.371 44.507 1.00 33.77 489 GLY A CA 1
ATOM 2705 C C . GLY A 1 432 ? 9.745 17.630 43.662 1.00 40.86 489 GLY A C 1
ATOM 2706 O O . GLY A 1 432 ? 8.938 18.266 42.981 1.00 40.46 489 GLY A O 1
ATOM 2707 N N . GLY A 1 433 ? 9.779 16.301 43.699 1.00 40.18 490 GLY A N 1
ATOM 2708 C CA . GLY A 1 433 ? 8.857 15.472 42.930 1.00 41.96 490 GLY A CA 1
ATOM 2709 C C . GLY A 1 433 ? 9.134 13.985 42.959 1.00 50.83 490 GLY A C 1
ATOM 2710 O O . GLY A 1 433 ? 10.175 13.552 43.459 1.00 50.37 490 GLY A O 1
ATOM 2711 N N . SER A 1 434 ? 8.208 13.186 42.395 1.00 51.83 491 SER A N 1
ATOM 2712 C CA . SER A 1 434 ? 8.325 11.723 42.312 1.00 53.71 491 SER A CA 1
ATOM 2713 C C . SER A 1 434 ? 9.425 11.295 41.325 1.00 61.76 491 SER A C 1
ATOM 2714 O O . SER A 1 434 ? 9.901 10.161 41.387 1.00 61.30 491 SER A O 1
ATOM 2717 N N . GLU A 1 435 ? 9.830 12.221 40.432 1.00 61.65 492 GLU A N 1
ATOM 2718 C CA . GLU A 1 435 ? 10.904 12.058 39.451 1.00 62.90 492 GLU A CA 1
ATOM 2719 C C . GLU A 1 435 ? 12.009 13.075 39.839 1.00 69.97 492 GLU A C 1
ATOM 2720 O O . GLU A 1 435 ? 12.009 14.206 39.342 1.00 69.16 492 GLU A O 1
ATOM 2726 N N . PRO A 1 436 ? 12.899 12.724 40.804 1.00 69.54 493 PRO A N 1
ATOM 2727 C CA . PRO A 1 436 ? 13.922 13.686 41.246 1.00 70.39 493 PRO A CA 1
ATOM 2728 C C . PRO A 1 436 ? 15.162 13.754 40.358 1.00 77.07 493 PRO A C 1
ATOM 2729 O O . PRO A 1 436 ? 16.001 14.638 40.547 1.00 76.49 493 PRO A O 1
ATOM 2733 N N . GLN A 1 437 ? 15.270 12.826 39.392 1.00 75.80 494 GLN A N 1
ATOM 2734 C CA . GLN A 1 437 ? 16.371 12.750 38.429 1.00 76.50 494 GLN A CA 1
ATOM 2735 C C . GLN A 1 437 ? 16.033 13.654 37.238 1.00 81.07 494 GLN A C 1
ATOM 2736 O O . GLN A 1 437 ? 16.900 14.364 36.728 1.00 80.61 494 GLN A O 1
ATOM 2742 N N . PHE A 1 438 ? 14.757 13.614 36.812 1.00 78.40 495 PHE A N 1
ATOM 2743 C CA . PHE A 1 438 ? 14.180 14.326 35.669 1.00 78.50 495 PHE A CA 1
ATOM 2744 C C . PHE A 1 438 ? 13.121 15.317 36.178 1.00 80.97 495 PHE A C 1
ATOM 2745 O O . PHE A 1 438 ? 11.972 14.925 36.408 1.00 80.65 495 PHE A O 1
ATOM 2753 N N . ALA A 1 439 ? 13.517 16.595 36.384 1.00 76.06 496 ALA A N 1
ATOM 2754 C CA . ALA A 1 439 ? 12.614 17.615 36.928 1.00 75.03 496 ALA A CA 1
ATOM 2755 C C . ALA A 1 439 ? 12.836 19.057 36.436 1.00 75.87 496 ALA A C 1
ATOM 2756 O O . ALA A 1 439 ? 13.951 19.441 36.074 1.00 75.33 496 ALA A O 1
ATOM 2758 N N . GLY A 1 440 ? 11.749 19.829 36.455 1.00 69.86 497 GLY A N 1
ATOM 2759 C CA . GLY A 1 440 ? 11.697 21.237 36.074 1.00 68.16 497 GLY A CA 1
ATOM 2760 C C . GLY A 1 440 ? 10.946 22.073 37.097 1.00 68.33 497 GLY A C 1
ATOM 2761 O O . GLY A 1 440 ? 11.267 23.250 37.290 1.00 67.91 497 GLY A O 1
ATOM 2762 N N . TYR A 1 441 ? 9.940 21.460 37.766 1.00 61.93 498 TYR A N 1
ATOM 2763 C CA . TYR A 1 441 ? 9.118 22.083 38.810 1.00 60.26 498 TYR A CA 1
ATOM 2764 C C . TYR A 1 441 ? 9.476 21.521 40.193 1.00 59.61 498 TYR A C 1
ATOM 2765 O O . TYR A 1 441 ? 9.176 20.364 40.495 1.00 58.91 498 TYR A O 1
ATOM 2774 N N . ASN A 1 442 ? 10.158 22.341 41.010 1.00 53.09 499 ASN A N 1
ATOM 2775 C CA . ASN A 1 442 ? 10.590 21.970 42.355 1.00 51.56 499 ASN A CA 1
ATOM 2776 C C . ASN A 1 442 ? 9.504 22.285 43.370 1.00 51.41 499 ASN A C 1
ATOM 2777 O O . ASN A 1 442 ? 9.332 23.441 43.756 1.00 50.71 499 ASN A O 1
ATOM 2782 N N . ARG A 1 443 ? 8.778 21.239 43.807 1.00 45.50 500 ARG A N 1
ATOM 2783 C CA . ARG A 1 443 ? 7.684 21.343 44.774 1.00 44.09 500 ARG A CA 1
ATOM 2784 C C . ARG A 1 443 ? 8.149 21.745 46.167 1.00 47.19 500 ARG A C 1
ATOM 2785 O O . ARG A 1 443 ? 7.384 22.374 46.895 1.00 47.57 500 ARG A O 1
ATOM 2793 N N . ALA A 1 444 ? 9.407 21.424 46.521 1.00 42.36 501 ALA A N 1
ATOM 2794 C CA . ALA A 1 444 ? 10.011 21.755 47.815 1.00 41.62 501 ALA A CA 1
ATOM 2795 C C . ALA A 1 444 ? 10.273 23.266 48.000 1.00 44.29 501 ALA A C 1
ATOM 2796 O O . ALA A 1 444 ? 10.394 23.726 49.138 1.00 43.80 501 ALA A O 1
ATOM 2798 N N . MET A 1 445 ? 10.347 24.029 46.889 1.00 39.64 502 MET A N 1
ATOM 2799 C CA . MET A 1 445 ? 10.591 25.474 46.907 1.00 39.16 502 MET A CA 1
ATOM 2800 C C . MET A 1 445 ? 9.467 26.315 46.266 1.00 42.60 502 MET A C 1
ATOM 2801 O O . MET A 1 445 ? 9.431 27.529 46.485 1.00 42.07 502 MET A O 1
ATOM 2806 N N . GLN A 1 446 ? 8.570 25.687 45.472 1.00 38.80 503 GLN A N 1
ATOM 2807 C CA . GLN A 1 446 ? 7.509 26.398 44.736 1.00 38.10 503 GLN A CA 1
ATOM 2808 C C . GLN A 1 446 ? 6.062 26.055 45.114 1.00 39.65 503 GLN A C 1
ATOM 2809 O O . GLN A 1 446 ? 5.195 26.923 44.989 1.00 38.58 503 GLN A O 1
ATOM 2815 N N . ALA A 1 447 ? 5.790 24.794 45.533 1.00 35.07 504 ALA A N 1
ATOM 2816 C CA . ALA A 1 447 ? 4.437 24.369 45.902 1.00 34.12 504 ALA A CA 1
ATOM 2817 C C . ALA A 1 447 ? 4.000 24.940 47.261 1.00 37.18 504 ALA A C 1
ATOM 2818 O O . ALA A 1 447 ? 4.276 24.362 48.317 1.00 36.94 504 ALA A O 1
ATOM 2820 N N . ARG A 1 448 ? 3.345 26.116 47.211 1.00 32.92 505 ARG A N 1
ATOM 2821 C CA . ARG A 1 448 ? 2.833 26.835 48.371 1.00 31.82 505 ARG A CA 1
ATOM 2822 C C . ARG A 1 448 ? 1.480 26.240 48.683 1.00 35.44 505 ARG A C 1
ATOM 2823 O O . ARG A 1 448 ? 0.539 26.382 47.899 1.00 34.68 505 ARG A O 1
ATOM 2831 N N . ARG A 1 449 ? 1.410 25.514 49.806 1.00 32.36 506 ARG A N 1
ATOM 2832 C CA . ARG A 1 449 ? 0.238 24.770 50.251 1.00 31.43 506 ARG A CA 1
ATOM 2833 C C . ARG A 1 449 ? -0.135 25.076 51.673 1.00 35.94 506 ARG A C 1
ATOM 2834 O O . ARG A 1 449 ? 0.739 25.402 52.477 1.00 36.85 506 ARG A O 1
ATOM 2842 N N . SER A 1 450 ? -1.432 24.893 51.999 1.00 31.20 507 SER A N 1
ATOM 2843 C CA . SER A 1 450 ? -1.991 25.016 53.346 1.00 29.79 507 SER A CA 1
ATOM 2844 C C . SER A 1 450 ? -1.297 23.945 54.214 1.00 30.00 507 SER A C 1
ATOM 2845 O O . SER A 1 450 ? -1.209 22.781 53.814 1.00 28.65 507 SER A O 1
ATOM 2848 N N . ILE A 1 451 ? -0.733 24.367 55.348 1.00 24.64 508 ILE A N 1
ATOM 2849 C CA . ILE A 1 451 ? 0.032 23.484 56.226 1.00 23.82 508 ILE A CA 1
ATOM 2850 C C . ILE A 1 451 ? -0.785 22.566 57.116 1.00 28.48 508 ILE A C 1
ATOM 2851 O O . ILE A 1 451 ? -0.287 21.517 57.523 1.00 28.00 508 ILE A O 1
ATOM 2856 N N . GLY A 1 452 ? -2.031 22.952 57.384 1.00 25.41 509 GLY A N 1
ATOM 2857 C CA . GLY A 1 452 ? -2.950 22.185 58.216 1.00 24.41 509 GLY A CA 1
ATOM 2858 C C . GLY A 1 452 ? -2.515 22.124 59.662 1.00 26.98 509 GLY A C 1
ATOM 2859 O O . GLY A 1 452 ? -2.092 23.133 60.230 1.00 26.26 509 GLY A O 1
ATOM 2860 N N . SER A 1 453 ? -2.576 20.922 60.247 1.00 23.30 510 SER A N 1
ATOM 2861 C CA . SER A 1 453 ? -2.230 20.645 61.647 1.00 23.16 510 SER A CA 1
ATOM 2862 C C . SER A 1 453 ? -0.771 20.878 62.037 1.00 26.91 510 SER A C 1
ATOM 2863 O O . SER A 1 453 ? -0.449 20.875 63.223 1.00 27.42 510 SER A O 1
ATOM 2866 N N . LEU A 1 454 ? 0.096 21.123 61.048 1.00 23.23 511 LEU A N 1
ATOM 2867 C CA . LEU A 1 454 ? 1.502 21.475 61.209 1.00 23.08 511 LEU A CA 1
ATOM 2868 C C . LEU A 1 454 ? 1.618 22.893 61.812 1.00 26.39 511 LEU A C 1
ATOM 2869 O O . LEU A 1 454 ? 2.710 23.310 62.192 1.00 25.34 511 LEU A O 1
ATOM 2874 N N . ALA A 1 455 ? 0.481 23.630 61.888 1.00 24.39 512 ALA A N 1
ATOM 2875 C CA . ALA A 1 455 ? 0.368 24.976 62.457 1.00 24.56 512 ALA A CA 1
ATOM 2876 C C . ALA A 1 455 ? 0.136 24.902 63.957 1.00 29.20 512 ALA A C 1
ATOM 2877 O O . ALA A 1 455 ? 0.426 25.868 64.666 1.00 29.61 512 ALA A O 1
ATOM 2879 N N . LYS A 1 456 ? -0.395 23.761 64.436 1.00 25.16 513 LYS A N 1
ATOM 2880 C CA . LYS A 1 456 ? -0.675 23.518 65.849 1.00 25.37 513 LYS A CA 1
ATOM 2881 C C . LYS A 1 456 ? 0.527 23.760 66.801 1.00 29.88 513 LYS A C 1
ATOM 2882 O O . LYS A 1 456 ? 0.317 24.543 67.724 1.00 31.47 513 LYS A O 1
ATOM 2888 N N . PRO A 1 457 ? 1.766 23.187 66.635 1.00 24.37 514 PRO A N 1
ATOM 2889 C CA . PRO A 1 457 ? 2.844 23.479 67.614 1.00 23.65 514 PRO A CA 1
ATOM 2890 C C . PRO A 1 457 ? 3.137 24.958 67.922 1.00 26.07 514 PRO A C 1
ATOM 2891 O O . PRO A 1 457 ? 3.498 25.248 69.052 1.00 24.89 514 PRO A O 1
ATOM 2895 N N . ALA A 1 458 ? 2.921 25.890 66.967 1.00 23.78 515 ALA A N 1
ATOM 2896 C CA . ALA A 1 458 ? 3.108 27.343 67.201 1.00 23.79 515 ALA A CA 1
ATOM 2897 C C . ALA A 1 458 ? 2.229 27.838 68.360 1.00 28.11 515 ALA A C 1
ATOM 2898 O O . ALA A 1 458 ? 2.727 28.576 69.220 1.00 27.88 515 ALA A O 1
ATOM 2900 N N . THR A 1 459 ? 0.935 27.376 68.395 1.00 22.90 516 THR A N 1
ATOM 2901 C CA . THR A 1 459 ? -0.070 27.668 69.421 1.00 21.62 516 THR A CA 1
ATOM 2902 C C . THR A 1 459 ? 0.375 27.150 70.792 1.00 23.70 516 THR A C 1
ATOM 2903 O O . THR A 1 459 ? 0.238 27.867 71.783 1.00 22.72 516 THR A O 1
ATOM 2907 N N . TYR A 1 460 ? 0.877 25.900 70.855 1.00 20.57 517 TYR A N 1
ATOM 2908 C CA . TYR A 1 460 ? 1.285 25.290 72.123 1.00 19.69 517 TYR A CA 1
ATOM 2909 C C . TYR A 1 460 ? 2.617 25.848 72.578 1.00 22.76 517 TYR A C 1
ATOM 2910 O O . TYR A 1 460 ? 2.814 26.032 73.773 1.00 21.85 517 TYR A O 1
ATOM 2919 N N . LEU A 1 461 ? 3.510 26.188 71.620 1.00 20.38 518 LEU A N 1
ATOM 2920 C CA . LEU A 1 461 ? 4.814 26.806 71.901 1.00 20.14 518 LEU A CA 1
ATOM 2921 C C . LEU A 1 461 ? 4.609 28.199 72.536 1.00 24.15 518 LEU A C 1
ATOM 2922 O O . LEU A 1 461 ? 5.297 28.539 73.505 1.00 22.82 518 LEU A O 1
ATOM 2927 N N . THR A 1 462 ? 3.613 28.963 72.029 1.00 21.43 519 THR A N 1
ATOM 2928 C CA . THR A 1 462 ? 3.233 30.279 72.562 1.00 21.43 519 THR A CA 1
ATOM 2929 C C . THR A 1 462 ? 2.688 30.093 73.995 1.00 25.57 519 THR A C 1
ATOM 2930 O O . THR A 1 462 ? 2.998 30.885 74.882 1.00 26.85 519 THR A O 1
ATOM 2934 N N . ALA A 1 463 ? 1.901 29.035 74.207 1.00 20.97 520 ALA A N 1
ATOM 2935 C CA . ALA A 1 463 ? 1.318 28.711 75.500 1.00 20.39 520 ALA A CA 1
ATOM 2936 C C . ALA A 1 463 ? 2.403 28.272 76.471 1.00 23.86 520 ALA A C 1
ATOM 2937 O O . ALA A 1 463 ? 2.552 28.899 77.519 1.00 23.90 520 ALA A O 1
ATOM 2939 N N . LEU A 1 464 ? 3.219 27.265 76.089 1.00 20.63 521 LEU A N 1
ATOM 2940 C CA . LEU A 1 464 ? 4.301 26.721 76.918 1.00 20.04 521 LEU A CA 1
ATOM 2941 C C . LEU A 1 464 ? 5.432 27.698 77.250 1.00 23.79 521 LEU A C 1
ATOM 2942 O O . LEU A 1 464 ? 6.164 27.469 78.220 1.00 23.51 521 LEU A O 1
ATOM 2947 N N . SER A 1 465 ? 5.509 28.837 76.510 1.00 20.16 522 SER A N 1
ATOM 2948 C CA . SER A 1 465 ? 6.471 29.930 76.750 1.00 19.10 522 SER A CA 1
ATOM 2949 C C . SER A 1 465 ? 6.089 30.733 77.974 1.00 24.45 522 SER A C 1
ATOM 2950 O O . SER A 1 465 ? 6.915 31.492 78.486 1.00 24.57 522 SER A O 1
ATOM 2953 N N . GLN A 1 466 ? 4.840 30.574 78.453 1.00 22.27 523 GLN A N 1
ATOM 2954 C CA . GLN A 1 466 ? 4.338 31.246 79.659 1.00 22.62 523 GLN A CA 1
ATOM 2955 C C . GLN A 1 466 ? 4.178 30.178 80.782 1.00 26.77 523 GLN A C 1
ATOM 2956 O O . GLN A 1 466 ? 3.062 29.673 80.973 1.00 25.93 523 GLN A O 1
ATOM 2962 N N . PRO A 1 467 ? 5.286 29.786 81.489 1.00 23.31 524 PRO A N 1
ATOM 2963 C CA . PRO A 1 467 ? 5.191 28.692 82.475 1.00 23.78 524 PRO A CA 1
ATOM 2964 C C . PRO A 1 467 ? 4.378 28.948 83.734 1.00 31.68 524 PRO A C 1
ATOM 2965 O O . PRO A 1 467 ? 4.005 27.994 84.410 1.00 32.31 524 PRO A O 1
ATOM 2969 N N . LYS A 1 468 ? 4.103 30.218 84.054 1.00 30.44 525 LYS A N 1
ATOM 2970 C CA . LYS A 1 468 ? 3.348 30.591 85.251 1.00 30.65 525 LYS A CA 1
ATOM 2971 C C . LYS A 1 468 ? 1.844 30.431 85.034 1.00 37.30 525 LYS A C 1
ATOM 2972 O O . LYS A 1 468 ? 1.075 30.517 86.002 1.00 36.58 525 LYS A O 1
ATOM 2978 N N . ILE A 1 469 ? 1.426 30.200 83.758 1.00 35.69 526 ILE A N 1
ATOM 2979 C CA . ILE A 1 469 ? 0.021 30.035 83.348 1.00 35.88 526 ILE A CA 1
ATOM 2980 C C . ILE A 1 469 ? -0.270 28.799 82.482 1.00 38.20 526 ILE A C 1
ATOM 2981 O O . ILE A 1 469 ? -1.315 28.178 82.675 1.00 37.76 526 ILE A O 1
ATOM 2986 N N . TYR A 1 470 ? 0.634 28.435 81.539 1.00 33.73 527 TYR A N 1
ATOM 2987 C CA . TYR A 1 470 ? 0.433 27.251 80.684 1.00 32.82 527 TYR A CA 1
ATOM 2988 C C . TYR A 1 470 ? 1.488 26.169 80.857 1.00 35.63 527 TYR A C 1
ATOM 2989 O O . TYR A 1 470 ? 2.691 26.419 80.718 1.00 34.38 527 TYR A O 1
ATOM 2998 N N . ARG A 1 471 ? 1.011 24.960 81.166 1.00 32.34 528 ARG A N 1
ATOM 2999 C CA . ARG A 1 471 ? 1.819 23.769 81.399 1.00 32.24 528 ARG A CA 1
ATOM 3000 C C . ARG A 1 471 ? 1.237 22.627 80.584 1.00 35.80 528 ARG A C 1
ATOM 3001 O O . ARG A 1 471 ? 0.299 22.851 79.816 1.00 37.06 528 ARG A O 1
ATOM 3009 N N . LEU A 1 472 ? 1.803 21.418 80.708 1.00 29.76 529 LEU A N 1
ATOM 3010 C CA . LEU A 1 472 ? 1.304 20.255 79.972 1.00 28.15 529 LEU A CA 1
ATOM 3011 C C . LEU A 1 472 ? -0.005 19.749 80.566 1.00 31.17 529 LEU A C 1
ATOM 3012 O O . LEU A 1 472 ? -0.890 19.319 79.827 1.00 30.68 529 LEU A O 1
ATOM 3017 N N . ASN A 1 473 ? -0.132 19.841 81.901 1.00 27.39 530 ASN A N 1
ATOM 3018 C CA . ASN A 1 473 ? -1.316 19.432 82.642 1.00 27.46 530 ASN A CA 1
ATOM 3019 C C . ASN A 1 473 ? -2.463 20.468 82.551 1.00 29.74 530 ASN A C 1
ATOM 3020 O O . ASN A 1 473 ? -3.540 20.215 83.094 1.00 29.00 530 ASN A O 1
ATOM 3025 N N . THR A 1 474 ? -2.239 21.618 81.866 1.00 25.57 531 THR A N 1
ATOM 3026 C CA . THR A 1 474 ? -3.261 22.660 81.700 1.00 25.87 531 THR A CA 1
ATOM 3027 C C . THR A 1 474 ? -4.479 22.121 80.947 1.00 30.15 531 THR A C 1
ATOM 3028 O O . THR A 1 474 ? -4.354 21.621 79.826 1.00 29.45 531 THR A O 1
ATOM 3032 N N . TRP A 1 475 ? -5.645 22.230 81.591 1.00 27.08 532 TRP A N 1
ATOM 3033 C CA . TRP A 1 475 ? -6.937 21.817 81.070 1.00 27.00 532 TRP A CA 1
ATOM 3034 C C . TRP A 1 475 ? -7.428 22.809 80.020 1.00 31.27 532 TRP A C 1
ATOM 3035 O O . TRP A 1 475 ? -7.441 24.026 80.259 1.00 30.57 532 TRP A O 1
ATOM 3046 N N . ILE A 1 476 ? -7.799 22.284 78.845 1.00 28.20 533 ILE A N 1
ATOM 3047 C CA . ILE A 1 476 ? -8.353 23.061 77.740 1.00 28.56 533 ILE A CA 1
ATOM 3048 C C . ILE A 1 476 ? -9.763 22.554 77.472 1.00 32.63 533 ILE A C 1
ATOM 3049 O O . ILE A 1 476 ? -9.960 21.343 77.330 1.00 31.84 533 ILE A O 1
ATOM 3054 N N . ALA A 1 477 ? -10.741 23.482 77.414 1.00 29.51 534 ALA A N 1
ATOM 3055 C CA . ALA A 1 477 ? -12.153 23.189 77.159 1.00 29.16 534 ALA A CA 1
ATOM 3056 C C . ALA A 1 477 ? -12.332 22.612 75.765 1.00 33.25 534 ALA A C 1
ATOM 3057 O O . ALA A 1 477 ? -11.724 23.092 74.810 1.00 31.60 534 ALA A O 1
ATOM 3059 N N . ASP A 1 478 ? -13.129 21.552 75.663 1.00 31.59 535 ASP A N 1
ATOM 3060 C CA . ASP A 1 478 ? -13.402 20.866 74.403 1.00 32.21 535 ASP A CA 1
ATOM 3061 C C . ASP A 1 478 ? -14.931 20.778 74.279 1.00 38.18 535 ASP A C 1
ATOM 3062 O O . ASP A 1 478 ? -15.540 19.744 74.586 1.00 36.86 535 ASP A O 1
ATOM 3067 N N . ALA A 1 479 ? -15.543 21.922 73.899 1.00 36.83 536 ALA A N 1
ATOM 3068 C CA . ALA A 1 479 ? -16.993 22.087 73.758 1.00 37.48 536 ALA A CA 1
ATOM 3069 C C . ALA A 1 479 ? -17.360 22.856 72.466 1.00 44.40 536 ALA A C 1
ATOM 3070 O O . ALA A 1 479 ? -16.492 23.571 71.952 1.00 44.01 536 ALA A O 1
ATOM 3072 N N . PRO A 1 480 ? -18.614 22.727 71.922 1.00 42.88 537 PRO A N 1
ATOM 3073 C CA . PRO A 1 480 ? -18.965 23.444 70.676 1.00 43.66 537 PRO A CA 1
ATOM 3074 C C . PRO A 1 480 ? -18.604 24.927 70.655 1.00 49.99 537 PRO A C 1
ATOM 3075 O O . PRO A 1 480 ? -18.925 25.646 71.603 1.00 49.39 537 PRO A O 1
ATOM 3079 N N . ILE A 1 481 ? -17.904 25.357 69.580 1.00 48.61 538 ILE A N 1
ATOM 3080 C CA . ILE A 1 481 ? -17.424 26.730 69.354 1.00 49.56 538 ILE A CA 1
ATOM 3081 C C . ILE A 1 481 ? -18.286 27.470 68.308 1.00 55.91 538 ILE A C 1
ATOM 3082 O O . ILE A 1 481 ? -18.693 26.875 67.308 1.00 55.23 538 ILE A O 1
ATOM 3087 N N . ALA A 1 482 ? -18.541 28.769 68.543 1.00 55.10 539 ALA A N 1
ATOM 3088 C CA . ALA A 1 482 ? -19.282 29.651 67.637 1.00 56.31 539 ALA A CA 1
ATOM 3089 C C . ALA A 1 482 ? -18.689 31.071 67.693 1.00 63.18 539 ALA A C 1
ATOM 3090 O O . ALA A 1 482 ? -18.967 31.822 68.630 1.00 63.15 539 ALA A O 1
ATOM 3092 N N . LEU A 1 483 ? -17.833 31.417 66.713 1.00 61.87 540 LEU A N 1
ATOM 3093 C CA . LEU A 1 483 ? -17.181 32.729 66.654 1.00 62.71 540 LEU A CA 1
ATOM 3094 C C . LEU A 1 483 ? -17.740 33.628 65.556 1.00 68.51 540 LEU A C 1
ATOM 3095 O O . LEU A 1 483 ? -18.056 33.154 64.463 1.00 68.06 540 LEU A O 1
ATOM 3100 N N . ARG A 1 484 ? -17.857 34.930 65.858 1.00 66.69 541 ARG A N 1
ATOM 3101 C CA . ARG A 1 484 ? -18.427 35.950 64.974 1.00 67.10 541 ARG A CA 1
ATOM 3102 C C . ARG A 1 484 ? -17.422 36.529 63.975 1.00 71.63 541 ARG A C 1
ATOM 3103 O O . ARG A 1 484 ? -16.395 37.080 64.374 1.00 71.09 541 ARG A O 1
ATOM 3111 N N . GLN A 1 485 ? -17.738 36.403 62.674 1.00 68.95 542 GLN A N 1
ATOM 3112 C CA . GLN A 1 485 ? -16.933 36.904 61.556 1.00 69.26 542 GLN A CA 1
ATOM 3113 C C . GLN A 1 485 ? -17.639 38.096 60.873 1.00 74.19 542 GLN A C 1
ATOM 3114 O O . GLN A 1 485 ? -18.873 38.110 60.836 1.00 73.54 542 GLN A O 1
ATOM 3120 N N . PRO A 1 486 ? -16.906 39.094 60.314 1.00 71.81 543 PRO A N 1
ATOM 3121 C CA . PRO A 1 486 ? -17.602 40.199 59.634 1.00 71.81 543 PRO A CA 1
ATOM 3122 C C . PRO A 1 486 ? -18.140 39.768 58.260 1.00 76.28 543 PRO A C 1
ATOM 3123 O O . PRO A 1 486 ? -17.374 39.238 57.456 1.00 75.78 543 PRO A O 1
ATOM 3127 N N . ASN A 1 487 ? -19.460 39.911 57.997 1.00 73.44 544 ASN A N 1
ATOM 3128 C CA . ASN A 1 487 ? -20.460 40.542 58.866 1.00 73.46 544 ASN A CA 1
ATOM 3129 C C . ASN A 1 487 ? -21.449 39.552 59.500 1.00 76.52 544 ASN A C 1
ATOM 3130 O O . ASN A 1 487 ? -21.624 39.579 60.719 1.00 76.18 544 ASN A O 1
ATOM 3135 N N . GLY A 1 488 ? -22.087 38.714 58.679 1.00 72.64 545 GLY A N 1
ATOM 3136 C CA . GLY A 1 488 ? -23.111 37.772 59.129 1.00 72.43 545 GLY A CA 1
ATOM 3137 C C . GLY A 1 488 ? -22.743 36.314 59.348 1.00 76.00 545 GLY A C 1
ATOM 3138 O O . GLY A 1 488 ? -23.586 35.548 59.827 1.00 75.59 545 GLY A O 1
ATOM 3139 N N . GLN A 1 489 ? -21.505 35.906 59.018 1.00 72.10 546 GLN A N 1
ATOM 3140 C CA . GLN A 1 489 ? -21.090 34.504 59.168 1.00 71.66 546 GLN A CA 1
ATOM 3141 C C . GLN A 1 489 ? -20.643 34.105 60.576 1.00 73.28 546 GLN A C 1
ATOM 3142 O O . GLN A 1 489 ? -20.175 34.948 61.345 1.00 73.18 546 GLN A O 1
ATOM 3148 N N . VAL A 1 490 ? -20.816 32.811 60.908 1.00 67.67 547 VAL A N 1
ATOM 3149 C CA . VAL A 1 490 ? -20.428 32.203 62.183 1.00 66.43 547 VAL A CA 1
ATOM 3150 C C . VAL A 1 490 ? -19.493 31.020 61.896 1.00 67.03 547 VAL A C 1
ATOM 3151 O O . VAL A 1 490 ? -19.888 30.059 61.227 1.00 65.65 547 VAL A O 1
ATOM 3155 N N . TRP A 1 491 ? -18.244 31.119 62.389 1.00 62.22 548 TRP A N 1
ATOM 3156 C CA . TRP A 1 491 ? -17.206 30.101 62.237 1.00 61.05 548 TRP A CA 1
ATOM 3157 C C . TRP A 1 491 ? -17.346 29.065 63.354 1.00 61.72 548 TRP A C 1
ATOM 3158 O O . TRP A 1 491 ? -17.107 29.373 64.523 1.00 61.36 548 TRP A O 1
ATOM 3169 N N . SER A 1 492 ? -17.787 27.851 62.992 1.00 55.39 549 SER A N 1
ATOM 3170 C CA . SER A 1 492 ? -17.964 26.751 63.937 1.00 54.03 549 SER A CA 1
ATOM 3171 C C . SER A 1 492 ? -16.985 25.598 63.615 1.00 54.37 549 SER A C 1
ATOM 3172 O O . SER A 1 492 ? -17.388 24.623 62.966 1.00 53.72 549 SER A O 1
ATOM 3175 N N . PRO A 1 493 ? -15.693 25.691 64.038 1.00 48.30 550 PRO A N 1
ATOM 3176 C CA . PRO A 1 493 ? -14.755 24.595 63.748 1.00 46.98 550 PRO A CA 1
ATOM 3177 C C . PRO A 1 493 ? -15.069 23.357 64.576 1.00 47.55 550 PRO A C 1
ATOM 3178 O O . PRO A 1 493 ? -15.552 23.448 65.712 1.00 46.01 550 PRO A O 1
ATOM 3182 N N . GLN A 1 494 ? -14.803 22.201 63.977 1.00 42.53 551 GLN A N 1
ATOM 3183 C CA . GLN A 1 494 ? -15.058 20.894 64.555 1.00 40.89 551 GLN A CA 1
ATOM 3184 C C . GLN A 1 494 ? -13.785 20.083 64.606 1.00 42.84 551 GLN A C 1
ATOM 3185 O O . GLN A 1 494 ? -12.863 20.309 63.820 1.00 41.19 551 GLN A O 1
ATOM 3191 N N . ASN A 1 495 ? -13.759 19.091 65.500 1.00 39.24 552 ASN A N 1
ATOM 3192 C CA . ASN A 1 495 ? -12.671 18.132 65.566 1.00 38.80 552 ASN A CA 1
ATOM 3193 C C . ASN A 1 495 ? -12.964 17.162 64.402 1.00 42.73 552 ASN A C 1
ATOM 3194 O O . ASN A 1 495 ? -14.095 17.152 63.907 1.00 41.25 552 ASN A O 1
ATOM 3199 N N . ASP A 1 496 ? -11.964 16.388 63.937 1.00 40.35 553 ASP A N 1
ATOM 3200 C CA . ASP A 1 496 ? -12.140 15.456 62.810 1.00 40.41 553 ASP A CA 1
ATOM 3201 C C . ASP A 1 496 ? -13.278 14.445 62.970 1.00 44.36 553 ASP A C 1
ATOM 3202 O O . ASP A 1 496 ? -13.948 14.126 61.990 1.00 45.23 553 ASP A O 1
ATOM 3207 N N . ASP A 1 497 ? -13.500 13.951 64.192 1.00 39.47 554 ASP A N 1
ATOM 3208 C CA . ASP A 1 497 ? -14.578 13.006 64.463 1.00 38.66 554 ASP A CA 1
ATOM 3209 C C . ASP A 1 497 ? -15.911 13.715 64.756 1.00 40.84 554 ASP A C 1
ATOM 3210 O O . ASP A 1 497 ? -16.910 13.037 64.998 1.00 40.06 554 ASP A O 1
ATOM 3215 N N . ARG A 1 498 ? -15.920 15.075 64.739 1.00 36.33 555 ARG A N 1
ATOM 3216 C CA . ARG A 1 498 ? -17.076 15.940 65.028 1.00 36.66 555 ARG A CA 1
ATOM 3217 C C . ARG A 1 498 ? -17.622 15.691 66.449 1.00 42.55 555 ARG A C 1
ATOM 3218 O O . ARG A 1 498 ? -18.790 15.978 66.743 1.00 42.45 555 ARG A O 1
ATOM 3226 N N . ARG A 1 499 ? -16.753 15.149 67.324 1.00 39.63 556 ARG A N 1
ATOM 3227 C CA . ARG A 1 499 ? -17.050 14.805 68.715 1.00 39.79 556 ARG A CA 1
ATOM 3228 C C . ARG A 1 499 ? -16.319 15.726 69.685 1.00 42.86 556 ARG A C 1
ATOM 3229 O O . ARG A 1 499 ? -15.389 16.438 69.299 1.00 42.28 556 ARG A O 1
ATOM 3237 N N . TYR A 1 500 ? -16.734 15.674 70.956 1.00 39.15 557 TYR A N 1
ATOM 3238 C CA . TYR A 1 500 ? -16.171 16.427 72.069 1.00 38.90 557 TYR A CA 1
ATOM 3239 C C . TYR A 1 500 ? -16.006 15.476 73.239 1.00 42.61 557 TYR A C 1
ATOM 3240 O O . TYR A 1 500 ? -16.769 14.510 73.353 1.00 42.94 557 TYR A O 1
ATOM 3249 N N . SER A 1 501 ? -15.026 15.744 74.110 1.00 38.55 558 SER A N 1
ATOM 3250 C CA . SER A 1 501 ? -14.760 14.932 75.298 1.00 38.48 558 SER A CA 1
ATOM 3251 C C . SER A 1 501 ? -15.983 14.921 76.211 1.00 43.73 558 SER A C 1
ATOM 3252 O O . SER A 1 501 ? -16.636 15.960 76.370 1.00 44.63 558 SER A O 1
ATOM 3255 N N . GLU A 1 502 ? -16.318 13.738 76.773 1.00 39.90 559 GLU A N 1
ATOM 3256 C CA . GLU A 1 502 ? -17.462 13.514 77.674 1.00 39.47 559 GLU A CA 1
ATOM 3257 C C . GLU A 1 502 ? -17.473 14.496 78.873 1.00 41.45 559 GLU A C 1
ATOM 3258 O O . GLU A 1 502 ? -18.540 14.957 79.288 1.00 40.81 559 GLU A O 1
ATOM 3264 N N . SER A 1 503 ? -16.271 14.840 79.377 1.00 36.85 560 SER A N 1
ATOM 3265 C CA . SER A 1 503 ? -16.034 15.770 80.482 1.00 35.74 560 SER A CA 1
ATOM 3266 C C . SER A 1 503 ? -16.030 17.235 80.024 1.00 35.89 560 SER A C 1
ATOM 3267 O O . SER A 1 503 ? -16.117 18.139 80.863 1.00 35.26 560 SER A O 1
ATOM 3270 N N . GLY A 1 504 ? -15.929 17.455 78.713 1.00 30.10 561 GLY A N 1
ATOM 3271 C CA . GLY A 1 504 ? -15.880 18.790 78.120 1.00 29.50 561 GLY A CA 1
ATOM 3272 C C . GLY A 1 504 ? -14.516 19.448 78.223 1.00 33.89 561 GLY A C 1
ATOM 3273 O O . GLY A 1 504 ? -14.381 20.653 77.974 1.00 33.90 561 GLY A O 1
ATOM 3274 N N . ARG A 1 505 ? -13.484 18.659 78.591 1.00 29.79 562 ARG A N 1
ATOM 3275 C CA . ARG A 1 505 ? -12.119 19.148 78.752 1.00 29.43 562 ARG A CA 1
ATOM 3276 C C . ARG A 1 505 ? -11.026 18.111 78.427 1.00 34.31 562 ARG A C 1
ATOM 3277 O O . ARG A 1 505 ? -11.259 16.898 78.490 1.00 33.62 562 ARG A O 1
ATOM 3285 N N . VAL A 1 506 ? -9.831 18.614 78.069 1.00 30.81 563 VAL A N 1
ATOM 3286 C CA . VAL A 1 506 ? -8.640 17.821 77.763 1.00 30.34 563 VAL A CA 1
ATOM 3287 C C . VAL A 1 506 ? -7.408 18.532 78.316 1.00 31.85 563 VAL A C 1
ATOM 3288 O O . VAL A 1 506 ? -7.441 19.742 78.499 1.00 30.80 563 VAL A O 1
ATOM 3292 N N . MET A 1 507 ? -6.315 17.791 78.555 1.00 26.82 564 MET A N 1
ATOM 3293 C CA . MET A 1 507 ? -5.065 18.388 78.996 1.00 25.08 564 MET A CA 1
ATOM 3294 C C . MET A 1 507 ? -4.337 18.819 77.736 1.00 28.40 564 MET A C 1
ATOM 3295 O O . MET A 1 507 ? -4.417 18.120 76.721 1.00 27.53 564 MET A O 1
ATOM 3300 N N . LEU A 1 508 ? -3.649 19.980 77.799 1.00 25.06 565 LEU A N 1
ATOM 3301 C CA . LEU A 1 508 ? -2.845 20.603 76.738 1.00 24.28 565 LEU A CA 1
ATOM 3302 C C . LEU A 1 508 ? -1.984 19.550 76.032 1.00 27.49 565 LEU A C 1
ATOM 3303 O O . LEU A 1 508 ? -1.930 19.511 74.794 1.00 27.60 565 LEU A O 1
ATOM 3308 N N . VAL A 1 509 ? -1.334 18.682 76.827 1.00 22.78 566 VAL A N 1
ATOM 3309 C CA . VAL A 1 509 ? -0.485 17.605 76.327 1.00 22.14 566 VAL A CA 1
ATOM 3310 C C . VAL A 1 509 ? -1.223 16.678 75.334 1.00 24.37 566 VAL A C 1
ATOM 3311 O O . VAL A 1 509 ? -0.724 16.474 74.227 1.00 23.31 566 VAL A O 1
ATOM 3315 N N . ASP A 1 510 ? -2.448 16.232 75.686 1.00 20.34 567 ASP A N 1
ATOM 3316 C CA . ASP A 1 510 ? -3.259 15.350 74.836 1.00 20.11 567 ASP A CA 1
ATOM 3317 C C . ASP A 1 510 ? -3.817 16.045 73.602 1.00 26.38 567 ASP A C 1
ATOM 3318 O O . ASP A 1 510 ? -3.869 15.436 72.529 1.00 26.11 567 ASP A O 1
ATOM 3323 N N . ALA A 1 511 ? -4.206 17.329 73.749 1.00 24.38 568 ALA A N 1
ATOM 3324 C CA . ALA A 1 511 ? -4.748 18.164 72.680 1.00 24.43 568 ALA A CA 1
ATOM 3325 C C . ALA A 1 511 ? -3.796 18.236 71.468 1.00 27.00 568 ALA A C 1
ATOM 3326 O O . ALA A 1 511 ? -4.242 18.019 70.341 1.00 26.57 568 ALA A O 1
ATOM 3328 N N . LEU A 1 512 ? -2.486 18.471 71.704 1.00 22.93 569 LEU A N 1
ATOM 3329 C CA . LEU A 1 512 ? -1.472 18.471 70.644 1.00 22.05 569 LEU A CA 1
ATOM 3330 C C . LEU A 1 512 ? -1.179 17.026 70.148 1.00 28.10 569 LEU A C 1
ATOM 3331 O O . LEU A 1 512 ? -1.094 16.814 68.933 1.00 28.59 569 LEU A O 1
ATOM 3336 N N . THR A 1 513 ? -1.036 16.052 71.086 1.00 25.15 570 THR A N 1
ATOM 3337 C CA . THR A 1 513 ? -0.798 14.619 70.808 1.00 25.87 570 THR A CA 1
ATOM 3338 C C . THR A 1 513 ? -1.798 14.079 69.754 1.00 30.88 570 THR A C 1
ATOM 3339 O O . THR A 1 513 ? -1.376 13.522 68.736 1.00 31.08 570 THR A O 1
ATOM 3343 N N . ARG A 1 514 ? -3.113 14.274 70.002 1.00 26.81 571 ARG A N 1
ATOM 3344 C CA . ARG A 1 514 ? -4.192 13.789 69.138 1.00 26.11 571 ARG A CA 1
ATOM 3345 C C . ARG A 1 514 ? -4.570 14.735 67.990 1.00 27.05 571 ARG A C 1
ATOM 3346 O O . ARG A 1 514 ? -5.372 14.353 67.130 1.00 26.15 571 ARG A O 1
ATOM 3354 N N . SER A 1 515 ? -3.985 15.959 67.971 1.00 21.59 572 SER A N 1
ATOM 3355 C CA . SER A 1 515 ? -4.242 17.024 66.997 1.00 19.59 572 SER A CA 1
ATOM 3356 C C . SER A 1 515 ? -5.729 17.446 66.998 1.00 25.12 572 SER A C 1
ATOM 3357 O O . SER A 1 515 ? -6.370 17.555 65.945 1.00 25.44 572 SER A O 1
ATOM 3360 N N . MET A 1 516 ? -6.251 17.717 68.202 1.00 22.46 573 MET A N 1
ATOM 3361 C CA . MET A 1 516 ? -7.635 18.132 68.467 1.00 22.98 573 MET A CA 1
ATOM 3362 C C . MET A 1 516 ? -7.823 19.595 68.053 1.00 30.43 573 MET A C 1
ATOM 3363 O O . MET A 1 516 ? -7.087 20.464 68.527 1.00 30.72 573 MET A O 1
ATOM 3368 N N . ASN A 1 517 ? -8.766 19.858 67.123 1.00 28.96 574 ASN A N 1
ATOM 3369 C CA . ASN A 1 517 ? -9.008 21.192 66.559 1.00 28.82 574 ASN A CA 1
ATOM 3370 C C . ASN A 1 517 ? -9.649 22.188 67.517 1.00 32.43 574 ASN A C 1
ATOM 3371 O O . ASN A 1 517 ? -9.111 23.284 67.694 1.00 31.67 574 ASN A O 1
ATOM 3376 N N . VAL A 1 518 ? -10.793 21.807 68.124 1.00 29.05 575 VAL A N 1
ATOM 3377 C CA . VAL A 1 518 ? -11.572 22.614 69.072 1.00 28.99 575 VAL A CA 1
ATOM 3378 C C . VAL A 1 518 ? -10.703 23.175 70.231 1.00 32.81 575 VAL A C 1
ATOM 3379 O O . VAL A 1 518 ? -10.671 24.400 70.364 1.00 31.76 575 VAL A O 1
ATOM 3383 N N . PRO A 1 519 ? -9.949 22.352 71.021 1.00 29.61 576 PRO A N 1
ATOM 3384 C CA . PRO A 1 519 ? -9.097 22.930 72.080 1.00 29.15 576 PRO A CA 1
ATOM 3385 C C . PRO A 1 519 ? -7.924 23.785 71.566 1.00 33.27 576 PRO A C 1
ATOM 3386 O O . PRO A 1 519 ? -7.463 24.649 72.302 1.00 32.24 576 PRO A O 1
ATOM 3390 N N . THR A 1 520 ? -7.443 23.556 70.318 1.00 31.44 577 THR A N 1
ATOM 3391 C CA . THR A 1 520 ? -6.349 24.330 69.698 1.00 31.92 577 THR A CA 1
ATOM 3392 C C . THR A 1 520 ? -6.811 25.771 69.417 1.00 37.22 577 THR A C 1
ATOM 3393 O O . THR A 1 520 ? -6.034 26.712 69.594 1.00 37.81 577 THR A O 1
ATOM 3397 N N . VAL A 1 521 ? -8.081 25.932 68.998 1.00 33.09 578 VAL A N 1
ATOM 3398 C CA . VAL A 1 521 ? -8.704 27.229 68.741 1.00 32.29 578 VAL A CA 1
ATOM 3399 C C . VAL A 1 521 ? -8.883 27.941 70.094 1.00 33.09 578 VAL A C 1
ATOM 3400 O O . VAL A 1 521 ? -8.458 29.081 70.220 1.00 33.65 578 VAL A O 1
ATOM 3404 N N . ASN A 1 522 ? -9.436 27.245 71.106 1.00 26.37 579 ASN A N 1
ATOM 3405 C CA . ASN A 1 522 ? -9.658 27.757 72.469 1.00 25.31 579 ASN A CA 1
ATOM 3406 C C . ASN A 1 522 ? -8.381 28.293 73.106 1.00 28.07 579 ASN A C 1
ATOM 3407 O O . ASN A 1 522 ? -8.418 29.338 73.757 1.00 28.18 579 ASN A O 1
ATOM 3412 N N . LEU A 1 523 ? -7.254 27.566 72.923 1.00 22.84 580 LEU A N 1
ATOM 3413 C CA . LEU A 1 523 ? -5.948 27.938 73.452 1.00 21.41 580 LEU A CA 1
ATOM 3414 C C . LEU A 1 523 ? -5.380 29.104 72.643 1.00 22.69 580 LEU A C 1
ATOM 3415 O O . LEU A 1 523 ? -4.959 30.094 73.233 1.00 22.20 580 LEU A O 1
ATOM 3420 N N . GLY A 1 524 ? -5.404 28.983 71.315 1.00 18.65 581 GLY A N 1
ATOM 3421 C CA . GLY A 1 524 ? -4.935 30.003 70.383 1.00 18.91 581 GLY A CA 1
ATOM 3422 C C . GLY A 1 524 ? -5.642 31.342 70.510 1.00 24.19 581 GLY A C 1
ATOM 3423 O O . GLY A 1 524 ? -5.002 32.394 70.369 1.00 23.20 581 GLY A O 1
ATOM 3424 N N . MET A 1 525 ? -6.967 31.312 70.768 1.00 22.27 582 MET A N 1
ATOM 3425 C CA . MET A 1 525 ? -7.796 32.509 70.946 1.00 23.61 582 MET A CA 1
ATOM 3426 C C . MET A 1 525 ? -7.561 33.139 72.322 1.00 28.78 582 MET A C 1
ATOM 3427 O O . MET A 1 525 ? -7.562 34.368 72.418 1.00 29.02 582 MET A O 1
ATOM 3432 N N . ALA A 1 526 ? -7.347 32.314 73.377 1.00 25.21 583 ALA A N 1
ATOM 3433 C CA . ALA A 1 526 ? -7.054 32.808 74.736 1.00 25.56 583 ALA A CA 1
ATOM 3434 C C . ALA A 1 526 ? -5.695 33.519 74.767 1.00 30.39 583 ALA A C 1
ATOM 3435 O O . ALA A 1 526 ? -5.524 34.472 75.518 1.00 30.79 583 ALA A O 1
ATOM 3437 N N . LEU A 1 527 ? -4.742 33.070 73.937 1.00 26.91 584 LEU A N 1
ATOM 3438 C CA . LEU A 1 527 ? -3.414 33.690 73.846 1.00 26.62 584 LEU A CA 1
ATOM 3439 C C . LEU A 1 527 ? -3.497 34.929 72.970 1.00 31.20 584 LEU A C 1
ATOM 3440 O O . LEU A 1 527 ? -2.762 35.893 73.183 1.00 30.42 584 LEU A O 1
ATOM 3445 N N . GLY A 1 528 ? -4.386 34.867 71.980 1.00 28.71 585 GLY A N 1
ATOM 3446 C CA . GLY A 1 528 ? -4.597 35.911 70.988 1.00 28.09 585 GLY A CA 1
ATOM 3447 C C . GLY A 1 528 ? -3.750 35.645 69.766 1.00 32.28 585 GLY A C 1
ATOM 3448 O O . GLY A 1 528 ? -2.582 35.256 69.885 1.00 30.65 585 GLY A O 1
ATOM 3449 N N . LEU A 1 529 ? -4.336 35.858 68.586 1.00 31.16 586 LEU A N 1
ATOM 3450 C CA . LEU A 1 529 ? -3.677 35.682 67.292 1.00 32.23 586 LEU A CA 1
ATOM 3451 C C . LEU A 1 529 ? -2.363 36.496 67.150 1.00 38.10 586 LEU A C 1
ATOM 3452 O O . LEU A 1 529 ? -1.393 35.904 66.668 1.00 38.05 586 LEU A O 1
ATOM 3457 N N . PRO A 1 530 ? -2.241 37.780 67.612 1.00 34.84 587 PRO A N 1
ATOM 3458 C CA . PRO A 1 530 ? -0.943 38.477 67.483 1.00 34.60 587 PRO A CA 1
ATOM 3459 C C . PRO A 1 530 ? 0.204 37.825 68.256 1.00 38.14 587 PRO A C 1
ATOM 3460 O O . PRO A 1 530 ? 1.346 37.934 67.813 1.00 37.34 587 PRO A O 1
ATOM 3464 N N . ALA A 1 531 ? -0.094 37.133 69.391 1.00 35.10 588 ALA A N 1
ATOM 3465 C CA . ALA A 1 531 ? 0.917 36.417 70.193 1.00 34.70 588 ALA A CA 1
ATOM 3466 C C . ALA A 1 531 ? 1.413 35.188 69.432 1.00 37.90 588 ALA A C 1
ATOM 3467 O O . ALA A 1 531 ? 2.623 34.968 69.373 1.00 37.05 588 ALA A O 1
ATOM 3469 N N . VAL A 1 532 ? 0.473 34.405 68.841 1.00 34.78 589 VAL A N 1
ATOM 3470 C CA . VAL A 1 532 ? 0.737 33.195 68.045 1.00 34.37 589 VAL A CA 1
ATOM 3471 C C . VAL A 1 532 ? 1.446 33.586 66.728 1.00 38.64 589 VAL A C 1
ATOM 3472 O O . VAL A 1 532 ? 2.359 32.878 66.315 1.00 38.42 589 VAL A O 1
ATOM 3476 N N . THR A 1 533 ? 1.076 34.742 66.116 1.00 36.38 590 THR A N 1
ATOM 3477 C CA . THR A 1 533 ? 1.689 35.269 64.874 1.00 35.92 590 THR A CA 1
ATOM 3478 C C . THR A 1 533 ? 3.153 35.677 65.109 1.00 41.11 590 THR A C 1
ATOM 3479 O O . THR A 1 533 ? 3.979 35.499 64.215 1.00 41.02 590 THR A O 1
ATOM 3483 N N . GLU A 1 534 ? 3.462 36.216 66.309 1.00 38.51 591 GLU A N 1
ATOM 3484 C CA . GLU A 1 534 ? 4.805 36.635 66.718 1.00 38.61 591 GLU A CA 1
ATOM 3485 C C . GLU A 1 534 ? 5.753 35.419 66.825 1.00 40.96 591 GLU A C 1
ATOM 3486 O O . GLU A 1 534 ? 6.919 35.517 66.414 1.00 40.18 591 GLU A O 1
ATOM 3492 N N . THR A 1 535 ? 5.240 34.277 67.367 1.00 36.04 592 THR A N 1
ATOM 3493 C CA . THR A 1 535 ? 5.963 33.003 67.494 1.00 34.73 592 THR A CA 1
ATOM 3494 C C . THR A 1 535 ? 6.414 32.555 66.095 1.00 36.37 592 THR A C 1
ATOM 3495 O O . THR A 1 535 ? 7.589 32.246 65.921 1.00 36.22 592 THR A O 1
ATOM 3499 N N . TRP A 1 536 ? 5.497 32.600 65.096 1.00 31.11 593 TRP A N 1
ATOM 3500 C CA . TRP A 1 536 ? 5.768 32.268 63.690 1.00 30.31 593 TRP A CA 1
ATOM 3501 C C . TRP A 1 536 ? 6.905 33.106 63.099 1.00 30.91 593 TRP A C 1
ATOM 3502 O O . TRP A 1 536 ? 7.747 32.554 62.391 1.00 29.44 593 TRP A O 1
ATOM 3513 N N . ILE A 1 537 ? 6.923 34.434 63.392 1.00 26.73 594 ILE A N 1
ATOM 3514 C CA . ILE A 1 537 ? 7.955 35.385 62.948 1.00 26.58 594 IL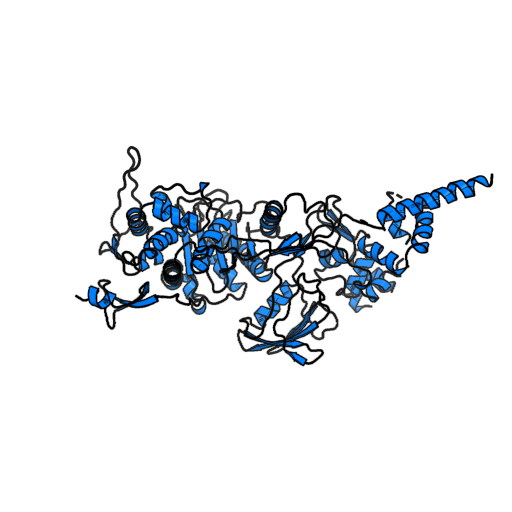E A CA 1
ATOM 3515 C C . ILE A 1 537 ? 9.317 34.931 63.475 1.00 31.68 594 ILE A C 1
ATOM 3516 O O . ILE A 1 537 ? 10.291 34.887 62.716 1.00 31.80 594 ILE A O 1
ATOM 3521 N N . LYS A 1 538 ? 9.357 34.558 64.772 1.00 27.62 595 LYS A N 1
ATOM 3522 C CA . LYS A 1 538 ? 10.536 34.059 65.477 1.00 26.22 595 LYS A CA 1
ATOM 3523 C C . LYS A 1 538 ? 10.953 32.686 64.924 1.00 29.84 595 LYS A C 1
ATOM 3524 O O . LYS A 1 538 ? 12.141 32.379 64.931 1.00 30.46 595 LYS A O 1
ATOM 3530 N N . LEU A 1 539 ? 9.985 31.860 64.460 1.00 24.37 596 LEU A N 1
ATOM 3531 C CA . LEU A 1 539 ? 10.237 30.547 63.843 1.00 22.67 596 LEU A CA 1
ATOM 3532 C C . LEU A 1 539 ? 10.851 30.690 62.426 1.00 27.45 596 LEU A C 1
ATOM 3533 O O . LEU A 1 539 ? 11.383 29.719 61.890 1.00 26.36 596 LEU A O 1
ATOM 3538 N N . GLY A 1 540 ? 10.789 31.901 61.856 1.00 24.69 597 GLY A N 1
ATOM 3539 C CA . GLY A 1 540 ? 11.421 32.244 60.581 1.00 24.97 597 GLY A CA 1
ATOM 3540 C C . GLY A 1 540 ? 10.653 32.024 59.293 1.00 30.23 597 GLY A C 1
ATOM 3541 O O . GLY A 1 540 ? 11.271 31.909 58.232 1.00 29.23 597 GLY A O 1
ATOM 3542 N N . VAL A 1 541 ? 9.308 31.982 59.370 1.00 29.21 598 VAL A N 1
ATOM 3543 C CA . VAL A 1 541 ? 8.422 31.826 58.211 1.00 29.55 598 VAL A CA 1
ATOM 3544 C C . VAL A 1 541 ? 8.243 33.195 57.524 1.00 33.57 598 VAL A C 1
ATOM 3545 O O . VAL A 1 541 ? 8.399 34.205 58.209 1.00 33.03 598 VAL A O 1
ATOM 3549 N N . PRO A 1 542 ? 7.908 33.278 56.208 1.00 30.12 599 PRO A N 1
ATOM 3550 C CA . PRO A 1 542 ? 7.737 34.601 55.577 1.00 30.14 599 PRO A CA 1
ATOM 3551 C C . PRO A 1 542 ? 6.600 35.441 56.173 1.00 34.11 599 PRO A C 1
ATOM 3552 O O . PRO A 1 542 ? 5.456 34.991 56.275 1.00 32.55 599 PRO A O 1
ATOM 3556 N N . LYS A 1 543 ? 6.950 36.672 56.585 1.00 31.49 600 LYS A N 1
ATOM 3557 C CA . LYS A 1 543 ? 6.086 37.684 57.200 1.00 31.32 600 LYS A CA 1
ATOM 3558 C C . LYS A 1 543 ? 4.861 38.021 56.352 1.00 35.01 600 LYS A C 1
ATOM 3559 O O . LYS A 1 543 ? 3.789 38.234 56.914 1.00 35.11 600 LYS A O 1
ATOM 3565 N N . ASP A 1 544 ? 5.016 38.067 55.008 1.00 30.96 601 ASP A N 1
ATOM 3566 C CA . ASP A 1 544 ? 3.943 38.393 54.059 1.00 30.66 601 ASP A CA 1
ATOM 3567 C C . ASP A 1 544 ? 2.904 37.272 53.843 1.00 33.13 601 ASP A C 1
ATOM 3568 O O . ASP A 1 544 ? 1.930 37.478 53.111 1.00 32.44 601 ASP A O 1
ATOM 3573 N N . GLN A 1 545 ? 3.115 36.099 54.479 1.00 29.09 602 GLN A N 1
ATOM 3574 C CA . GLN A 1 545 ? 2.238 34.925 54.399 1.00 28.46 602 GLN A CA 1
ATOM 3575 C C . GLN A 1 545 ? 1.370 34.766 55.648 1.00 30.35 602 GLN A C 1
ATOM 3576 O O . GLN A 1 545 ? 0.442 33.951 55.655 1.00 29.06 602 GLN A O 1
ATOM 3582 N N . LEU A 1 546 ? 1.666 35.555 56.692 1.00 27.02 603 LEU A N 1
ATOM 3583 C CA . LEU A 1 546 ? 0.947 35.527 57.959 1.00 27.90 603 LEU A CA 1
ATOM 3584 C C . LEU A 1 546 ? -0.257 36.474 57.976 1.00 34.72 603 LEU A C 1
ATOM 3585 O O . LEU A 1 546 ? -0.091 37.698 57.951 1.00 34.67 603 LEU A O 1
ATOM 3590 N N . HIS A 1 547 ? -1.471 35.899 57.970 1.00 32.46 604 HIS A N 1
ATOM 3591 C CA . HIS A 1 547 ? -2.730 36.640 58.035 1.00 32.37 604 HIS A CA 1
ATOM 3592 C C . HIS A 1 547 ? -3.363 36.261 59.383 1.00 37.86 604 HIS A C 1
ATOM 3593 O O . HIS A 1 547 ? -3.775 35.110 59.546 1.00 38.02 604 HIS A O 1
ATOM 3600 N N . PRO A 1 548 ? -3.335 37.162 60.401 1.00 35.20 605 PRO A N 1
ATOM 3601 C CA . PRO A 1 548 ? -3.815 36.775 61.740 1.00 34.95 605 PRO A CA 1
ATOM 3602 C C . PRO A 1 548 ? -5.333 36.747 61.956 1.00 39.15 605 PRO A C 1
ATOM 3603 O O . PRO A 1 548 ? -5.908 37.661 62.550 1.00 38.70 605 PRO A O 1
ATOM 3607 N N . VAL A 1 549 ? -5.969 35.654 61.508 1.00 36.01 606 VAL A N 1
ATOM 3608 C CA . VAL A 1 549 ? -7.407 35.387 61.652 1.00 35.89 606 VAL A CA 1
ATOM 3609 C C . VAL A 1 549 ? -7.604 34.071 62.441 1.00 39.59 606 VAL A C 1
ATOM 3610 O O . VAL A 1 549 ? -6.625 33.323 62.558 1.00 39.23 606 VAL A O 1
ATOM 3614 N N . PRO A 1 550 ? -8.798 33.753 63.017 1.00 35.83 607 PRO A N 1
ATOM 3615 C CA . PRO A 1 550 ? -8.928 32.493 63.780 1.00 35.53 607 PRO A CA 1
ATOM 3616 C C . PRO A 1 550 ? -8.564 31.216 63.016 1.00 39.82 607 PRO A C 1
ATOM 3617 O O . PRO A 1 550 ? -8.041 30.286 63.619 1.00 39.83 607 PRO A O 1
ATOM 3621 N N . ALA A 1 551 ? -8.776 31.201 61.690 1.00 36.82 608 ALA A N 1
ATOM 3622 C CA . ALA A 1 551 ? -8.459 30.081 60.799 1.00 36.67 608 ALA A CA 1
ATOM 3623 C C . ALA A 1 551 ? -6.950 29.751 60.737 1.00 40.77 608 ALA A C 1
ATOM 3624 O O . ALA A 1 551 ? -6.595 28.624 60.389 1.00 40.40 608 ALA A O 1
ATOM 3626 N N . MET A 1 552 ? -6.076 30.733 61.070 1.00 37.98 609 MET A N 1
ATOM 3627 C CA . MET A 1 552 ? -4.609 30.618 61.076 1.00 37.90 609 MET A CA 1
ATOM 3628 C C . MET A 1 552 ? -4.169 29.504 62.025 1.00 42.02 609 MET A C 1
ATOM 3629 O O . MET A 1 552 ? -3.282 28.718 61.675 1.00 41.99 609 MET A O 1
ATOM 3634 N N . LEU A 1 553 ? -4.828 29.425 63.205 1.00 37.85 610 LEU A N 1
ATOM 3635 C CA . LEU A 1 553 ? -4.591 28.433 64.259 1.00 37.27 610 LEU A CA 1
ATOM 3636 C C . LEU A 1 553 ? -4.774 27.009 63.749 1.00 41.17 610 LEU A C 1
ATOM 3637 O O . LEU A 1 553 ? -4.083 26.110 64.225 1.00 41.39 610 LEU A O 1
ATOM 3642 N N . LEU A 1 554 ? -5.683 26.804 62.769 1.00 37.64 611 LEU A N 1
ATOM 3643 C CA . LEU A 1 554 ? -5.948 25.479 62.199 1.00 37.45 611 LEU A CA 1
ATOM 3644 C C . LEU A 1 554 ? -5.139 25.094 60.959 1.00 41.91 611 LEU A C 1
ATOM 3645 O O . LEU A 1 554 ? -5.029 23.901 60.665 1.00 42.38 611 LEU A O 1
ATOM 3650 N N . GLY A 1 555 ? -4.569 26.078 60.263 1.00 37.74 612 GLY A N 1
ATOM 3651 C CA . GLY A 1 555 ? -3.741 25.815 59.092 1.00 36.98 612 GLY A CA 1
ATOM 3652 C C . GLY A 1 555 ? -3.962 26.684 57.876 1.00 39.63 612 GLY A C 1
ATOM 3653 O O . GLY A 1 555 ? -3.573 26.294 56.772 1.00 38.59 612 GLY A O 1
ATOM 3654 N N . ALA A 1 556 ? -4.553 27.878 58.061 1.00 35.75 613 ALA A N 1
ATOM 3655 C CA . ALA A 1 556 ? -4.763 28.815 56.963 1.00 35.23 613 ALA A CA 1
ATOM 3656 C C . ALA A 1 556 ? -3.476 29.645 56.823 1.00 38.91 613 ALA A C 1
ATOM 3657 O O . ALA A 1 556 ? -3.455 30.862 57.025 1.00 38.66 613 ALA A O 1
ATOM 3659 N N . LEU A 1 557 ? -2.385 28.935 56.509 1.00 35.05 614 LEU A N 1
ATOM 3660 C CA . LEU A 1 557 ? -1.031 29.444 56.352 1.00 34.06 614 LEU A CA 1
ATOM 3661 C C . LEU A 1 557 ? -0.382 28.627 55.236 1.00 35.17 614 LEU A C 1
ATOM 3662 O O . LEU A 1 557 ? -0.084 27.446 55.412 1.00 33.93 614 LEU A O 1
ATOM 3667 N N . ASN A 1 558 ? -0.267 29.251 54.055 1.00 30.79 615 ASN A N 1
ATOM 3668 C CA . ASN A 1 558 ? 0.271 28.671 52.828 1.00 29.17 615 ASN A CA 1
ATOM 3669 C C . ASN A 1 558 ? 1.776 28.868 52.774 1.00 28.39 615 ASN A C 1
ATOM 3670 O O . ASN A 1 558 ? 2.256 29.994 52.689 1.00 25.72 615 ASN A O 1
ATOM 3675 N N . LEU A 1 559 ? 2.517 27.759 52.901 1.00 25.04 616 LEU A N 1
ATOM 3676 C CA . LEU A 1 559 ? 3.980 27.748 52.926 1.00 24.03 616 LEU A CA 1
ATOM 3677 C C . LEU A 1 559 ? 4.547 26.672 52.007 1.00 27.69 616 LEU A C 1
ATOM 3678 O O . LEU A 1 559 ? 3.855 25.712 51.668 1.00 26.28 616 LEU A O 1
ATOM 3683 N N . THR A 1 560 ? 5.819 26.809 51.639 1.00 26.32 617 THR A N 1
ATOM 3684 C CA . THR A 1 560 ? 6.502 25.787 50.851 1.00 27.60 617 THR A CA 1
ATOM 3685 C C . THR A 1 560 ? 7.172 24.821 51.855 1.00 32.53 617 THR A C 1
ATOM 3686 O O . THR A 1 560 ? 7.390 25.228 52.999 1.00 31.98 617 THR A O 1
ATOM 3690 N N . PRO A 1 561 ? 7.521 23.564 51.484 1.00 30.86 618 PRO A N 1
ATOM 3691 C CA . PRO A 1 561 ? 8.185 22.672 52.455 1.00 31.35 618 PRO A CA 1
ATOM 3692 C C . PRO A 1 561 ? 9.480 23.225 53.073 1.00 34.70 618 PRO A C 1
ATOM 3693 O O . PRO A 1 561 ? 9.740 22.924 54.233 1.00 33.86 618 PRO A O 1
ATOM 3697 N N . ILE A 1 562 ? 10.257 24.070 52.334 1.00 31.50 619 ILE A N 1
ATOM 3698 C CA . ILE A 1 562 ? 11.492 24.692 52.854 1.00 31.21 619 ILE A CA 1
ATOM 3699 C C . ILE A 1 562 ? 11.218 25.701 54.005 1.00 33.92 619 ILE A C 1
ATOM 3700 O O . ILE A 1 562 ? 11.955 25.722 54.994 1.00 33.36 619 ILE A O 1
ATOM 3705 N N . GLU A 1 563 ? 10.127 26.487 53.884 1.00 29.18 620 GLU A N 1
ATOM 3706 C CA . GLU A 1 563 ? 9.675 27.475 54.876 1.00 28.49 620 GLU A CA 1
ATOM 3707 C C . GLU A 1 563 ? 9.152 26.789 56.134 1.00 32.85 620 GLU A C 1
ATOM 3708 O O . GLU A 1 563 ? 9.295 27.333 57.233 1.00 32.99 620 GLU A O 1
ATOM 3714 N N . VAL A 1 564 ? 8.523 25.601 55.962 1.00 27.75 621 VAL A N 1
ATOM 3715 C CA . VAL A 1 564 ? 8.037 24.744 57.038 1.00 26.47 621 VAL A CA 1
ATOM 3716 C C . VAL A 1 564 ? 9.270 24.137 57.740 1.00 26.02 621 VAL A C 1
ATOM 3717 O O . VAL A 1 564 ? 9.293 24.060 58.980 1.00 24.02 621 VAL A O 1
ATOM 3721 N N . ALA A 1 565 ? 10.307 23.750 56.947 1.00 22.36 622 ALA A N 1
ATOM 3722 C CA . ALA A 1 565 ? 11.571 23.177 57.462 1.00 22.20 622 ALA A CA 1
ATOM 3723 C C . ALA A 1 565 ? 12.305 24.152 58.358 1.00 26.05 622 ALA A C 1
ATOM 3724 O O . ALA A 1 565 ? 12.870 23.723 59.359 1.00 26.02 622 ALA A O 1
ATOM 3726 N N . GLN A 1 566 ? 12.237 25.464 58.039 1.00 22.77 623 GLN A N 1
ATOM 3727 C CA . GLN A 1 566 ? 12.838 26.542 58.825 1.00 22.26 623 GLN A CA 1
ATOM 3728 C C . GLN A 1 566 ? 12.136 26.656 60.197 1.00 26.71 623 GLN A C 1
ATOM 3729 O O . GLN A 1 566 ? 12.817 26.742 61.223 1.00 26.40 623 GLN A O 1
ATOM 3735 N N . ALA A 1 567 ? 10.786 26.646 60.197 1.00 23.29 624 ALA A N 1
ATOM 3736 C CA . ALA A 1 567 ? 9.922 26.760 61.376 1.00 23.72 624 ALA A CA 1
ATOM 3737 C C . ALA A 1 567 ? 10.135 25.618 62.360 1.00 28.59 624 ALA A C 1
ATOM 3738 O O . ALA A 1 567 ? 10.268 25.859 63.564 1.00 28.34 624 ALA A O 1
ATOM 3740 N N . PHE A 1 568 ? 10.176 24.383 61.841 1.00 25.20 625 PHE A N 1
ATOM 3741 C CA . PHE A 1 568 ? 10.405 23.177 62.631 1.00 24.46 625 PHE A CA 1
ATOM 3742 C C . PHE A 1 568 ? 11.836 23.016 63.124 1.00 30.52 625 PHE A C 1
ATOM 3743 O O . PHE A 1 568 ? 12.019 22.436 64.194 1.00 31.64 625 PHE A O 1
ATOM 3751 N N . GLN A 1 569 ? 12.844 23.542 62.379 1.00 27.40 626 GLN A N 1
ATOM 3752 C CA . GLN A 1 569 ? 14.269 23.502 62.769 1.00 27.67 626 GLN A CA 1
ATOM 3753 C C . GLN A 1 569 ? 14.459 24.318 64.058 1.00 32.99 626 GLN A C 1
ATOM 3754 O O . GLN A 1 569 ? 15.160 23.866 64.966 1.00 33.02 626 GLN A O 1
ATOM 3760 N N . THR A 1 570 ? 13.824 25.519 64.118 1.00 29.78 627 THR A N 1
ATOM 3761 C CA . THR A 1 570 ? 13.824 26.450 65.255 1.00 28.97 627 THR A CA 1
ATOM 3762 C C . THR A 1 570 ? 13.354 25.757 66.553 1.00 32.10 627 THR A C 1
ATOM 3763 O O . THR A 1 570 ? 13.984 25.952 67.596 1.00 30.64 627 THR A O 1
ATOM 3767 N N . ILE A 1 571 ? 12.287 24.920 66.482 1.00 28.94 628 ILE A N 1
ATOM 3768 C CA . ILE A 1 571 ? 11.771 24.172 67.648 1.00 28.54 628 ILE A CA 1
ATOM 3769 C C . ILE A 1 571 ? 12.727 23.017 67.976 1.00 31.86 628 ILE A C 1
ATOM 3770 O O . ILE A 1 571 ? 13.023 22.774 69.149 1.00 32.15 628 ILE A O 1
ATOM 3775 N N . ALA A 1 572 ? 13.187 22.305 66.930 1.00 27.34 629 ALA A N 1
ATOM 3776 C CA . ALA A 1 572 ? 14.080 21.151 67.028 1.00 26.70 629 ALA A CA 1
ATOM 3777 C C . ALA A 1 572 ? 15.458 21.431 67.601 1.00 28.03 629 ALA A C 1
ATOM 3778 O O . ALA A 1 572 ? 15.992 20.559 68.285 1.00 27.12 629 ALA A O 1
ATOM 3780 N N . SER A 1 573 ? 16.053 22.623 67.326 1.00 23.58 630 SER A N 1
ATOM 3781 C CA . SER A 1 573 ? 17.387 22.968 67.845 1.00 23.18 630 SER A CA 1
ATOM 3782 C C . SER A 1 573 ? 17.396 23.261 69.360 1.00 27.09 630 SER A C 1
ATOM 3783 O O . SER A 1 573 ? 18.469 23.352 69.962 1.00 27.60 630 SER A O 1
ATOM 3786 N N . GLY A 1 574 ? 16.212 23.424 69.941 1.00 22.26 631 GLY A N 1
ATOM 3787 C CA . GLY A 1 574 ? 16.027 23.769 71.344 1.00 21.53 631 GLY A CA 1
ATOM 3788 C C . GLY A 1 574 ? 15.635 25.227 71.516 1.00 24.24 631 GLY A C 1
ATOM 3789 O O . GLY A 1 574 ? 15.793 25.790 72.599 1.00 23.31 631 GLY A O 1
ATOM 3790 N N . GLY A 1 575 ? 15.114 25.832 70.448 1.00 19.78 632 GLY A N 1
ATOM 3791 C CA . GLY A 1 575 ? 14.674 27.219 70.457 1.00 20.10 632 GLY A CA 1
ATOM 3792 C C . GLY A 1 575 ? 15.679 28.207 69.889 1.00 25.76 632 GLY A C 1
ATOM 3793 O O . GLY A 1 575 ? 15.759 29.333 70.378 1.00 25.52 632 GLY A O 1
ATOM 3794 N N . ASN A 1 576 ? 16.442 27.795 68.848 1.00 22.87 633 ASN A N 1
ATOM 3795 C CA . ASN A 1 576 ? 17.425 28.622 68.154 1.00 23.36 633 ASN A CA 1
ATOM 3796 C C . ASN A 1 576 ? 17.129 28.587 66.656 1.00 29.32 633 ASN A C 1
ATOM 3797 O O . ASN A 1 576 ? 17.154 27.518 66.039 1.00 29.94 633 ASN A O 1
ATOM 3802 N N . ARG A 1 577 ? 16.811 29.752 66.088 1.00 25.98 634 ARG A N 1
ATOM 3803 C CA . ARG A 1 577 ? 16.514 29.901 64.668 1.00 25.72 634 ARG A CA 1
ATOM 3804 C C . ARG A 1 577 ? 17.817 30.025 63.886 1.00 27.53 634 ARG A C 1
ATOM 3805 O O . ARG A 1 577 ? 18.473 31.070 63.928 1.00 26.73 634 ARG A O 1
ATOM 3813 N N . ALA A 1 578 ? 18.209 28.934 63.211 1.00 23.04 635 ALA A N 1
ATOM 3814 C CA . ALA A 1 578 ? 19.403 28.911 62.377 1.00 22.71 635 ALA A CA 1
ATOM 3815 C C . ALA A 1 578 ? 18.943 29.057 60.912 1.00 27.04 635 ALA A C 1
ATOM 3816 O O . ALA A 1 578 ? 18.354 28.119 60.357 1.00 26.54 635 ALA A O 1
ATOM 3818 N N . PRO A 1 579 ? 19.094 30.255 60.303 1.00 23.97 636 PRO A N 1
ATOM 3819 C CA . PRO A 1 579 ? 18.629 30.433 58.916 1.00 24.05 636 PRO A CA 1
ATOM 3820 C C . PRO A 1 579 ? 19.237 29.389 57.973 1.00 30.08 636 PRO A C 1
ATOM 3821 O O . PRO A 1 579 ? 20.455 29.241 57.918 1.00 29.41 636 PRO A O 1
ATOM 3825 N N . LEU A 1 580 ? 18.364 28.606 57.317 1.00 29.43 637 LEU A N 1
ATOM 3826 C CA . LEU A 1 580 ? 18.703 27.518 56.395 1.00 30.43 637 LEU A CA 1
ATOM 3827 C C . LEU A 1 580 ? 19.670 27.949 55.301 1.00 37.14 637 LEU A C 1
ATOM 3828 O O . LEU A 1 580 ? 19.517 29.025 54.717 1.00 36.91 637 LEU A O 1
ATOM 3833 N N . SER A 1 581 ? 20.690 27.118 55.054 1.00 35.41 638 SER A N 1
ATOM 3834 C CA . SER A 1 581 ? 21.708 27.409 54.063 1.00 35.87 638 SER A CA 1
ATOM 3835 C C . SER A 1 581 ? 22.119 26.187 53.285 1.00 41.95 638 SER A C 1
ATOM 3836 O O . SER A 1 581 ? 22.131 25.079 53.819 1.00 41.54 638 SER A O 1
ATOM 3839 N N . ALA A 1 582 ? 22.454 26.401 52.012 1.00 40.74 639 ALA A N 1
ATOM 3840 C CA . ALA A 1 582 ? 22.953 25.386 51.100 1.00 41.65 639 ALA A CA 1
ATOM 3841 C C . ALA A 1 582 ? 24.460 25.566 50.923 1.00 47.95 639 ALA A C 1
ATOM 3842 O O . ALA A 1 582 ? 25.137 24.609 50.567 1.00 48.02 639 ALA A O 1
ATOM 3844 N N . LEU A 1 583 ? 24.990 26.778 51.200 1.00 46.12 640 LEU A N 1
ATOM 3845 C CA . LEU A 1 583 ? 26.403 27.126 51.006 1.00 46.53 640 LEU A CA 1
ATOM 3846 C C . LEU A 1 583 ? 27.277 27.106 52.251 1.00 50.85 640 LEU A C 1
ATOM 3847 O O . LEU A 1 583 ? 26.982 27.792 53.231 1.00 50.60 640 LEU A O 1
ATOM 3852 N N . ARG A 1 584 ? 28.399 26.376 52.173 1.00 47.95 641 ARG A N 1
ATOM 3853 C CA . ARG A 1 584 ? 29.403 26.308 53.232 1.00 48.08 641 ARG A CA 1
ATOM 3854 C C . ARG A 1 584 ? 30.523 27.304 52.898 1.00 52.70 641 ARG A C 1
ATOM 3855 O O . ARG A 1 584 ? 30.917 28.082 53.766 1.00 52.52 641 ARG A O 1
ATOM 3863 N N . SER A 1 585 ? 31.034 27.277 51.641 1.00 49.10 642 SER A N 1
ATOM 3864 C CA . SER A 1 585 ? 32.098 28.169 51.168 1.00 48.86 642 SER A CA 1
ATOM 3865 C C . SER A 1 585 ? 32.170 28.301 49.640 1.00 53.50 642 SER A C 1
ATOM 3866 O O . SER A 1 585 ? 31.682 27.435 48.907 1.00 52.61 642 SER A O 1
ATOM 3869 N N . VAL A 1 586 ? 32.768 29.421 49.172 1.00 50.96 643 VAL A N 1
ATOM 3870 C CA . VAL A 1 586 ? 33.014 29.753 47.765 1.00 50.91 643 VAL A CA 1
ATOM 3871 C C . VAL A 1 586 ? 34.496 30.127 47.704 1.00 56.35 643 VAL A C 1
ATOM 3872 O O . VAL A 1 586 ? 34.908 31.090 48.353 1.00 56.08 643 VAL A O 1
ATOM 3876 N N . ILE A 1 587 ? 35.304 29.321 46.988 1.00 54.13 644 ILE A N 1
ATOM 3877 C CA . ILE A 1 587 ? 36.758 29.502 46.877 1.00 54.35 644 ILE A CA 1
ATOM 3878 C C . ILE A 1 587 ? 37.179 29.740 45.424 1.00 59.02 644 ILE A C 1
ATOM 3879 O O . ILE A 1 587 ? 36.700 29.055 44.519 1.00 57.93 644 ILE A O 1
ATOM 3884 N N . ALA A 1 588 ? 38.089 30.711 45.212 1.00 57.18 645 ALA A N 1
ATOM 3885 C CA . ALA A 1 588 ? 38.659 31.046 43.905 1.00 57.68 645 ALA A CA 1
ATOM 3886 C C . ALA A 1 588 ? 39.752 30.026 43.535 1.00 62.79 645 ALA A C 1
ATOM 3887 O O . ALA A 1 588 ? 40.210 29.280 44.407 1.00 62.19 645 ALA A O 1
ATOM 3889 N N . GLU A 1 589 ? 40.166 29.994 42.245 1.00 60.40 646 GLU A N 1
ATOM 3890 C CA . GLU A 1 589 ? 41.209 29.086 41.743 1.00 60.60 646 GLU A CA 1
ATOM 3891 C C . GLU A 1 589 ? 42.566 29.305 42.431 1.00 65.04 646 GLU A C 1
ATOM 3892 O O . GLU A 1 589 ? 43.294 28.339 42.665 1.00 64.65 646 GLU A O 1
ATOM 3898 N N . ASP A 1 590 ? 42.862 30.568 42.810 1.00 61.88 647 ASP A N 1
ATOM 3899 C CA . ASP A 1 590 ? 44.085 30.983 43.507 1.00 61.68 647 ASP A CA 1
ATOM 3900 C C . ASP A 1 590 ? 43.999 30.779 45.040 1.00 64.87 647 ASP A C 1
ATOM 3901 O O . ASP A 1 590 ? 44.816 31.325 45.786 1.00 64.58 647 ASP A O 1
ATOM 3906 N N . GLY A 1 591 ? 43.017 29.987 45.475 1.00 60.61 648 GLY A N 1
ATOM 3907 C CA . GLY A 1 591 ? 42.769 29.655 46.876 1.00 59.97 648 GLY A CA 1
ATOM 3908 C C . GLY A 1 591 ? 42.160 30.762 47.719 1.00 62.61 648 GLY A C 1
ATOM 3909 O O . GLY A 1 591 ? 42.061 30.608 48.939 1.00 61.96 648 GLY A O 1
ATOM 3910 N N . LYS A 1 592 ? 41.738 31.879 47.088 1.00 58.63 649 LYS A N 1
ATOM 3911 C CA . LYS A 1 592 ? 41.146 33.025 47.784 1.00 57.98 649 LYS A CA 1
ATOM 3912 C C . LYS A 1 592 ? 39.712 32.738 48.246 1.00 60.26 649 LYS A C 1
ATOM 3913 O O . LYS A 1 592 ? 38.876 32.304 47.449 1.00 59.60 649 LYS A O 1
ATOM 3919 N N . VAL A 1 593 ? 39.438 32.994 49.539 1.00 55.68 650 VAL A N 1
ATOM 3920 C CA . VAL A 1 593 ? 38.124 32.787 50.146 1.00 55.17 650 VAL A CA 1
ATOM 3921 C C . VAL A 1 593 ? 37.205 33.933 49.726 1.00 58.51 650 VAL A C 1
ATOM 3922 O O . VAL A 1 593 ? 37.351 35.055 50.217 1.00 58.40 650 VAL A O 1
ATOM 3926 N N . LEU A 1 594 ? 36.281 33.650 48.792 1.00 54.25 651 LEU A N 1
ATOM 3927 C CA . LEU A 1 594 ? 35.311 34.628 48.291 1.00 53.61 651 LEU A CA 1
ATOM 3928 C C . LEU A 1 594 ? 34.158 34.759 49.283 1.00 57.20 651 LEU A C 1
ATOM 3929 O O . LEU A 1 594 ? 33.719 35.873 49.564 1.00 56.87 651 LEU A O 1
ATOM 3934 N N . TYR A 1 595 ? 33.681 33.616 49.816 1.00 53.39 652 TYR A N 1
ATOM 3935 C CA . TYR A 1 595 ? 32.608 33.542 50.808 1.00 53.12 652 TYR A CA 1
ATOM 3936 C C . TYR A 1 595 ? 32.845 32.397 51.797 1.00 56.28 652 TYR A C 1
ATOM 3937 O O . TYR A 1 595 ? 33.200 31.290 51.388 1.00 55.57 652 TYR A O 1
ATOM 3946 N N . GLN A 1 596 ? 32.621 32.667 53.093 1.00 52.48 653 GLN A N 1
ATOM 3947 C CA . GLN A 1 596 ? 32.768 31.704 54.178 1.00 52.35 653 GLN A CA 1
ATOM 3948 C C . GLN A 1 596 ? 31.560 31.780 55.118 1.00 56.75 653 GLN A C 1
ATOM 3949 O O . GLN A 1 596 ? 31.222 32.859 55.610 1.00 55.87 653 GLN A O 1
ATOM 3955 N N . SER A 1 597 ? 30.920 30.627 55.365 1.00 54.26 654 SER A N 1
ATOM 3956 C CA . SER A 1 597 ? 29.779 30.520 56.266 1.00 54.72 654 SER A CA 1
ATOM 3957 C C . SER A 1 597 ? 30.259 30.515 57.721 1.00 59.65 654 SER A C 1
ATOM 3958 O O . SER A 1 597 ? 31.317 29.956 58.041 1.00 59.65 654 SER A O 1
ATOM 3961 N N . PHE A 1 598 ? 29.470 31.153 58.591 1.00 56.19 655 PHE A N 1
ATOM 3962 C CA . PHE A 1 598 ? 29.701 31.264 60.030 1.00 56.00 655 PHE A CA 1
ATOM 3963 C C . PHE A 1 598 ? 28.358 31.054 60.760 1.00 59.53 655 PHE A C 1
ATOM 3964 O O . PHE A 1 598 ? 27.319 31.437 60.208 1.00 59.30 655 PHE A O 1
ATOM 3972 N N . PRO A 1 599 ? 28.323 30.484 61.987 1.00 55.78 656 PRO A N 1
ATOM 3973 C CA . PRO A 1 599 ? 27.028 30.309 62.659 1.00 55.82 656 PRO A CA 1
ATOM 3974 C C . PRO A 1 599 ? 26.370 31.647 63.005 1.00 59.48 656 PRO A C 1
ATOM 3975 O O . PRO A 1 599 ? 27.036 32.566 63.493 1.00 60.02 656 PRO A O 1
ATOM 3979 N N . GLN A 1 600 ? 25.080 31.773 62.663 1.00 53.76 657 GLN A N 1
ATOM 3980 C CA . GLN A 1 600 ? 24.269 32.964 62.913 1.00 52.24 657 GLN A CA 1
ATOM 3981 C C . GLN A 1 600 ? 22.892 32.581 63.476 1.00 52.61 657 GLN A C 1
ATOM 3982 O O . GLN A 1 600 ? 21.857 33.118 63.064 1.00 52.03 657 GLN A O 1
ATOM 3988 N N . ALA A 1 601 ? 22.902 31.635 64.432 1.00 46.60 658 ALA A N 1
ATOM 3989 C CA . ALA A 1 601 ? 21.712 31.155 65.126 1.00 45.22 658 ALA A CA 1
ATOM 3990 C C . ALA A 1 601 ? 21.200 32.265 66.034 1.00 46.39 658 ALA A C 1
ATOM 3991 O O . ALA A 1 601 ? 21.998 33.015 66.605 1.00 45.59 658 ALA A O 1
ATOM 3993 N N . GLU A 1 602 ? 19.874 32.386 66.139 1.00 41.10 659 GLU A N 1
ATOM 3994 C CA . GLU A 1 602 ? 19.248 33.398 66.976 1.00 39.82 659 GLU A CA 1
ATOM 3995 C C . GLU A 1 602 ? 18.250 32.746 67.910 1.00 40.06 659 GLU A C 1
ATOM 3996 O O . GLU A 1 602 ? 17.428 31.946 67.469 1.00 38.80 659 GLU A O 1
ATOM 4002 N N . ARG A 1 603 ? 18.329 33.091 69.203 1.00 35.12 660 ARG A N 1
ATOM 4003 C CA . ARG A 1 603 ? 17.419 32.615 70.236 1.00 34.13 660 ARG A CA 1
ATOM 4004 C C . ARG A 1 603 ? 16.028 33.229 69.965 1.00 36.55 660 ARG A C 1
ATOM 4005 O O . ARG A 1 603 ? 15.813 34.423 70.186 1.00 36.83 660 ARG A O 1
ATOM 4013 N N . ALA A 1 604 ? 15.118 32.414 69.410 1.00 30.65 661 ALA A N 1
ATOM 4014 C CA . ALA A 1 604 ? 13.779 32.831 69.020 1.00 29.40 661 ALA A CA 1
ATOM 4015 C C . ALA A 1 604 ? 12.735 32.601 70.106 1.00 31.18 661 ALA A C 1
ATOM 4016 O O . ALA A 1 604 ? 12.008 33.535 70.451 1.00 30.97 661 ALA A O 1
ATOM 4018 N N . VAL A 1 605 ? 12.644 31.364 70.623 1.00 25.38 662 VAL A N 1
ATOM 4019 C CA . VAL A 1 605 ? 11.703 30.987 71.676 1.00 24.28 662 VAL A CA 1
ATOM 4020 C C . VAL A 1 605 ? 12.509 30.421 72.865 1.00 27.57 662 VAL A C 1
ATOM 4021 O O . VAL A 1 605 ? 13.651 30.005 72.651 1.00 25.56 662 VAL A O 1
ATOM 4025 N N . PRO A 1 606 ? 11.979 30.372 74.113 1.00 24.26 663 PRO A N 1
ATOM 4026 C CA . PRO A 1 606 ? 12.794 29.808 75.202 1.00 23.57 663 PRO A CA 1
ATOM 4027 C C . PRO A 1 606 ? 13.017 28.309 75.036 1.00 26.80 663 PRO A C 1
ATOM 4028 O O . PRO A 1 606 ? 12.145 27.600 74.510 1.00 26.00 663 PRO A O 1
ATOM 4032 N N . ALA A 1 607 ? 14.206 27.844 75.466 1.00 22.87 664 ALA A N 1
ATOM 4033 C CA . ALA A 1 607 ? 14.672 26.450 75.412 1.00 22.43 664 ALA A CA 1
ATOM 4034 C C . ALA A 1 607 ? 13.725 25.450 76.076 1.00 25.36 664 ALA A C 1
ATOM 4035 O O . ALA A 1 607 ? 13.574 24.331 75.585 1.00 26.16 664 ALA A O 1
ATOM 4037 N N . GLN A 1 608 ? 13.085 25.865 77.175 1.00 21.01 665 GLN A N 1
ATOM 4038 C CA . GLN A 1 608 ? 12.158 25.055 77.959 1.00 20.73 665 GLN A CA 1
ATOM 4039 C C . GLN A 1 608 ? 10.841 24.827 77.231 1.00 26.91 665 GLN A C 1
ATOM 4040 O O . GLN A 1 608 ? 10.377 23.690 77.177 1.00 27.12 665 GLN A O 1
ATOM 4046 N N . ALA A 1 609 ? 10.274 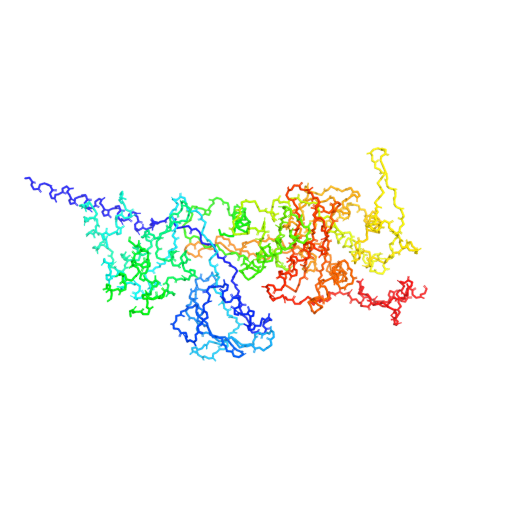25.891 76.618 1.00 23.59 666 ALA A N 1
ATOM 4047 C CA . ALA A 1 609 ? 9.038 25.813 75.830 1.00 22.67 666 ALA A CA 1
ATOM 4048 C C . ALA A 1 609 ? 9.241 24.931 74.613 1.00 25.99 666 ALA A C 1
ATOM 4049 O O . ALA A 1 609 ? 8.362 24.127 74.305 1.00 24.89 666 ALA A O 1
ATOM 4051 N N . ALA A 1 610 ? 10.400 25.068 73.932 1.00 23.06 667 ALA A N 1
ATOM 4052 C CA . ALA A 1 610 ? 10.784 24.263 72.767 1.00 23.17 667 ALA A CA 1
ATOM 4053 C C . ALA A 1 610 ? 10.947 22.763 73.159 1.00 28.46 667 ALA A C 1
ATOM 4054 O O . ALA A 1 610 ? 10.518 21.892 72.399 1.00 27.64 667 ALA A O 1
ATOM 4056 N N . TYR A 1 611 ? 11.534 22.476 74.354 1.00 25.60 668 TYR A N 1
ATOM 4057 C CA . TYR A 1 611 ? 11.708 21.113 74.872 1.00 25.35 668 TYR A CA 1
ATOM 4058 C C . TYR A 1 611 ? 10.344 20.463 75.161 1.00 28.92 668 TYR A C 1
ATOM 4059 O O . TYR A 1 611 ? 10.116 19.313 74.769 1.00 28.98 668 TYR A O 1
ATOM 4068 N N . LEU A 1 612 ? 9.470 21.193 75.879 1.00 24.34 669 LEU A N 1
ATOM 4069 C CA . LEU A 1 612 ? 8.126 20.752 76.274 1.00 23.68 669 LEU A CA 1
ATOM 4070 C C . LEU A 1 612 ? 7.229 20.432 75.066 1.00 27.08 669 LEU A C 1
ATOM 4071 O O . LEU A 1 612 ? 6.432 19.500 75.137 1.00 27.19 669 LEU A O 1
ATOM 4076 N N . THR A 1 613 ? 7.401 21.184 73.958 1.00 22.42 670 THR A N 1
ATOM 4077 C CA . THR A 1 613 ? 6.715 21.027 72.668 1.00 21.24 670 THR A CA 1
ATOM 4078 C C . THR A 1 613 ? 7.270 19.777 71.956 1.00 23.21 670 THR A C 1
ATOM 4079 O O . THR A 1 613 ? 6.486 18.992 71.432 1.00 22.40 670 THR A O 1
ATOM 4083 N N . LEU A 1 614 ? 8.615 19.585 71.980 1.00 19.71 671 LEU A N 1
ATOM 4084 C CA . LEU A 1 614 ? 9.347 18.448 71.394 1.00 19.22 671 LEU A CA 1
ATOM 4085 C C . LEU A 1 614 ? 8.991 17.122 72.094 1.00 25.19 671 LEU A C 1
ATOM 4086 O O . LEU A 1 614 ? 8.794 16.106 71.424 1.00 24.50 671 LEU A O 1
ATOM 4091 N N . TRP A 1 615 ? 8.904 17.147 73.437 1.00 23.36 672 TRP A N 1
ATOM 4092 C CA . TRP A 1 615 ? 8.533 16.010 74.277 1.00 24.51 672 TRP A CA 1
ATOM 4093 C C . TRP A 1 615 ? 7.079 15.624 73.974 1.00 27.68 672 TRP A C 1
ATOM 4094 O O . TRP A 1 615 ? 6.763 14.439 73.979 1.00 26.72 672 TRP A O 1
ATOM 4105 N N . THR A 1 616 ? 6.206 16.633 73.722 1.00 24.21 673 THR A N 1
ATOM 4106 C CA . THR A 1 616 ? 4.794 16.463 73.348 1.00 24.38 673 THR A CA 1
ATOM 4107 C C . THR A 1 616 ? 4.712 15.901 71.916 1.00 27.14 673 THR A C 1
ATOM 4108 O O . THR A 1 616 ? 3.869 15.040 71.646 1.00 26.50 673 THR A O 1
ATOM 4112 N N . MET A 1 617 ? 5.629 16.342 71.030 1.00 22.19 674 MET A N 1
ATOM 4113 C CA . MET A 1 617 ? 5.750 15.833 69.660 1.00 21.80 674 MET A CA 1
ATOM 4114 C C . MET A 1 617 ? 6.248 14.361 69.651 1.00 27.18 674 MET A C 1
ATOM 4115 O O . MET A 1 617 ? 6.060 13.648 68.661 1.00 27.86 674 MET A O 1
ATOM 4120 N N . GLN A 1 618 ? 6.860 13.908 70.758 1.00 22.50 675 GLN A N 1
ATOM 4121 C CA . GLN A 1 618 ? 7.312 12.522 70.879 1.00 22.95 675 GLN A CA 1
ATOM 4122 C C . GLN A 1 618 ? 6.110 11.649 71.197 1.00 29.78 675 GLN A C 1
ATOM 4123 O O . GLN A 1 618 ? 6.087 10.474 70.832 1.00 30.23 675 GLN A O 1
ATOM 4129 N N . GLN A 1 619 ? 5.100 12.250 71.856 1.00 27.37 676 GLN A N 1
ATOM 4130 C CA . GLN A 1 619 ? 3.847 11.621 72.248 1.00 27.45 676 GLN A CA 1
ATOM 4131 C C . GLN A 1 619 ? 2.942 11.386 71.057 1.00 30.99 676 GLN A C 1
ATOM 4132 O O . GLN A 1 619 ? 2.244 10.379 71.039 1.00 31.33 676 GLN A O 1
ATOM 4138 N N . VAL A 1 620 ? 2.960 12.293 70.056 1.00 27.00 677 VAL A N 1
ATOM 4139 C CA . VAL A 1 620 ? 2.167 12.143 68.825 1.00 26.02 677 VAL A CA 1
ATOM 4140 C C . VAL A 1 620 ? 2.642 10.910 68.048 1.00 29.12 677 VAL A C 1
ATOM 4141 O O . VAL A 1 620 ? 1.820 10.121 67.593 1.00 27.86 677 VAL A O 1
ATOM 4145 N N . VAL A 1 621 ? 3.971 10.721 67.975 1.00 27.06 678 VAL A N 1
ATOM 4146 C CA . VAL A 1 621 ? 4.628 9.610 67.285 1.00 27.25 678 VAL A CA 1
ATOM 4147 C C . VAL A 1 621 ? 4.430 8.295 68.036 1.00 31.09 678 VAL A C 1
ATOM 4148 O O . VAL A 1 621 ? 4.216 7.261 67.411 1.00 30.52 678 VAL A O 1
ATOM 4152 N N . GLN A 1 622 ? 4.465 8.335 69.367 1.00 28.63 679 GLN A N 1
ATOM 4153 C CA . GLN A 1 622 ? 4.327 7.133 70.179 1.00 28.73 679 GLN A CA 1
ATOM 4154 C C . GLN A 1 622 ? 2.886 6.692 70.464 1.00 33.41 679 GLN A C 1
ATOM 4155 O O . GLN A 1 622 ? 2.613 5.484 70.438 1.00 33.00 679 GLN A O 1
ATOM 4161 N N . ARG A 1 623 ? 1.987 7.646 70.785 1.00 29.98 680 ARG A N 1
ATOM 4162 C CA . ARG A 1 623 ? 0.610 7.324 71.177 1.00 30.22 680 ARG A CA 1
ATOM 4163 C C . ARG A 1 623 ? -0.531 8.080 70.463 1.00 35.76 680 ARG A C 1
ATOM 4164 O O . ARG A 1 623 ? -1.687 7.667 70.588 1.00 34.57 680 ARG A O 1
ATOM 4172 N N . GLY A 1 624 ? -0.200 9.161 69.751 1.00 34.61 681 GLY A N 1
ATOM 4173 C CA . GLY A 1 624 ? -1.161 9.994 69.023 1.00 35.53 681 GLY A CA 1
ATOM 4174 C C . GLY A 1 624 ? -1.251 9.698 67.537 1.00 42.17 681 GLY A C 1
ATOM 4175 O O . GLY A 1 624 ? -1.054 8.555 67.127 1.00 43.58 681 GLY A O 1
ATOM 4176 N N . THR A 1 625 ? -1.520 10.731 66.716 1.00 38.86 682 THR A N 1
ATOM 4177 C CA . THR A 1 625 ? -1.678 10.665 65.248 1.00 38.59 682 THR A CA 1
ATOM 4178 C C . THR A 1 625 ? -0.579 9.928 64.454 1.00 43.55 682 THR A C 1
ATOM 4179 O O . THR A 1 625 ? -0.883 9.324 63.420 1.00 44.06 682 THR A O 1
ATOM 4183 N N . GLY A 1 626 ? 0.667 10.011 64.915 1.00 39.16 683 GLY A N 1
ATOM 4184 C CA . GLY A 1 626 ? 1.798 9.369 64.258 1.00 38.88 683 GLY A CA 1
ATOM 4185 C C . GLY A 1 626 ? 2.214 8.045 64.870 1.00 42.73 683 GLY A C 1
ATOM 4186 O O . GLY A 1 626 ? 3.369 7.636 64.714 1.00 41.96 683 GLY A O 1
ATOM 4187 N N . ARG A 1 627 ? 1.267 7.357 65.557 1.00 39.03 684 ARG A N 1
ATOM 4188 C CA . ARG A 1 627 ? 1.487 6.075 66.241 1.00 38.79 684 ARG A CA 1
ATOM 4189 C C . ARG A 1 627 ? 2.045 4.925 65.400 1.00 43.28 684 ARG A C 1
ATOM 4190 O O . ARG A 1 627 ? 2.754 4.077 65.952 1.00 42.83 684 ARG A O 1
ATOM 4198 N N . GLN A 1 628 ? 1.747 4.897 64.080 1.00 40.30 685 GLN A N 1
ATOM 4199 C CA . GLN A 1 628 ? 2.267 3.852 63.197 1.00 40.35 685 GLN A CA 1
ATOM 4200 C C . GLN A 1 628 ? 3.780 3.909 62.982 1.00 43.83 685 GLN A C 1
ATOM 4201 O O . GLN A 1 628 ? 4.389 2.866 62.747 1.00 43.79 685 GLN A O 1
ATOM 4207 N N . LEU A 1 629 ? 4.391 5.107 63.128 1.00 40.18 686 LEU A N 1
ATOM 4208 C CA . LEU A 1 629 ? 5.840 5.310 63.021 1.00 39.88 686 LEU A CA 1
ATOM 4209 C C . LEU A 1 629 ? 6.504 4.856 64.316 1.00 41.74 686 LEU A C 1
ATOM 4210 O O . LEU A 1 629 ? 7.502 4.142 64.274 1.00 40.85 686 LEU A O 1
ATOM 4215 N N . GLY A 1 630 ? 5.924 5.278 65.443 1.00 38.54 687 GLY A N 1
ATOM 4216 C CA . GLY A 1 630 ? 6.372 4.962 66.797 1.00 38.64 687 GLY A CA 1
ATOM 4217 C C . GLY A 1 630 ? 6.418 3.485 67.119 1.00 42.94 687 GLY A C 1
ATOM 4218 O O . GLY A 1 630 ? 7.235 3.075 67.942 1.00 42.86 687 GLY A O 1
ATOM 4219 N N . ALA A 1 631 ? 5.543 2.674 66.477 1.00 39.16 688 ALA A N 1
ATOM 4220 C CA . ALA A 1 631 ? 5.509 1.215 66.644 1.00 38.72 688 ALA A CA 1
ATOM 4221 C C . ALA A 1 631 ? 6.636 0.547 65.827 1.00 42.56 688 ALA A C 1
ATOM 4222 O O . ALA A 1 631 ? 7.184 -0.468 66.268 1.00 43.50 688 ALA A O 1
ATOM 4224 N N . LYS A 1 632 ? 6.974 1.124 64.644 1.00 37.12 689 LYS A N 1
ATOM 4225 C CA . LYS A 1 632 ? 8.017 0.662 63.716 1.00 36.12 689 LYS A CA 1
ATOM 4226 C C . LYS A 1 632 ? 9.417 1.057 64.173 1.00 37.76 689 LYS A C 1
ATOM 4227 O O . LYS A 1 632 ? 10.350 0.264 64.022 1.00 36.32 689 LYS A O 1
ATOM 4233 N N . TYR A 1 633 ? 9.565 2.278 64.726 1.00 33.58 690 TYR A N 1
ATOM 4234 C CA . TYR A 1 633 ? 10.853 2.782 65.217 1.00 33.21 690 TYR A CA 1
ATOM 4235 C C . TYR A 1 633 ? 10.792 3.281 66.702 1.00 35.60 690 TYR A C 1
ATOM 4236 O O . TYR A 1 633 ? 11.102 4.448 66.961 1.00 35.25 690 TYR A O 1
ATOM 4245 N N . PRO A 1 634 ? 10.416 2.439 67.697 1.00 31.28 691 PRO A N 1
ATOM 4246 C CA . PRO A 1 634 ? 10.324 2.945 69.084 1.00 30.89 691 PRO A CA 1
ATOM 4247 C C . PRO A 1 634 ? 11.605 3.456 69.744 1.00 33.97 691 PRO A C 1
ATOM 4248 O O . PRO A 1 634 ? 11.515 4.363 70.570 1.00 33.92 691 PRO A O 1
ATOM 4252 N N . ASN A 1 635 ? 12.781 2.913 69.370 1.00 29.06 692 ASN A N 1
ATOM 4253 C CA . ASN A 1 635 ? 14.068 3.322 69.934 1.00 28.16 692 ASN A CA 1
ATOM 4254 C C . ASN A 1 635 ? 14.617 4.660 69.428 1.00 30.66 692 ASN A C 1
ATOM 4255 O O . ASN A 1 635 ? 15.492 5.244 70.079 1.00 30.52 692 ASN A O 1
ATOM 4260 N N . LEU A 1 636 ? 14.095 5.159 68.286 1.00 25.64 693 LEU A N 1
ATOM 4261 C CA . LEU A 1 636 ? 14.499 6.437 67.695 1.00 23.82 693 LEU A CA 1
ATOM 4262 C C . LEU A 1 636 ? 13.905 7.637 68.444 1.00 28.92 693 LEU A C 1
ATOM 4263 O O . LEU A 1 636 ? 14.423 8.754 68.309 1.00 28.86 693 LEU A O 1
ATOM 4268 N N . HIS A 1 637 ? 12.804 7.412 69.204 1.00 25.73 694 HIS A N 1
ATOM 4269 C CA . HIS A 1 637 ? 12.068 8.404 70.004 1.00 26.27 694 HIS A CA 1
ATOM 4270 C C . HIS A 1 637 ? 11.797 9.716 69.226 1.00 30.29 694 HIS A C 1
ATOM 4271 O O . HIS A 1 637 ? 12.006 10.809 69.767 1.00 30.45 694 HIS A O 1
ATOM 4278 N N . LEU A 1 638 ? 11.345 9.597 67.951 1.00 24.85 695 LEU A N 1
ATOM 4279 C CA . LEU A 1 638 ? 11.071 10.729 67.065 1.00 23.28 695 LEU A CA 1
ATOM 4280 C C . LEU A 1 638 ? 10.051 11.691 67.645 1.00 26.56 695 LEU A C 1
ATOM 4281 O O . LEU A 1 638 ? 9.122 11.282 68.343 1.00 24.82 695 LEU A O 1
ATOM 4286 N N . ALA A 1 639 ? 10.241 12.981 67.336 1.00 24.27 696 ALA A N 1
ATOM 4287 C CA . ALA A 1 639 ? 9.332 14.080 67.655 1.00 23.87 696 ALA A CA 1
ATOM 4288 C C . ALA A 1 639 ? 8.729 14.419 66.311 1.00 24.52 696 ALA A C 1
ATOM 4289 O O . ALA A 1 639 ? 9.458 14.661 65.364 1.00 23.07 696 ALA A O 1
ATOM 4291 N N . GLY A 1 640 ? 7.417 14.306 66.207 1.00 21.38 697 GLY A N 1
ATOM 4292 C CA . GLY A 1 640 ? 6.728 14.536 64.948 1.00 20.25 697 GLY A CA 1
ATOM 4293 C C . GLY A 1 640 ? 5.397 15.225 65.077 1.00 20.84 697 GLY A C 1
ATOM 4294 O O . GLY A 1 640 ? 4.940 15.505 66.185 1.00 19.64 697 GLY A O 1
ATOM 4295 N N . LYS A 1 641 ? 4.800 15.535 63.910 1.00 14.99 698 LYS A N 1
ATOM 4296 C CA . LYS A 1 641 ? 3.522 16.195 63.748 1.00 14.36 698 LYS A CA 1
ATOM 4297 C C . LYS A 1 641 ? 2.991 15.875 62.352 1.00 19.55 698 LYS A C 1
ATOM 4298 O O . LYS A 1 641 ? 3.707 16.022 61.359 1.00 17.41 698 LYS A O 1
ATOM 4304 N N . THR A 1 642 ? 1.734 15.414 62.291 1.00 18.19 699 THR A N 1
ATOM 4305 C CA . THR A 1 642 ? 1.053 15.079 61.041 1.00 19.21 699 THR A CA 1
ATOM 4306 C C . THR A 1 642 ? 0.244 16.286 60.594 1.00 27.01 699 THR A C 1
ATOM 4307 O O . THR A 1 642 ? -0.108 17.142 61.406 1.00 27.59 699 THR A O 1
ATOM 4311 N N . GLY A 1 643 ? -0.043 16.337 59.30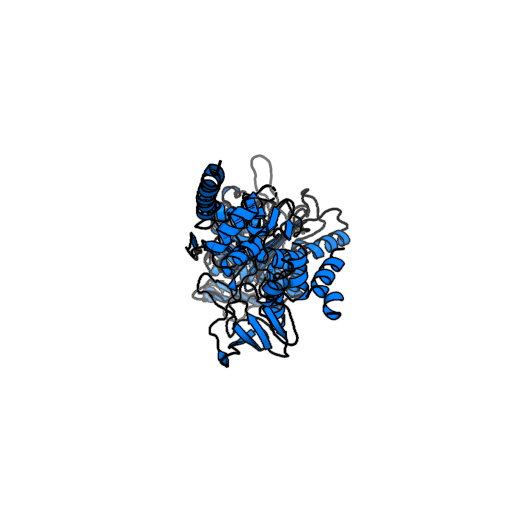6 1.00 25.64 700 GLY A N 1
ATOM 4312 C CA . GLY A 1 643 ? -0.857 17.375 58.704 1.00 26.07 700 GLY A CA 1
ATOM 4313 C C . GLY A 1 643 ? -1.813 16.745 57.726 1.00 31.53 700 GLY A C 1
ATOM 4314 O O . GLY A 1 643 ? -1.401 15.879 56.953 1.00 31.50 700 GLY A O 1
ATOM 4315 N N . THR A 1 644 ? -3.103 17.114 57.806 1.00 29.47 701 THR A N 1
ATOM 4316 C CA . THR A 1 644 ? -4.165 16.638 56.915 1.00 30.47 701 THR A CA 1
ATOM 4317 C C . THR A 1 644 ? -5.169 17.766 56.719 1.00 35.90 701 THR A C 1
ATOM 4318 O O . THR A 1 644 ? -6.072 17.947 57.543 1.00 34.09 701 THR A O 1
ATOM 4322 N N . THR A 1 645 ? -4.998 18.538 55.625 1.00 35.12 702 THR A N 1
ATOM 4323 C CA . THR A 1 645 ? -5.878 19.665 55.290 1.00 35.77 702 THR A CA 1
ATOM 4324 C C . THR A 1 645 ? -7.291 19.186 54.970 1.00 42.07 702 THR A C 1
ATOM 4325 O O . THR A 1 645 ? -7.510 17.979 54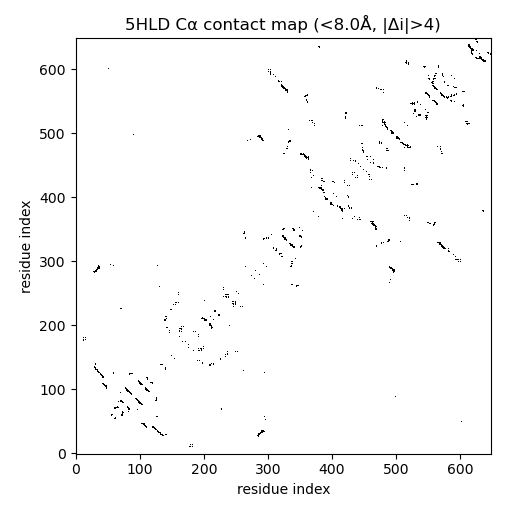.802 1.00 41.69 702 THR A O 1
ATOM 4329 N N . ASN A 1 646 ? -8.254 20.129 54.920 1.00 40.38 703 ASN A N 1
ATOM 4330 C CA . ASN A 1 646 ? -9.657 19.816 54.643 1.00 40.91 703 ASN A CA 1
ATOM 4331 C C . ASN A 1 646 ? -9.825 19.215 53.256 1.00 44.93 703 ASN A C 1
ATOM 4332 O O . ASN A 1 646 ? -9.197 19.686 52.297 1.00 44.95 703 ASN A O 1
ATOM 4337 N N . ASN A 1 647 ? -10.616 18.123 53.184 1.00 40.55 704 ASN A N 1
ATOM 4338 C CA . ASN A 1 647 ? -10.936 17.336 51.984 1.00 40.15 704 ASN A CA 1
ATOM 4339 C C . ASN A 1 647 ? -9.747 16.516 51.445 1.00 41.91 704 ASN A C 1
ATOM 4340 O O . ASN A 1 647 ? -9.673 16.238 50.244 1.00 40.77 704 ASN A O 1
ATOM 4345 N N . ASN A 1 648 ? -8.829 16.107 52.359 1.00 37.76 705 ASN A N 1
ATOM 4346 C CA . ASN A 1 648 ? -7.633 15.299 52.081 1.00 36.93 705 ASN A CA 1
ATOM 4347 C C . ASN A 1 648 ? -6.795 15.824 50.885 1.00 40.78 705 ASN A C 1
ATOM 4348 O O . ASN A 1 648 ? -6.224 15.023 50.142 1.00 41.13 705 ASN A O 1
ATOM 4353 N N . VAL A 1 649 ? -6.731 17.159 50.692 1.00 35.96 706 VAL A N 1
ATOM 4354 C CA . VAL A 1 649 ? -5.993 17.749 49.570 1.00 35.19 706 VAL A CA 1
ATOM 4355 C C . VAL A 1 649 ? -4.465 17.774 49.767 1.00 37.13 706 VAL A C 1
ATOM 4356 O O . VAL A 1 649 ? -3.715 17.789 48.780 1.00 35.34 706 VAL A O 1
ATOM 4360 N N . ASP A 1 650 ? -4.017 17.754 51.048 1.00 32.75 707 ASP A N 1
ATOM 4361 C CA . ASP A 1 650 ? -2.605 17.781 51.437 1.00 31.56 707 ASP A CA 1
ATOM 4362 C C . ASP A 1 650 ? -2.341 16.936 52.667 1.00 35.57 707 ASP A C 1
ATOM 4363 O O . ASP A 1 650 ? -3.075 17.016 53.664 1.00 35.64 707 ASP A O 1
ATOM 4368 N N . THR A 1 651 ? -1.279 16.125 52.591 1.00 30.83 708 THR A N 1
ATOM 4369 C CA . THR A 1 651 ? -0.800 15.291 53.684 1.00 29.97 708 THR A CA 1
ATOM 4370 C C . THR A 1 651 ? 0.612 15.771 53.990 1.00 32.81 708 THR A C 1
ATOM 4371 O O . THR A 1 651 ? 1.441 15.877 53.079 1.00 31.52 708 THR A O 1
ATOM 4375 N N . TRP A 1 652 ? 0.849 16.148 55.250 1.00 28.91 709 TRP A N 1
ATOM 4376 C CA . TRP A 1 652 ? 2.126 16.673 55.720 1.00 28.05 709 TRP A CA 1
ATOM 4377 C C . TRP A 1 652 ? 2.657 15.855 56.874 1.00 32.02 709 TRP A C 1
ATOM 4378 O O . TRP A 1 652 ? 1.882 15.294 57.653 1.00 32.20 709 TRP A O 1
ATOM 4389 N N . PHE A 1 653 ? 3.988 15.820 56.998 1.00 27.26 710 PHE A N 1
ATOM 4390 C CA . PHE A 1 653 ? 4.688 15.198 58.107 1.00 26.12 710 PHE A CA 1
ATOM 4391 C C . PHE A 1 653 ? 5.992 15.922 58.423 1.00 29.44 710 PHE A C 1
ATOM 4392 O O . PHE A 1 653 ? 6.808 16.152 57.528 1.00 28.09 710 PHE A O 1
ATOM 4400 N N . ALA A 1 654 ? 6.171 16.284 59.700 1.00 26.49 711 ALA A N 1
ATOM 4401 C CA . ALA A 1 654 ? 7.348 16.988 60.187 1.00 26.92 711 ALA A CA 1
ATOM 4402 C C . ALA A 1 654 ? 8.068 16.095 61.177 1.00 30.99 711 ALA A C 1
ATOM 4403 O O . ALA A 1 654 ? 7.716 16.071 62.356 1.00 31.43 711 ALA A O 1
ATOM 4405 N N . GLY A 1 655 ? 9.040 15.340 60.673 1.00 27.45 712 GLY A N 1
ATOM 4406 C CA . GLY A 1 655 ? 9.820 14.390 61.464 1.00 27.28 712 GLY A CA 1
ATOM 4407 C C . GLY A 1 655 ? 11.149 14.904 61.971 1.00 31.05 712 GLY A C 1
ATOM 4408 O O . GLY A 1 655 ? 11.942 15.455 61.202 1.00 29.75 712 GLY A O 1
ATOM 4409 N N . ILE A 1 656 ? 11.403 14.704 63.278 1.00 28.78 713 ILE A N 1
ATOM 4410 C CA . ILE A 1 656 ? 12.645 15.120 63.942 1.00 29.01 713 ILE A CA 1
ATOM 4411 C C . ILE A 1 656 ? 13.387 13.922 64.570 1.00 33.34 713 ILE A C 1
ATOM 4412 O O . ILE A 1 656 ? 12.827 13.243 65.435 1.00 32.42 713 ILE A O 1
ATOM 4417 N N . ASP A 1 657 ? 14.652 13.685 64.143 1.00 30.58 714 ASP A N 1
ATOM 4418 C CA . ASP A 1 657 ? 15.532 12.655 64.729 1.00 29.96 714 ASP A CA 1
ATOM 4419 C C . ASP A 1 657 ? 16.647 13.340 65.551 1.00 33.30 714 ASP A C 1
ATOM 4420 O O . ASP A 1 657 ? 16.534 14.528 65.854 1.00 33.01 714 ASP A O 1
ATOM 4425 N N . GLY A 1 658 ? 17.688 12.603 65.913 1.00 29.19 715 GLY A N 1
ATOM 4426 C CA . GLY A 1 658 ? 18.803 13.143 66.681 1.00 28.55 715 GLY A CA 1
ATOM 4427 C C . GLY A 1 658 ? 19.639 14.169 65.941 1.00 32.02 715 GLY A C 1
ATOM 4428 O O . GLY A 1 658 ? 20.214 15.053 66.578 1.00 31.51 715 GLY A O 1
ATOM 4429 N N . SER A 1 659 ? 19.694 14.085 64.587 1.00 28.33 716 SER A N 1
ATOM 4430 C CA . SER A 1 659 ? 20.504 14.973 63.753 1.00 28.56 716 SER A CA 1
ATOM 4431 C C . SER A 1 659 ? 19.754 15.832 62.710 1.00 33.32 716 SER A C 1
ATOM 4432 O O . SER A 1 659 ? 20.282 16.869 62.293 1.00 33.11 716 SER A O 1
ATOM 4435 N N . THR A 1 660 ? 18.585 15.376 62.227 1.00 28.84 717 THR A N 1
ATOM 4436 C CA . THR A 1 660 ? 17.878 16.070 61.152 1.00 28.05 717 THR A CA 1
ATOM 4437 C C . THR A 1 660 ? 16.411 16.361 61.401 1.00 30.85 717 THR A C 1
ATOM 4438 O O . THR A 1 660 ? 15.745 15.692 62.192 1.00 30.60 717 THR A O 1
ATOM 4442 N N . VAL A 1 661 ? 15.913 17.357 60.671 1.00 27.05 718 VAL A N 1
ATOM 4443 C CA . VAL A 1 661 ? 14.522 17.795 60.619 1.00 26.16 718 VAL A CA 1
ATOM 4444 C C . VAL A 1 661 ? 14.095 17.519 59.179 1.00 27.66 718 VAL A C 1
ATOM 4445 O O . VAL A 1 661 ? 14.722 18.025 58.243 1.00 25.73 718 VAL A O 1
ATOM 4449 N N . THR A 1 662 ? 13.096 16.647 59.011 1.00 24.69 719 THR A N 1
ATOM 4450 C CA . THR A 1 662 ? 12.578 16.266 57.702 1.00 25.28 719 THR A CA 1
ATOM 4451 C C . THR A 1 662 ? 11.111 16.683 57.559 1.00 30.30 719 THR A C 1
ATOM 4452 O O . THR A 1 662 ? 10.286 16.378 58.420 1.00 29.78 719 THR A O 1
ATOM 4456 N N . ILE A 1 663 ? 10.805 17.389 56.470 1.00 27.44 720 ILE A N 1
ATOM 4457 C CA . ILE A 1 663 ? 9.455 17.828 56.147 1.00 27.52 720 ILE A CA 1
ATOM 4458 C C . ILE A 1 663 ? 9.042 17.072 54.901 1.00 31.85 720 ILE A C 1
ATOM 4459 O O . ILE A 1 663 ? 9.724 17.142 53.869 1.00 32.10 720 ILE A O 1
ATOM 4464 N N . THR A 1 664 ? 7.928 16.354 54.999 1.00 28.35 721 THR A N 1
ATOM 4465 C CA . THR A 1 664 ? 7.375 15.606 53.887 1.00 29.20 721 THR A CA 1
ATOM 4466 C C . THR A 1 664 ? 5.990 16.157 53.529 1.00 34.53 721 THR A C 1
ATOM 4467 O O . THR A 1 664 ? 5.191 16.457 54.417 1.00 34.73 721 THR A O 1
ATOM 4471 N N . TRP A 1 665 ? 5.732 16.327 52.232 1.00 30.77 722 TRP A N 1
ATOM 4472 C CA . TRP A 1 665 ? 4.444 16.746 51.711 1.00 31.08 722 TRP A CA 1
ATOM 4473 C C . TRP A 1 665 ? 4.068 15.788 50.593 1.00 36.64 722 TRP A C 1
ATOM 4474 O O . TRP A 1 665 ? 4.879 15.527 49.708 1.00 35.79 722 TRP A O 1
ATOM 4485 N N . VAL A 1 666 ? 2.837 15.280 50.632 1.00 34.86 723 VAL A N 1
ATOM 4486 C CA . VAL A 1 666 ? 2.284 14.375 49.627 1.00 35.65 723 VAL A CA 1
ATOM 4487 C C . VAL A 1 666 ? 0.901 14.926 49.298 1.00 41.37 723 VAL A C 1
ATOM 4488 O O . VAL A 1 666 ? 0.073 15.094 50.193 1.00 41.27 723 VAL A O 1
ATOM 4492 N N . GLY A 1 667 ? 0.700 15.249 48.029 1.00 39.17 724 GLY A N 1
ATOM 4493 C CA . GLY A 1 667 ? -0.545 15.809 47.517 1.00 39.84 724 GLY A CA 1
ATOM 4494 C C . GLY A 1 667 ? -0.573 15.861 46.005 1.00 46.29 724 GLY A C 1
ATOM 4495 O O . GLY A 1 667 ? 0.332 15.345 45.342 1.00 46.14 724 GLY A O 1
ATOM 4496 N N . ARG A 1 668 ? -1.615 16.485 45.448 1.00 44.18 725 ARG A N 1
ATOM 4497 C CA . ARG A 1 668 ? -1.811 16.578 44.005 1.00 44.71 725 ARG A CA 1
ATOM 4498 C C . ARG A 1 668 ? -1.618 18.002 43.510 1.00 50.69 725 ARG A C 1
ATOM 4499 O O . ARG A 1 668 ? -2.051 18.940 44.175 1.00 49.79 725 ARG A O 1
ATOM 4507 N N . ASP A 1 669 ? -0.982 18.163 42.331 1.00 49.67 726 ASP A N 1
ATOM 4508 C CA . ASP A 1 669 ? -0.694 19.459 41.698 1.00 50.06 726 ASP A CA 1
ATOM 4509 C C . ASP A 1 669 ? -1.952 20.221 41.260 1.00 55.16 726 ASP A C 1
ATOM 4510 O O . ASP A 1 669 ? -1.887 21.422 40.973 1.00 54.82 726 ASP A O 1
ATOM 4515 N N . ASN A 1 670 ? -3.094 19.514 41.241 1.00 52.24 727 ASN A N 1
ATOM 4516 C CA . ASN A 1 670 ? -4.414 20.031 40.891 1.00 52.08 727 ASN A CA 1
ATOM 4517 C C . ASN A 1 670 ? -5.270 20.348 42.130 1.00 55.63 727 ASN A C 1
ATOM 4518 O O . ASN A 1 670 ? -6.463 20.622 41.984 1.00 55.46 727 ASN A O 1
ATOM 4523 N N . ASN A 1 671 ? -4.641 20.361 43.340 1.00 51.85 728 ASN A N 1
ATOM 4524 C CA . ASN A 1 671 ? -5.254 20.660 44.647 1.00 51.93 728 ASN A CA 1
ATOM 4525 C C . ASN A 1 671 ? -6.546 19.850 44.853 1.00 57.30 728 ASN A C 1
ATOM 4526 O O . ASN A 1 671 ? -7.605 20.410 45.154 1.00 57.65 728 ASN A O 1
ATOM 4531 N N . GLN A 1 672 ? -6.454 18.527 44.660 1.00 53.87 729 GLN A N 1
ATOM 4532 C CA . GLN A 1 672 ? -7.610 17.642 44.725 1.00 53.66 729 GLN A CA 1
ATOM 4533 C C . GLN A 1 672 ? -7.497 16.497 45.741 1.00 57.05 729 GLN A C 1
ATOM 4534 O O . GLN A 1 672 ? -6.386 16.253 46.219 1.00 56.79 729 GLN A O 1
ATOM 4540 N N . PRO A 1 673 ? -8.621 15.806 46.112 1.00 53.04 730 PRO A N 1
ATOM 4541 C CA . PRO A 1 673 ? -8.534 14.726 47.116 1.00 52.71 730 PRO A CA 1
ATOM 4542 C C . PRO A 1 673 ? -7.548 13.611 46.782 1.00 55.72 730 PRO A C 1
ATOM 4543 O O . PRO A 1 673 ? -7.490 13.142 45.641 1.00 55.03 730 PRO A O 1
ATOM 4547 N N . THR A 1 674 ? -6.761 13.213 47.798 1.00 51.56 731 THR A N 1
ATOM 4548 C CA . THR A 1 674 ? -5.717 12.191 47.706 1.00 51.14 731 THR A CA 1
ATOM 4549 C C . THR A 1 674 ? -6.126 10.865 48.361 1.00 54.03 731 THR A C 1
ATOM 4550 O O . THR A 1 674 ? -5.371 9.890 48.272 1.00 53.17 731 THR A O 1
ATOM 4554 N N . LYS A 1 675 ? -7.301 10.836 49.047 1.00 50.25 732 LYS A N 1
ATOM 4555 C CA . LYS A 1 675 ? -7.838 9.679 49.793 1.00 49.97 732 LYS A CA 1
ATOM 4556 C C . LYS A 1 675 ? -6.861 9.260 50.919 1.00 53.18 732 LYS A C 1
ATOM 4557 O O . LYS A 1 675 ? -6.976 8.166 51.477 1.00 52.36 732 LYS A O 1
ATOM 4563 N N . LEU A 1 676 ? -5.890 10.142 51.228 1.00 49.61 733 LEU A N 1
ATOM 4564 C CA . LEU A 1 676 ? -4.837 9.923 52.209 1.00 49.10 733 LEU A CA 1
ATOM 4565 C C . LEU A 1 676 ? -4.916 10.871 53.389 1.00 52.94 733 LEU A C 1
ATOM 4566 O O . LEU A 1 676 ? -5.562 11.916 53.321 1.00 52.18 733 LEU A O 1
ATOM 4571 N N . TYR A 1 677 ? -4.248 10.484 54.480 1.00 50.48 734 TYR A N 1
ATOM 4572 C CA . TYR A 1 677 ? -4.142 11.234 55.728 1.00 50.68 734 TYR A CA 1
ATOM 4573 C C . TYR A 1 677 ? -2.658 11.509 55.962 1.00 53.00 734 TYR A C 1
ATOM 4574 O O . TYR A 1 677 ? -1.824 11.031 55.188 1.00 52.34 734 TYR A O 1
ATOM 4583 N N . GLY A 1 678 ? -2.344 12.306 56.982 1.00 48.66 735 GLY A N 1
ATOM 4584 C CA . GLY A 1 678 ? -0.972 12.645 57.342 1.00 48.05 735 GLY A CA 1
ATOM 4585 C C . GLY A 1 678 ? -0.137 11.413 57.613 1.00 50.57 735 GLY A C 1
ATOM 4586 O O . GLY A 1 678 ? 0.972 11.293 57.093 1.00 49.80 735 GLY A O 1
ATOM 4587 N N . ALA A 1 679 ? -0.713 10.461 58.372 1.00 46.86 736 ALA A N 1
ATOM 4588 C CA . ALA A 1 679 ? -0.116 9.180 58.752 1.00 46.46 736 ALA A CA 1
ATOM 4589 C C . ALA A 1 679 ? 0.054 8.201 57.574 1.00 49.23 736 ALA A C 1
ATOM 4590 O O . ALA A 1 679 ? 1.056 7.481 57.520 1.00 48.74 736 ALA A O 1
ATOM 4592 N N . SER A 1 680 ? -0.933 8.158 56.655 1.00 44.48 737 SER A N 1
ATOM 4593 C CA . SER A 1 680 ? -0.942 7.258 55.497 1.00 43.47 737 SER A CA 1
ATOM 4594 C C . SER A 1 680 ? -0.217 7.808 54.248 1.00 45.81 737 SER A C 1
ATOM 4595 O O . SER A 1 680 ? 0.259 7.027 53.421 1.00 45.18 737 SER A O 1
ATOM 4598 N N . GLY A 1 681 ? -0.152 9.130 54.126 1.00 41.31 738 GLY A N 1
ATOM 4599 C CA . GLY A 1 681 ? 0.484 9.799 53.002 1.00 41.02 738 GLY A CA 1
ATOM 4600 C C . GLY A 1 681 ? 1.942 10.132 53.237 1.00 43.62 738 GLY A C 1
ATOM 4601 O O . GLY A 1 681 ? 2.807 9.271 53.070 1.00 42.49 738 GLY A O 1
ATOM 4602 N N . ALA A 1 682 ? 2.214 11.395 53.627 1.00 40.21 739 ALA A N 1
ATOM 4603 C CA . ALA A 1 682 ? 3.546 11.958 53.880 1.00 39.80 739 ALA A CA 1
ATOM 4604 C C . ALA A 1 682 ? 4.407 11.164 54.868 1.00 43.55 739 ALA A C 1
ATOM 4605 O O . ALA A 1 682 ? 5.614 11.038 54.650 1.00 42.86 739 ALA A O 1
ATOM 4607 N N . MET A 1 683 ? 3.790 10.634 55.943 1.00 39.87 740 MET A N 1
ATOM 4608 C CA . MET A 1 683 ? 4.490 9.848 56.961 1.00 39.96 740 MET A CA 1
ATOM 4609 C C . MET A 1 683 ? 5.013 8.519 56.399 1.00 44.70 740 MET A C 1
ATOM 4610 O O . MET A 1 683 ? 6.097 8.098 56.796 1.00 45.17 740 MET A O 1
ATOM 4615 N N . SER A 1 684 ? 4.262 7.878 55.465 1.00 40.85 741 SER A N 1
ATOM 4616 C CA . SER A 1 684 ? 4.656 6.627 54.794 1.00 40.36 741 SER A CA 1
ATOM 4617 C C . SER A 1 684 ? 5.936 6.850 53.963 1.00 43.00 741 SER A C 1
ATOM 4618 O O . SER A 1 684 ? 6.764 5.946 53.850 1.00 43.03 741 SER A O 1
ATOM 4621 N N . ILE A 1 685 ? 6.099 8.062 53.414 1.00 37.99 742 ILE A N 1
ATOM 4622 C CA . ILE A 1 685 ? 7.283 8.447 52.644 1.00 37.15 742 ILE A CA 1
ATOM 4623 C C . ILE A 1 685 ? 8.469 8.651 53.607 1.00 38.74 742 ILE A C 1
ATOM 4624 O O . ILE A 1 685 ? 9.596 8.273 53.280 1.00 38.46 742 ILE A O 1
ATOM 4629 N N . TYR A 1 686 ? 8.196 9.191 54.809 1.00 32.86 743 TYR A N 1
ATOM 4630 C CA . TYR A 1 686 ? 9.207 9.401 55.842 1.00 31.59 743 TYR A CA 1
ATOM 4631 C C . TYR A 1 686 ? 9.720 8.070 56.420 1.00 36.12 743 TYR A C 1
ATOM 4632 O O . TYR A 1 686 ? 10.928 7.954 56.644 1.00 35.54 743 TYR A O 1
ATOM 4641 N N . GLN A 1 687 ? 8.850 7.087 56.622 1.00 32.60 744 GLN A N 1
ATOM 4642 C CA . GLN A 1 687 ? 9.296 5.781 57.103 1.00 32.85 744 GLN A CA 1
ATOM 4643 C C . GLN A 1 687 ? 10.274 5.142 56.114 1.00 37.54 744 GLN A C 1
ATOM 4644 O O . GLN A 1 687 ? 11.337 4.651 56.497 1.00 38.52 744 GLN A O 1
ATOM 4650 N N . ARG A 1 688 ? 9.896 5.160 54.842 1.00 33.27 745 ARG A N 1
ATOM 4651 C CA . ARG A 1 688 ? 10.697 4.613 53.746 1.00 32.74 745 ARG A CA 1
ATOM 4652 C C . ARG A 1 688 ? 12.037 5.326 53.743 1.00 36.30 745 ARG A C 1
ATOM 4653 O O . ARG A 1 688 ? 13.070 4.669 53.614 1.00 35.34 745 ARG A O 1
ATOM 4661 N N . TYR A 1 689 ? 12.016 6.674 53.926 1.00 32.51 746 TYR A N 1
ATOM 4662 C CA . TYR A 1 689 ? 13.215 7.509 54.024 1.00 31.96 746 TYR A CA 1
ATOM 4663 C C . TYR A 1 689 ? 14.061 7.056 55.217 1.00 38.21 746 TYR A C 1
ATOM 4664 O O . TYR A 1 689 ? 15.281 7.006 55.090 1.00 37.80 746 TYR A O 1
ATOM 4673 N N . LEU A 1 690 ? 13.411 6.698 56.357 1.00 36.47 747 LEU A N 1
ATOM 4674 C CA . LEU A 1 690 ? 14.105 6.215 57.558 1.00 36.70 747 LEU A CA 1
ATOM 4675 C C . LEU A 1 690 ? 14.704 4.824 57.352 1.00 42.00 747 LEU A C 1
ATOM 4676 O O . LEU A 1 690 ? 15.787 4.554 57.863 1.00 41.44 747 LEU A O 1
ATOM 4681 N N . ALA A 1 691 ? 14.001 3.953 56.593 1.00 39.57 748 ALA A N 1
ATOM 4682 C CA . ALA A 1 691 ? 14.417 2.583 56.265 1.00 38.88 748 ALA A CA 1
ATOM 4683 C C . ALA A 1 691 ? 15.550 2.570 55.235 1.00 43.10 748 ALA A C 1
ATOM 4684 O O . ALA A 1 691 ? 16.407 1.685 55.289 1.00 42.09 748 ALA A O 1
ATOM 4686 N N . ASN A 1 692 ? 15.556 3.560 54.304 1.00 41.03 749 ASN A N 1
ATOM 4687 C CA . ASN A 1 692 ? 16.556 3.719 53.238 1.00 40.86 749 ASN A CA 1
ATOM 4688 C C . ASN A 1 692 ? 17.928 4.225 53.707 1.00 45.05 749 ASN A C 1
ATOM 4689 O O . ASN A 1 692 ? 18.845 4.323 52.890 1.00 45.32 749 ASN A O 1
ATOM 4694 N N . GLN A 1 693 ? 18.071 4.531 55.012 1.00 41.63 750 GLN A N 1
ATOM 4695 C CA . GLN A 1 693 ? 19.314 4.995 55.650 1.00 41.53 750 GLN A CA 1
ATOM 4696 C C . GLN A 1 693 ? 19.392 4.534 57.125 1.00 45.12 750 GLN A C 1
ATOM 4697 O O . GLN A 1 693 ? 18.603 3.680 57.542 1.00 45.00 750 GLN A O 1
ATOM 4703 N N . THR A 1 694 ? 20.352 5.063 57.898 1.00 41.79 751 THR A N 1
ATOM 4704 C CA . THR A 1 694 ? 20.471 4.743 59.322 1.00 42.11 751 THR A CA 1
ATOM 4705 C C . THR A 1 694 ? 20.278 6.047 60.107 1.00 45.39 751 THR A C 1
ATOM 4706 O O . THR A 1 694 ? 21.161 6.912 60.088 1.00 45.35 751 THR A O 1
ATOM 4710 N N . PRO A 1 695 ? 19.088 6.251 60.717 1.00 41.26 752 PRO A N 1
ATOM 4711 C CA . PRO A 1 695 ? 18.841 7.513 61.432 1.00 40.58 752 PRO A CA 1
ATOM 4712 C C . PRO A 1 695 ? 19.428 7.544 62.846 1.00 42.29 752 PRO A C 1
ATOM 4713 O O . PRO A 1 695 ? 19.755 6.497 63.414 1.00 42.12 752 PRO A O 1
ATOM 4717 N N . THR A 1 696 ? 19.582 8.762 63.394 1.00 36.38 753 THR A N 1
ATOM 4718 C CA . THR A 1 696 ? 20.136 9.032 64.720 1.00 34.64 753 THR A CA 1
ATOM 4719 C C . THR A 1 696 ? 18.997 9.071 65.743 1.00 34.86 753 THR A C 1
ATOM 4720 O O . THR A 1 696 ? 18.062 9.847 65.566 1.00 34.36 753 THR A O 1
ATOM 4724 N N . PRO A 1 697 ? 19.048 8.265 66.829 1.00 29.25 754 PRO A N 1
ATOM 4725 C CA . PRO A 1 697 ? 17.968 8.330 67.830 1.00 27.75 754 PRO A CA 1
ATOM 4726 C C . PRO A 1 697 ? 17.859 9.714 68.484 1.00 28.45 754 PRO A C 1
ATOM 4727 O O . PRO A 1 697 ? 18.865 10.405 68.653 1.00 26.99 754 PRO A O 1
ATOM 4731 N N . LEU A 1 698 ? 16.625 10.137 68.788 1.00 23.95 755 LEU A N 1
ATOM 4732 C CA . LEU A 1 698 ? 16.372 11.417 69.435 1.00 23.00 755 LEU A CA 1
ATOM 4733 C C . LEU A 1 698 ? 16.319 11.229 70.938 1.00 28.74 755 LEU A C 1
ATOM 4734 O O . LEU A 1 698 ? 15.344 10.691 71.478 1.00 28.37 755 LEU A O 1
ATOM 4739 N N . ASN A 1 699 ? 17.383 11.653 71.615 1.00 26.18 756 ASN A N 1
ATOM 4740 C CA . ASN A 1 699 ? 17.436 11.590 73.071 1.00 26.21 756 ASN A CA 1
ATOM 4741 C C . ASN A 1 699 ? 17.389 13.036 73.533 1.00 32.46 756 ASN A C 1
ATOM 4742 O O . ASN A 1 699 ? 18.367 13.779 73.387 1.00 32.07 756 ASN A O 1
ATOM 4747 N N . LEU A 1 700 ? 16.196 13.476 73.955 1.00 30.32 757 LEU A N 1
ATOM 4748 C CA . LEU A 1 700 ? 16.019 14.851 74.380 1.00 30.49 757 LEU A CA 1
ATOM 4749 C C . LEU A 1 700 ? 16.761 15.056 75.654 1.00 35.50 757 LEU A C 1
ATOM 4750 O O . LEU A 1 700 ? 16.538 14.340 76.631 1.00 35.04 757 LEU A O 1
ATOM 4755 N N . VAL A 1 701 ? 17.736 15.965 75.598 1.00 33.15 758 VAL A N 1
ATOM 4756 C CA . VAL A 1 701 ? 18.525 16.362 76.749 1.00 32.71 758 VAL A CA 1
ATOM 4757 C C . VAL A 1 701 ? 17.673 17.475 77.344 1.00 36.09 758 VAL A C 1
ATOM 4758 O O . VAL A 1 701 ? 17.356 18.434 76.630 1.00 34.46 758 VAL A O 1
ATOM 4762 N N . PRO A 1 702 ? 17.177 17.313 78.591 1.00 34.39 759 PRO A N 1
ATOM 4763 C CA . PRO A 1 702 ? 16.327 18.357 79.165 1.00 34.77 759 PRO A CA 1
ATOM 4764 C C . PRO A 1 702 ? 17.134 19.617 79.472 1.00 39.40 759 PRO A C 1
ATOM 4765 O O . PRO A 1 702 ? 18.248 19.520 80.004 1.00 39.43 759 PRO A O 1
ATOM 4769 N N . PRO A 1 703 ? 16.612 20.811 79.109 1.00 35.64 760 PRO A N 1
ATOM 4770 C CA . PRO A 1 703 ? 17.337 22.040 79.435 1.00 35.04 760 PRO A CA 1
ATOM 4771 C C . PRO A 1 703 ? 17.163 22.364 80.922 1.00 38.07 760 PRO A C 1
ATOM 4772 O O . PRO A 1 703 ? 16.576 21.578 81.670 1.00 38.16 760 PRO A O 1
ATOM 4776 N N . GLU A 1 704 ? 17.686 23.506 81.342 1.00 32.73 761 GLU A N 1
ATOM 4777 C CA . GLU A 1 704 ? 17.655 23.983 82.716 1.00 32.54 761 GLU A CA 1
ATOM 4778 C C . GLU A 1 704 ? 16.218 24.248 83.150 1.00 35.15 761 GLU A C 1
ATOM 4779 O O . GLU A 1 704 ? 15.391 24.623 82.323 1.00 33.96 761 GLU A O 1
ATOM 4785 N N . ASP A 1 705 ? 15.933 24.028 84.446 1.00 31.40 762 ASP A N 1
ATOM 4786 C CA . ASP A 1 705 ? 14.638 24.201 85.113 1.00 30.78 762 ASP A CA 1
ATOM 4787 C C . ASP A 1 705 ? 13.549 23.276 84.593 1.00 33.39 762 ASP A C 1
ATOM 4788 O O . ASP A 1 705 ? 12.396 23.681 84.458 1.00 33.56 762 ASP A O 1
ATOM 4793 N N . ILE A 1 706 ? 13.912 22.019 84.324 1.00 27.85 763 ILE A N 1
ATOM 4794 C CA . ILE A 1 706 ? 12.964 21.010 83.887 1.00 26.79 763 ILE A CA 1
ATOM 4795 C C . ILE A 1 706 ? 12.892 19.940 84.954 1.00 29.27 763 ILE A C 1
ATOM 4796 O O . ILE A 1 706 ? 13.896 19.307 85.275 1.00 28.36 763 ILE A O 1
ATOM 4801 N N . ALA A 1 707 ? 11.705 19.766 85.518 1.00 26.17 764 ALA A N 1
ATOM 4802 C CA . ALA A 1 707 ? 11.453 18.794 86.565 1.00 25.71 764 ALA A CA 1
ATOM 4803 C C . ALA A 1 707 ? 10.264 17.933 86.218 1.00 28.62 764 ALA A C 1
ATOM 4804 O O . ALA A 1 707 ? 9.178 18.445 85.923 1.00 28.58 764 ALA A O 1
ATOM 4806 N N . ASP A 1 708 ? 10.469 16.618 86.276 1.00 24.33 765 ASP A N 1
ATOM 4807 C CA . ASP A 1 708 ? 9.421 15.631 86.020 1.00 23.41 765 ASP A CA 1
ATOM 4808 C C . ASP A 1 708 ? 8.459 15.626 87.229 1.00 25.00 765 ASP A C 1
ATOM 4809 O O . ASP A 1 708 ? 8.878 15.433 88.368 1.00 23.05 765 ASP A O 1
ATOM 4814 N N . MET A 1 709 ? 7.191 15.927 86.986 1.00 22.45 766 MET A N 1
ATOM 4815 C CA . MET A 1 709 ? 6.204 16.034 88.064 1.00 22.14 766 MET A CA 1
ATOM 4816 C C . MET A 1 709 ? 5.018 15.106 87.900 1.00 28.16 766 MET A C 1
ATOM 4817 O O . MET A 1 709 ? 4.557 14.872 86.780 1.00 28.12 766 MET A O 1
ATOM 4822 N N . GLY A 1 710 ? 4.536 14.601 89.032 1.00 25.32 767 GLY A N 1
ATOM 4823 C CA . GLY A 1 710 ? 3.401 13.689 89.101 1.00 24.91 767 GLY A CA 1
ATOM 4824 C C . GLY A 1 710 ? 2.070 14.389 89.277 1.00 27.38 767 GLY A C 1
ATOM 4825 O O . GLY A 1 710 ? 1.956 15.308 90.088 1.00 26.34 767 GLY A O 1
ATOM 4826 N N . VAL A 1 711 ? 1.059 13.960 88.496 1.00 23.63 768 VAL A N 1
ATOM 4827 C CA . VAL A 1 711 ? -0.309 14.482 88.537 1.00 23.50 768 VAL A CA 1
ATOM 4828 C C . VAL A 1 711 ? -1.329 13.365 88.820 1.00 27.58 768 VAL A C 1
ATOM 4829 O O . VAL A 1 711 ? -1.143 12.230 88.381 1.00 27.29 768 VAL A O 1
ATOM 4833 N N . ASP A 1 712 ? -2.413 13.707 89.539 1.00 24.60 769 ASP A N 1
ATOM 4834 C CA . ASP A 1 712 ? -3.522 12.806 89.841 1.00 24.33 769 ASP A CA 1
ATOM 4835 C C . ASP A 1 712 ? -4.458 12.754 88.617 1.00 31.34 769 ASP A C 1
ATOM 4836 O O . ASP A 1 712 ? -4.219 13.499 87.662 1.00 30.73 769 ASP A O 1
ATOM 4841 N N . TYR A 1 713 ? -5.514 11.894 88.631 1.00 30.30 770 TYR A N 1
ATOM 4842 C CA . TYR A 1 713 ? -6.455 11.782 87.506 1.00 31.53 770 TYR A CA 1
ATOM 4843 C C . TYR A 1 713 ? -7.167 13.102 87.156 1.00 34.39 770 TYR A C 1
ATOM 4844 O O . TYR A 1 713 ? -7.535 13.311 85.995 1.00 33.32 770 TYR A O 1
ATOM 4853 N N . ASP A 1 714 ? -7.324 13.985 88.158 1.00 31.45 771 ASP A N 1
ATOM 4854 C CA . ASP A 1 714 ? -7.909 15.334 88.072 1.00 31.70 771 ASP A CA 1
ATOM 4855 C C . ASP A 1 714 ? -6.943 16.371 87.424 1.00 35.57 771 ASP A C 1
ATOM 4856 O O . ASP A 1 714 ? -7.373 17.481 87.104 1.00 36.58 771 ASP A O 1
ATOM 4861 N N . GLY A 1 715 ? -5.665 16.007 87.268 1.00 29.91 772 GLY A N 1
ATOM 4862 C CA . GLY A 1 715 ? -4.636 16.829 86.639 1.00 29.47 772 GLY A CA 1
ATOM 4863 C C . GLY A 1 715 ? -3.880 17.757 87.566 1.00 34.12 772 GLY A C 1
ATOM 4864 O O . GLY A 1 715 ? -3.202 18.680 87.107 1.00 32.94 772 GLY A O 1
ATOM 4865 N N . ASN A 1 716 ? -3.994 17.527 88.877 1.00 32.22 773 ASN A N 1
ATOM 4866 C CA . ASN A 1 716 ? -3.362 18.355 89.901 1.00 32.32 773 ASN A CA 1
ATOM 4867 C C . ASN A 1 716 ? -2.038 17.759 90.318 1.00 37.89 773 ASN A C 1
ATOM 4868 O O . ASN A 1 716 ? -1.951 16.540 90.506 1.00 38.16 773 ASN A O 1
ATOM 4873 N N . PHE A 1 717 ? -1.002 18.613 90.437 1.00 34.49 774 PHE A N 1
ATOM 4874 C CA . PHE A 1 717 ? 0.348 18.213 90.834 1.00 34.91 774 PHE A CA 1
ATOM 4875 C C . PHE A 1 717 ? 0.349 17.602 92.229 1.00 42.15 774 PHE A C 1
ATOM 4876 O O . PHE A 1 717 ? -0.294 18.129 93.136 1.00 42.51 774 PHE A O 1
ATOM 4884 N N . VAL A 1 718 ? 1.044 16.470 92.380 1.00 40.95 775 VAL A N 1
ATOM 4885 C CA . VAL A 1 718 ? 1.165 15.746 93.647 1.00 42.03 775 VAL A CA 1
ATOM 4886 C C . VAL A 1 718 ? 2.657 15.607 93.992 1.00 49.01 775 VAL A C 1
ATOM 4887 O O . VAL A 1 718 ? 3.490 15.410 93.097 1.00 48.12 775 VAL A O 1
ATOM 4891 N N . CYS A 1 719 ? 2.974 15.737 95.294 1.00 48.47 776 CYS A N 1
ATOM 4892 C CA . CYS A 1 719 ? 4.310 15.655 95.894 1.00 50.09 776 CYS A CA 1
ATOM 4893 C C . CYS A 1 719 ? 5.009 14.340 95.543 1.00 52.48 776 CYS A C 1
ATOM 4894 O O . CYS A 1 719 ? 6.060 14.347 94.893 1.00 52.31 776 CYS A O 1
ATOM 4897 N N . SER A 1 720 ? 4.402 13.220 95.954 1.00 47.30 777 SER A N 1
ATOM 4898 C CA . SER A 1 720 ? 4.897 11.877 95.696 1.00 46.02 777 SER A CA 1
ATOM 4899 C C . SER A 1 720 ? 3.819 11.086 94.981 1.00 48.17 777 SER A C 1
ATOM 4900 O O . SER A 1 720 ? 2.653 11.107 95.379 1.00 47.82 777 SER A O 1
ATOM 4903 N N . GLY A 1 721 ? 4.216 10.411 93.921 1.00 43.60 778 GLY A N 1
ATOM 4904 C CA . GLY A 1 721 ? 3.300 9.599 93.136 1.00 42.50 778 GLY A CA 1
ATOM 4905 C C . GLY A 1 721 ? 2.585 10.360 92.045 1.00 43.94 778 GLY A C 1
ATOM 4906 O O . GLY A 1 721 ? 3.086 11.373 91.547 1.00 42.95 778 GLY A O 1
ATOM 4907 N N . GLY A 1 722 ? 1.411 9.851 91.683 1.00 39.45 779 GLY A N 1
ATOM 4908 C CA . GLY A 1 722 ? 0.586 10.370 90.605 1.00 38.62 779 GLY A CA 1
ATOM 4909 C C . GLY A 1 722 ? 0.517 9.364 89.475 1.00 41.50 779 GLY A C 1
ATOM 4910 O O . GLY A 1 722 ? 1.499 8.664 89.204 1.00 40.24 779 GLY A O 1
ATOM 4911 N N . MET A 1 723 ? -0.650 9.271 88.816 1.00 37.86 780 MET A N 1
ATOM 4912 C CA . MET A 1 723 ? -0.869 8.337 87.705 1.00 37.33 780 MET A CA 1
ATOM 4913 C C . MET A 1 723 ? -0.208 8.751 86.376 1.00 38.84 780 MET A C 1
ATOM 4914 O O . MET A 1 723 ? -0.259 7.992 85.406 1.00 38.14 780 MET A O 1
ATOM 4919 N N . ARG A 1 724 ? 0.378 9.965 86.327 1.00 34.04 781 ARG A N 1
ATOM 4920 C CA . ARG A 1 724 ? 1.016 10.519 85.131 1.00 33.04 781 ARG A CA 1
ATOM 4921 C C . ARG A 1 724 ? 2.213 11.392 85.511 1.00 37.38 781 ARG A C 1
ATOM 4922 O O . ARG A 1 724 ? 2.108 12.195 86.434 1.00 37.31 781 ARG A O 1
ATOM 4930 N N . ILE A 1 725 ? 3.355 11.212 84.819 1.00 34.12 782 ILE A N 1
ATOM 4931 C CA . ILE A 1 725 ? 4.579 11.990 85.048 1.00 33.49 782 ILE A CA 1
ATOM 4932 C C . ILE A 1 725 ? 4.807 12.897 83.834 1.00 36.86 782 ILE A C 1
ATOM 4933 O O . ILE A 1 725 ? 4.987 12.405 82.717 1.00 37.04 782 ILE A O 1
ATOM 4938 N N . LEU A 1 726 ? 4.778 14.213 84.056 1.00 32.84 783 LEU A N 1
ATOM 4939 C CA . LEU A 1 726 ? 4.971 15.200 82.994 1.00 32.05 783 LEU A CA 1
ATOM 4940 C C . LEU A 1 726 ? 6.155 16.139 83.291 1.00 35.30 783 LEU A C 1
ATOM 4941 O O . LEU A 1 726 ? 6.275 16.610 84.430 1.00 34.49 783 LEU A O 1
ATOM 4946 N N . PRO A 1 727 ? 7.029 16.441 82.288 1.00 30.58 784 PRO A N 1
ATOM 4947 C CA . PRO A 1 727 ? 8.113 17.417 82.532 1.00 30.22 784 PRO A CA 1
ATOM 4948 C C . PRO A 1 727 ? 7.515 18.827 82.706 1.00 34.45 784 PRO A C 1
ATOM 4949 O O . PRO A 1 727 ? 6.551 19.161 82.006 1.00 34.65 784 PRO A O 1
ATOM 4953 N N . VAL A 1 728 ? 8.031 19.620 83.678 1.00 29.74 785 VAL A N 1
ATOM 4954 C CA . VAL A 1 728 ? 7.528 20.968 83.987 1.00 29.39 785 VAL A CA 1
ATOM 4955 C C . VAL A 1 728 ? 8.661 22.008 84.025 1.00 32.44 785 VAL A C 1
ATOM 4956 O O . VAL A 1 728 ? 9.708 21.748 84.616 1.00 30.71 785 VAL A O 1
ATOM 4960 N N . TRP A 1 729 ? 8.432 23.189 83.404 1.00 30.02 786 TRP A N 1
ATOM 4961 C CA . TRP A 1 729 ? 9.378 24.300 83.394 1.00 30.45 786 TRP A CA 1
ATOM 4962 C C . TRP A 1 729 ? 9.244 25.006 84.737 1.00 36.71 786 TRP A C 1
ATOM 4963 O O . TRP A 1 729 ? 8.366 25.864 84.907 1.00 36.93 786 TRP A O 1
ATOM 4974 N N . THR A 1 730 ? 10.097 24.603 85.709 1.00 33.58 787 THR A N 1
ATOM 4975 C CA . THR A 1 730 ? 10.106 25.106 87.085 1.00 33.60 787 THR A CA 1
ATOM 4976 C C . THR A 1 730 ? 11.484 24.897 87.743 1.00 38.73 787 THR A C 1
ATOM 4977 O O . THR A 1 730 ? 12.088 23.832 87.584 1.00 38.85 787 THR A O 1
ATOM 4981 N N . SER A 1 731 ? 11.965 25.928 88.475 1.00 35.50 788 SER A N 1
ATOM 4982 C CA . SER A 1 731 ? 13.240 25.952 89.201 1.00 35.69 788 SER A CA 1
ATOM 4983 C C . SER A 1 731 ? 13.087 25.457 90.660 1.00 41.06 788 SER A C 1
ATOM 4984 O O . SER A 1 731 ? 14.084 25.233 91.349 1.00 41.10 788 SER A O 1
ATOM 4987 N N . ASP A 1 732 ? 11.840 25.295 91.121 1.00 38.30 789 ASP A N 1
ATOM 4988 C CA . ASP A 1 732 ? 11.497 24.796 92.449 1.00 38.78 789 ASP A CA 1
ATOM 4989 C C . ASP A 1 732 ? 10.190 24.010 92.278 1.00 45.29 789 ASP A C 1
ATOM 4990 O O . ASP A 1 732 ? 9.117 24.620 92.281 1.00 45.13 789 ASP A O 1
ATOM 4995 N N . PRO A 1 733 ? 10.251 22.667 92.078 1.00 43.31 790 PRO A N 1
ATOM 4996 C CA . PRO A 1 733 ? 9.014 21.899 91.856 1.00 43.96 790 PRO A CA 1
ATOM 4997 C C . PRO A 1 733 ? 7.941 22.001 92.935 1.00 50.24 790 PRO A C 1
ATOM 4998 O O . PRO A 1 733 ? 6.866 21.452 92.731 1.00 49.89 790 PRO A O 1
ATOM 5002 N N . GLN A 1 734 ? 8.175 22.764 94.028 1.00 48.96 791 GLN A N 1
ATOM 5003 C CA . GLN A 1 734 ? 7.174 22.931 95.080 1.00 49.29 791 GLN A CA 1
ATOM 5004 C C . GLN A 1 734 ? 5.933 23.741 94.705 1.00 55.14 791 GLN A C 1
ATOM 5005 O O . GLN A 1 734 ? 5.318 24.425 95.526 1.00 53.76 791 GLN A O 1
ATOM 5011 N N . SER A 1 735 ? 5.549 23.565 93.424 1.00 54.32 792 SER A N 1
ATOM 5012 C CA . SER A 1 735 ? 4.336 23.990 92.746 1.00 55.39 792 SER A CA 1
ATOM 5013 C C . SER A 1 735 ? 3.301 22.989 93.285 1.00 61.14 792 SER A C 1
ATOM 5014 O O . SER A 1 735 ? 2.145 23.348 93.505 1.00 61.29 792 SER A O 1
ATOM 5017 N N . LEU A 1 736 ? 3.778 21.740 93.561 1.00 58.21 793 LEU A N 1
ATOM 5018 C CA . LEU A 1 736 ? 3.058 20.605 94.149 1.00 58.28 793 LEU A CA 1
ATOM 5019 C C . LEU A 1 736 ? 2.420 20.939 95.508 1.00 63.74 793 LEU A C 1
ATOM 5020 O O . LEU A 1 736 ? 1.271 20.562 95.727 1.00 63.37 793 LEU A O 1
ATOM 5025 N N . CYS A 1 737 ? 3.166 21.644 96.407 1.00 61.49 794 CYS A N 1
ATOM 5026 C CA . CYS A 1 737 ? 2.724 22.052 97.750 1.00 61.90 794 CYS A CA 1
ATOM 5027 C C . CYS A 1 737 ? 1.550 23.017 97.636 1.00 66.82 794 CYS A C 1
ATOM 5028 O O . CYS A 1 737 ? 0.534 22.834 98.306 1.00 66.59 794 CYS A O 1
ATOM 5031 N N . GLN A 1 738 ? 1.686 24.014 96.744 1.00 64.27 795 GLN A N 1
ATOM 5032 C CA . GLN A 1 738 ? 0.696 25.043 96.429 1.00 64.67 795 GLN A CA 1
ATOM 5033 C C . GLN A 1 738 ? -0.564 24.407 95.827 1.00 69.74 795 GLN A C 1
ATOM 5034 O O . GLN A 1 738 ? -1.673 24.866 96.099 1.00 69.40 795 GLN A O 1
ATOM 5040 N N . GLN A 1 739 ? -0.378 23.359 95.003 1.00 67.22 796 GLN A N 1
ATOM 5041 C CA . GLN A 1 739 ? -1.443 22.615 94.333 1.00 67.41 796 GLN A CA 1
ATOM 5042 C C . GLN A 1 739 ? -2.205 21.702 95.311 1.00 71.69 796 GLN A C 1
ATOM 5043 O O . GLN A 1 739 ? -3.439 21.674 95.273 1.00 70.94 796 GLN A O 1
ATOM 5049 N N . SER A 1 740 ? -1.471 20.951 96.169 1.00 68.76 797 SER A N 1
ATOM 5050 C CA . SER A 1 740 ? -2.032 19.996 97.139 1.00 68.54 797 SER A CA 1
ATOM 5051 C C . SER A 1 740 ? -2.912 20.616 98.240 1.00 71.49 797 SER A C 1
ATOM 5052 O O . SER A 1 740 ? -3.716 19.902 98.844 1.00 71.07 797 SER A O 1
ATOM 5055 N N . GLU A 1 741 ? -2.776 21.934 98.481 1.00 67.27 798 GLU A N 1
ATOM 5056 C CA . GLU A 1 741 ? -3.563 22.664 99.479 1.00 90.77 798 GLU A CA 1
ATOM 5057 C C . GLU A 1 741 ? -4.804 23.326 98.868 1.00 103.04 798 GLU A C 1
ATOM 5058 O O . GLU A 1 741 ? -4.771 23.785 97.726 1.00 55.05 798 GLU A O 1
#

Solvent-accessible surface area: 30245 Å² total; per-residue (Å²): 128,164,101,138,65,90,81,83,46,113,91,8,107,135,4,17,80,100,5,124,89,80,5,87,59,122,18,20,50,22,10,17,6,0,29,5,86,42,28,62,0,94,33,109,50,100,14,17,49,113,38,0,22,79,22,0,90,17,12,54,5,46,101,48,108,178,22,114,66,10,0,12,0,13,58,56,88,105,14,0,38,0,9,0,16,56,27,73,5,53,126,69,159,60,37,113,24,106,0,101,0,49,15,91,64,95,64,0,30,37,0,35,30,41,146,75,121,169,119,52,64,118,4,26,2,5,7,50,30,15,23,27,48,84,10,113,108,13,41,7,11,32,88,30,68,55,101,28,5,31,108,102,0,16,88,7,6,124,70,40,107,64,73,50,1,0,100,57,13,63,61,159,209,82,64,22,37,71,14,2,143,22,0,76,86,144,38,72,146,49,72,11,33,25,1,19,0,2,4,5,90,8,5,77,47,76,140,38,56,8,15,0,0,3,9,0,0,43,91,99,69,21,37,32,8,49,0,0,19,46,11,24,1,0,45,0,0,15,67,73,185,79,114,107,103,22,32,59,2,5,163,90,109,139,113,109,31,24,82,144,116,34,34,11,0,15,44,20,0,135,111,16,10,106,84,95,50,23,94,157,22,146,84,77,3,15,2,41,1,2,2,1,3,17,16,25,5,2,80,3,0,15,98,0,0,68,74,1,2,66,41,9,64,170,137,97,180,21,97,52,4,28,0,0,2,0,0,0,30,25,110,51,0,22,0,13,0,1,0,3,3,20,101,10,104,146,48,72,98,3,30,0,34,92,7,94,18,36,1,5,19,1,1,0,1,1,0,0,0,7,0,0,33,70,28,183,111,38,56,2,12,29,86,10,57,0,47,106,20,74,55,198,69,139,152,63,130,71,52,61,12,69,6,126,88,184,171,60,29,183,84,26,88,10,11,0,0,22,0,0,4,125,16,20,28,0,1,0,1,45,4,0,67,74,28,20,23,106,37,1,15,94,11,6,74,82,1,29,2,39,150,117,37,17,111,72,74,25,33,1,2,41,5,48,1,72,0,2,0,24,29,1,0,20,1,3,0,0,3,0,15,22,0,45,56,5,55,35,18,0,1,102,4,0,8,5,92,116,48,125,78,47,40,96,26,132,135,95,56,101,132,10,7,46,21,22,0,0,19,4,0,2,50,0,0,26,30,0,5,121,142,0,44,0,145,75,0,8,84,97,52,75,121,19,84,1,0,0,0,8,0,46,13,142,105,35,29,3,0,0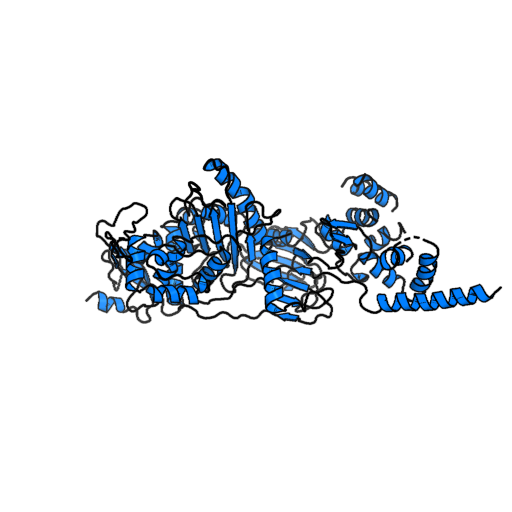,0,0,0,0,3,13,52,20,0,0,0,1,1,0,0,32,72,68,91,81,39,0,114,0,134,1,26,26,0,0,0,17,0,1,36,76,2,2,72,31,30,60,26,55,60,1,101,30,127,75,26,132,67,35,20,107,7,10,1,51,191,76,3,52,4,46,94,96,54,40,115,48,120,2,1,4,49,28,95,92,46,97,21,14,72,136,70,78,173

Nearest PDB structures (foldseek):
  5hld-assembly1_A  TM=1.002E+00  e=0.000E+00  Escherichia coli K-12
  5hla-assembly1_A  TM=9.991E-01  e=0.000E+00  Escherichia coli K-12
  5hlb-assembly1_A  TM=9.971E-01  e=0.000E+00  Escherichia coli K-12
  3vma-assembly1_A  TM=9.971E-01  e=0.000E+00  Escherichia coli K-12
  5hl9-assembly1_A  TM=9.898E-01  e=0.000E+00  Escherichia coli K-12

Sequence (649 aa):
AIVFAVLIAIYGVYLDQKIRSRIDGKVWQLPAAVYGRMVNLEPDMTISKNEMVKLLEATQYRQVSKMTRPGEFTVQANSIEMIRRPFDFPDSKEGQVRARLTFDGDHLATIVNMENNRQFGFFRLDPRLITMISSPNGEQRLFVPRSGFPDLLVDTLLATETQQLVKNLFLSKANEAYMALIMDARYSKDRILELYMNEVYLGQSGDNEIRGFPLASLYYFGRPVEELSLDQQALLVGMVLALERRNLVLRLLYDMLSARPQPAFMQLVRQELQAKLGDKVKDLSGVKIFTTFDSVAQDAAEKAAVEGIPALKKQRKLSDLETAIVVVDRFSGEVRAMVGGSEPQFAGYNRAMQARRSIGSLAKPATYLTALSQPKIYRLNTWIADAPIALRQPNGQVWSPQNDDRRYSESGRVMLVDALTRSMNVPTVNLGMALGLPAVTETWIKLGVPKDQLHPVPAMLLGALNLTPIEVAQAFQTIASGGNRAPLSALRSVIAEDGKVLYQSFPQAERAVPAQAAYLTLWTMQQVVQRGTGRQLGAKYPNLHLAGKTGTTNNNVDTWFAGIDGSTVTITWVGRDNNQPTKLYGASGAMSIYQRYLANQTPTPLNLVPPEDIADMGVDYDGNFVCSGGMRILPVWTSDPQSLCQQSE